Protein AF-A0A356KHE3-F1 (afdb_monomer_lite)

Radius of gyration: 22.72 Å; chains: 1; bounding box: 70×44×58 Å

Foldseek 3Di:
DWKKFKAWQDWQLLFQWKFKFKPPVPLLADAPVRVVPTFADIDGTAPTHRGMDDGDGHPAPEAEVPGDIDMDIDTRNPSVDPQVVQALIKMWMAGPDDPDNQHAYPVRHGDPDDPDDPVVRRGTQIQGAHPFKEFFKFFQPQFTKTKIWASHQAKDQQQQKKKWLLQAPDDDQDWLLADNNAHCFQLQQLIRHANFQPHQDQIGIFGADGRDIAHNLAMEMETQEPVSCCVPCVVSAHVPHQYEYLDDPDDPHHATWGARSDSQRDTDRDHHHPNHGRDPQKTKMWIWGDDQDQPDFGIATRAMAIAGAPPDPCPYFHHDQAQPWGAGNHPDDPPDVPRIDGFWGADHRVRFAYHHAHPFRMKGFRHNSLPPWDQARGRHPNHTHNRRRHSNVGIDTHRDDSHNNGD

Secondary structure (DSSP, 8-state):
-EEEEEEESS-GGG-SEEEEEEESSSSS---HHHHHS-SSPPEES-SSTT-EEEE---S---PPTT---EEEEEEEGGG---GGGGTT-EEEEEEEEE-----B-TTSPBPSS-----TTTSS-EEEE--SS-EEEEEE-SSS-EEEEE--SSS-EE-TTEEEES-B--SSPPPGGG-SS--BGGGGGGTSSS---TT--SS--EEEPPTT-EE-TT-EEEEEEEHHHHHHHTTTSSPTT-EEEEEE-SSS--EEPEEE-S-TTT-EES-PPPTT----TTEEEEEEEE----TT--SPEEEEEEEEE-TT--S-SPPP--TT-EE--SSSS-TT-TT--EE------GGGS--EE--S-SEEEE--TT-TT-B-SSSSBGGG-BGGG--HHHHEEEESS--TT---

Structure (mmCIF, N/CA/C/O backbone):
data_AF-A0A356KHE3-F1
#
_entry.id   AF-A0A356KHE3-F1
#
loop_
_atom_site.group_PDB
_atom_site.id
_atom_site.type_symbol
_atom_site.label_atom_id
_atom_site.label_alt_id
_atom_site.label_comp_id
_atom_site.label_asym_id
_atom_site.label_entity_id
_atom_site.label_seq_id
_atom_site.pdbx_PDB_ins_code
_atom_site.Cartn_x
_atom_site.Cartn_y
_atom_site.Cartn_z
_atom_site.occupancy
_atom_site.B_iso_or_equiv
_atom_site.auth_seq_id
_atom_site.auth_comp_id
_atom_site.auth_asym_id
_atom_site.auth_atom_id
_atom_site.pdbx_PDB_model_num
ATOM 1 N N . SER A 1 1 ? -17.939 1.651 30.348 1.00 74.44 1 SER A N 1
ATOM 2 C CA . SER A 1 1 ? -16.690 2.362 30.008 1.00 74.44 1 SER A CA 1
ATOM 3 C C . SER A 1 1 ? -15.733 1.406 29.325 1.00 74.44 1 SER A C 1
ATOM 5 O O . SER A 1 1 ? -15.812 0.205 29.571 1.00 74.44 1 SER A O 1
ATOM 7 N N . LEU A 1 2 ? -14.831 1.933 28.501 1.00 77.38 2 LEU A N 1
ATOM 8 C CA . LEU A 1 2 ? -13.716 1.189 27.917 1.00 77.38 2 LEU A CA 1
ATOM 9 C C . LEU A 1 2 ? -12.413 1.664 28.560 1.00 77.38 2 LEU A C 1
ATOM 11 O O . LEU A 1 2 ? -12.205 2.867 28.722 1.00 77.38 2 LEU A O 1
ATOM 15 N N . THR A 1 3 ? -11.562 0.725 28.961 1.00 80.19 3 THR A N 1
ATOM 16 C CA . THR A 1 3 ? -10.237 1.019 29.510 1.00 80.19 3 THR A CA 1
ATOM 17 C C . THR A 1 3 ? -9.170 0.596 28.515 1.00 80.19 3 THR A C 1
ATOM 19 O O . THR A 1 3 ? -9.084 -0.575 28.143 1.00 80.19 3 THR A O 1
ATOM 22 N N . PHE A 1 4 ? -8.335 1.554 28.140 1.00 82.88 4 PHE A N 1
ATOM 23 C CA . PHE A 1 4 ? -7.235 1.412 27.204 1.00 82.88 4 PHE A CA 1
ATOM 24 C C . PHE A 1 4 ? -5.913 1.480 27.954 1.00 82.88 4 PHE A C 1
ATOM 26 O O . PHE A 1 4 ? -5.747 2.310 28.848 1.00 82.88 4 PHE A O 1
ATOM 33 N N . THR A 1 5 ? -4.961 0.642 27.574 1.00 83.12 5 THR A N 1
ATOM 34 C CA . THR A 1 5 ? -3.547 0.869 27.883 1.00 83.12 5 THR A CA 1
ATOM 35 C C . THR A 1 5 ? -2.839 1.207 26.591 1.00 83.12 5 THR A C 1
ATOM 37 O O . THR A 1 5 ? -2.989 0.450 25.629 1.00 83.12 5 THR A O 1
ATOM 40 N N . ALA A 1 6 ? -2.079 2.293 26.594 1.00 83.75 6 ALA A N 1
ATOM 41 C CA . ALA A 1 6 ? -1.074 2.523 25.575 1.00 83.75 6 ALA A CA 1
ATOM 42 C C . ALA A 1 6 ? 0.264 1.957 26.053 1.00 83.75 6 ALA A C 1
ATOM 44 O O . ALA A 1 6 ? 0.509 1.879 27.262 1.00 83.75 6 ALA A O 1
ATOM 45 N N . ARG A 1 7 ? 1.073 1.487 25.113 1.00 84.00 7 ARG A N 1
ATOM 46 C CA . ARG A 1 7 ? 2.490 1.193 25.315 1.00 84.00 7 ARG A CA 1
ATOM 47 C C . ARG A 1 7 ? 3.243 1.553 24.054 1.00 84.00 7 ARG A C 1
ATOM 49 O O . ARG A 1 7 ? 2.665 1.476 22.978 1.00 84.00 7 ARG A O 1
ATOM 56 N N . GLY A 1 8 ? 4.546 1.747 24.142 1.00 82.44 8 GLY A N 1
ATOM 57 C CA . GLY A 1 8 ? 5.357 1.835 22.937 1.00 82.44 8 GLY A CA 1
ATOM 58 C C . GLY A 1 8 ? 6.611 2.647 23.147 1.00 82.44 8 GLY A C 1
ATOM 59 O O . GLY A 1 8 ? 7.176 2.684 24.238 1.00 82.44 8 GLY A O 1
ATOM 60 N N . THR A 1 9 ? 7.084 3.250 22.066 1.00 84.50 9 THR A N 1
ATOM 61 C CA . THR A 1 9 ? 8.238 4.155 22.102 1.00 84.50 9 THR A CA 1
ATOM 62 C C . THR A 1 9 ? 7.836 5.622 21.984 1.00 84.50 9 THR A C 1
ATOM 64 O O . THR A 1 9 ? 8.649 6.481 22.322 1.00 84.50 9 THR A O 1
ATOM 67 N N . VAL A 1 10 ? 6.600 5.904 21.559 1.00 83.56 10 VAL A N 1
ATOM 68 C CA . VAL A 1 10 ? 6.009 7.246 21.588 1.00 83.56 10 VAL A CA 1
ATOM 69 C C . VAL A 1 10 ? 5.513 7.566 22.994 1.00 83.56 10 VAL A C 1
ATOM 71 O O . VAL A 1 10 ? 4.804 6.764 23.588 1.00 83.56 10 VAL A O 1
ATOM 74 N N . ASP A 1 11 ? 5.804 8.775 23.482 1.00 86.75 11 ASP A N 1
ATOM 75 C CA . ASP A 1 11 ? 5.154 9.312 24.683 1.00 86.75 11 ASP A CA 1
ATOM 76 C C . ASP A 1 11 ? 3.680 9.611 24.400 1.00 86.75 11 ASP A C 1
ATOM 78 O O . ASP A 1 11 ? 3.356 10.608 23.759 1.00 86.75 11 ASP A O 1
ATOM 82 N N . GLU A 1 12 ? 2.757 8.778 24.879 1.00 87.44 12 GLU A N 1
ATOM 83 C CA . GLU A 1 12 ? 1.342 8.903 24.509 1.00 87.44 12 GLU A CA 1
ATOM 84 C C . GLU A 1 12 ? 0.621 10.072 25.199 1.00 87.44 12 GLU A C 1
ATOM 86 O O . GLU A 1 12 ? -0.549 10.346 24.909 1.00 87.44 12 GLU A O 1
ATOM 91 N N . THR A 1 13 ? 1.315 10.825 26.061 1.00 87.38 13 THR A N 1
ATOM 92 C CA . THR A 1 13 ? 0.811 12.112 26.568 1.00 87.38 13 THR A CA 1
ATOM 93 C C . THR A 1 13 ? 0.735 13.186 25.480 1.00 87.38 13 THR A C 1
ATOM 95 O O . THR A 1 13 ? 0.078 14.209 25.680 1.00 87.38 13 THR A O 1
ATOM 98 N N . ILE A 1 14 ? 1.368 12.962 24.319 1.00 84.44 14 ILE A N 1
ATOM 99 C CA . ILE A 1 14 ? 1.327 13.890 23.180 1.00 84.44 14 ILE A CA 1
ATOM 100 C C . ILE A 1 14 ? -0.010 13.881 22.437 1.00 84.44 14 ILE A C 1
ATOM 102 O O . ILE A 1 14 ? -0.310 14.844 21.727 1.00 84.44 14 ILE A O 1
ATOM 106 N N . PHE A 1 15 ? -0.804 12.812 22.562 1.00 84.56 15 PHE A N 1
ATOM 107 C CA . PHE A 1 15 ? -2.127 12.772 21.950 1.00 84.56 15 PHE A CA 1
ATOM 108 C C . PHE A 1 15 ? -3.008 13.816 22.623 1.00 84.56 15 PHE A C 1
ATOM 110 O O . PHE A 1 15 ? -3.101 13.881 23.847 1.00 84.56 15 PHE A O 1
ATOM 117 N N . SER A 1 16 ? -3.661 14.665 21.838 1.00 84.12 16 SER A N 1
ATOM 118 C CA . SER A 1 16 ? -4.468 15.747 22.408 1.00 84.12 16 SER A CA 1
ATOM 119 C C . SER A 1 16 ? -5.779 15.211 22.989 1.00 84.12 16 SER A C 1
ATOM 121 O O . SER A 1 16 ? -6.320 15.774 23.949 1.00 84.12 16 SER A O 1
ATOM 123 N N . ARG A 1 17 ? -6.280 14.102 22.428 1.00 87.75 17 ARG A N 1
ATOM 124 C CA . ARG A 1 17 ? -7.583 13.524 22.749 1.00 87.75 17 ARG A CA 1
ATOM 125 C C . ARG A 1 17 ? -7.641 12.034 22.432 1.00 87.75 17 ARG A C 1
ATOM 127 O O . ARG A 1 17 ? -7.025 11.579 21.472 1.00 87.75 17 ARG A O 1
ATOM 134 N N . VAL A 1 18 ? -8.459 11.307 23.190 1.00 85.94 18 VAL A N 1
ATOM 135 C CA . VAL A 1 18 ? -8.919 9.959 22.826 1.00 85.94 18 VAL A CA 1
ATOM 136 C C . VAL A 1 18 ? -10.439 9.955 22.764 1.00 85.94 18 VAL A C 1
ATOM 138 O O . VAL A 1 18 ? -11.114 10.442 23.681 1.00 85.94 18 VAL A O 1
ATOM 141 N N . LEU A 1 19 ? -10.970 9.408 21.676 1.00 87.19 19 LEU A N 1
ATOM 142 C CA . LEU A 1 19 ? -12.398 9.224 21.452 1.00 87.19 19 LEU A CA 1
ATOM 143 C C . LEU A 1 19 ? -12.729 7.748 21.318 1.00 87.19 19 LEU A C 1
ATOM 145 O O . LEU A 1 19 ? -11.923 6.956 20.835 1.00 87.19 19 LEU A O 1
ATOM 149 N N . VAL A 1 20 ? -13.956 7.424 21.697 1.00 85.31 20 VAL A N 1
ATOM 150 C CA . VAL A 1 20 ? -14.616 6.196 21.277 1.00 85.31 20 VAL A CA 1
ATOM 151 C C . VAL A 1 20 ? -15.798 6.632 20.434 1.00 85.31 20 VAL A C 1
ATOM 153 O O . VAL A 1 20 ? -16.585 7.447 20.905 1.00 85.31 20 VAL A O 1
ATOM 156 N N . CYS A 1 21 ? -15.909 6.129 19.214 1.00 85.19 21 CYS A N 1
ATOM 157 C CA . CYS A 1 21 ? -17.067 6.360 18.354 1.00 85.19 21 CYS A CA 1
ATOM 158 C C . CYS A 1 21 ? -17.764 5.016 18.149 1.00 85.19 21 CYS A C 1
ATOM 160 O O . CYS A 1 21 ? -17.082 4.004 18.000 1.00 85.19 21 CYS A O 1
ATOM 162 N N . GLN A 1 22 ? -19.092 4.983 18.219 1.00 83.06 22 GLN A N 1
ATOM 163 C CA . GLN A 1 22 ? -19.832 3.806 17.779 1.00 83.06 22 GLN A CA 1
ATOM 164 C C . GLN A 1 22 ? -19.848 3.811 16.251 1.00 83.06 22 GLN A C 1
ATOM 166 O O . GLN A 1 22 ? -20.082 4.863 15.666 1.00 83.06 22 GLN A O 1
ATOM 171 N N . ASP A 1 23 ? -19.606 2.646 15.663 1.00 80.62 23 ASP A N 1
ATOM 172 C CA . ASP A 1 23 ? -19.932 2.374 14.266 1.00 80.62 23 ASP A CA 1
ATOM 173 C C . ASP A 1 23 ? -21.450 2.169 14.196 1.00 80.62 23 ASP A C 1
ATOM 175 O O . ASP A 1 23 ? -21.977 1.128 14.620 1.00 80.62 23 ASP A O 1
ATOM 179 N N . ASP A 1 24 ? -22.180 3.233 13.867 1.00 78.31 24 ASP A N 1
ATOM 180 C CA . ASP A 1 24 ? -23.640 3.245 13.988 1.00 78.31 24 ASP A CA 1
ATOM 181 C C . ASP A 1 24 ? -24.349 2.627 12.776 1.00 78.31 24 ASP A C 1
ATOM 183 O O . ASP A 1 24 ? -25.532 2.267 12.867 1.00 78.31 24 ASP A O 1
ATOM 187 N N . ASN A 1 25 ? -23.612 2.432 11.685 1.00 76.75 25 ASN A N 1
ATOM 188 C CA . ASN A 1 25 ? -24.094 1.891 10.425 1.00 76.75 25 ASN A CA 1
ATOM 189 C C . ASN A 1 25 ? -23.539 0.469 10.124 1.00 76.75 25 ASN A C 1
ATOM 191 O O . ASN A 1 25 ? -24.057 -0.187 9.217 1.00 76.75 25 ASN A O 1
ATOM 195 N N . ASP A 1 26 ? -22.605 -0.030 10.948 1.00 72.56 26 ASP A N 1
ATOM 196 C CA . ASP A 1 26 ? -21.948 -1.348 10.883 1.00 72.56 26 ASP A CA 1
ATOM 197 C C . ASP A 1 26 ? -21.182 -1.574 9.564 1.00 72.56 26 ASP A C 1
ATOM 199 O O . ASP A 1 26 ? -21.099 -2.705 9.073 1.00 72.56 26 ASP A O 1
ATOM 203 N N . ASP A 1 27 ? -20.655 -0.502 8.962 1.00 67.19 27 ASP A N 1
ATOM 204 C CA . ASP A 1 27 ? -19.860 -0.553 7.728 1.00 67.19 27 ASP A CA 1
ATOM 205 C C . ASP A 1 27 ? -18.348 -0.695 7.987 1.00 67.19 27 ASP A C 1
ATOM 207 O O . ASP A 1 27 ? -17.576 -0.971 7.063 1.00 67.19 27 ASP A O 1
ATOM 211 N N . GLY A 1 28 ? -17.922 -0.596 9.250 1.00 70.00 28 GLY A N 1
ATOM 212 C CA . GLY A 1 28 ? -16.530 -0.714 9.654 1.00 70.00 28 GLY A CA 1
ATOM 213 C C . GLY A 1 28 ? -15.672 0.495 9.285 1.00 70.00 28 GLY A C 1
ATOM 214 O O . GLY A 1 28 ? -14.448 0.377 9.365 1.00 70.00 28 GLY A O 1
ATOM 215 N N . ILE A 1 29 ? -16.273 1.629 8.917 1.00 68.50 29 ILE A N 1
ATOM 216 C CA . ILE A 1 29 ? -15.619 2.855 8.461 1.00 68.50 29 ILE A CA 1
ATOM 217 C C . ILE A 1 29 ? -15.869 4.003 9.440 1.00 68.50 29 ILE A C 1
ATOM 219 O O . ILE A 1 29 ? -17.005 4.360 9.703 1.00 68.50 29 ILE A O 1
ATOM 223 N N . LEU A 1 30 ? -14.798 4.675 9.879 1.00 77.31 30 LEU A N 1
ATOM 224 C CA . LEU A 1 30 ? -14.938 5.906 10.657 1.00 77.31 30 LEU A CA 1
ATOM 225 C C . LEU A 1 30 ? -15.354 7.085 9.763 1.00 77.31 30 LEU A C 1
ATOM 227 O O . LEU A 1 30 ? -14.545 7.566 8.962 1.00 77.31 30 LEU A O 1
ATOM 231 N N . ASP A 1 31 ? -16.555 7.625 9.963 1.00 76.69 31 ASP A N 1
ATOM 232 C CA . ASP A 1 31 ? -17.062 8.763 9.191 1.00 76.69 31 ASP A CA 1
ATOM 233 C C . ASP A 1 31 ? -17.216 10.080 9.988 1.00 76.69 31 ASP A C 1
ATOM 235 O O . ASP A 1 31 ? -16.991 10.189 11.200 1.00 76.69 31 ASP A O 1
ATOM 239 N N . ALA A 1 32 ? -17.558 11.161 9.274 1.00 77.69 32 ALA A N 1
ATOM 240 C CA . ALA A 1 32 ? -17.699 12.489 9.871 1.00 77.69 32 ALA A CA 1
ATOM 241 C C . ALA A 1 32 ? -18.879 12.596 10.855 1.00 77.69 32 ALA A C 1
ATOM 243 O O . ALA A 1 32 ? -18.855 13.455 11.741 1.00 77.69 32 ALA A O 1
ATOM 244 N N . SER A 1 33 ? -19.919 11.778 10.683 1.00 79.19 33 SER A N 1
ATOM 245 C CA . SER A 1 33 ? -21.087 11.751 11.560 1.00 79.19 33 SER A CA 1
ATOM 246 C C . SER A 1 33 ? -20.766 11.057 12.885 1.00 79.19 33 SER A C 1
ATOM 248 O O . SER A 1 33 ? -21.085 11.597 13.948 1.00 79.19 33 SER A O 1
ATOM 250 N N . GLU A 1 34 ? -19.998 9.974 12.834 1.00 83.19 34 GLU A N 1
ATOM 251 C CA . GLU A 1 34 ? -19.525 9.232 14.002 1.00 83.19 34 GLU A CA 1
ATOM 252 C C . GLU A 1 34 ? -18.489 10.031 14.799 1.00 83.19 34 GLU A C 1
ATOM 254 O O . GLU A 1 34 ? -18.545 10.108 16.029 1.00 83.19 34 GLU A O 1
ATOM 259 N N . LEU A 1 35 ? -17.571 10.723 14.113 1.00 80.50 35 LEU A N 1
ATOM 260 C CA . LEU A 1 35 ? -16.592 11.600 14.762 1.00 80.50 35 LEU A CA 1
ATOM 261 C C . LEU A 1 35 ? -17.249 12.823 15.430 1.00 80.50 35 LEU A C 1
ATOM 263 O O . LEU A 1 35 ? -16.727 13.359 16.416 1.00 80.50 35 LEU A O 1
ATOM 267 N N . ALA A 1 36 ? -18.385 13.282 14.896 1.00 78.75 36 ALA A N 1
ATOM 268 C CA . ALA A 1 36 ? -19.152 14.392 15.457 1.00 78.75 36 ALA A CA 1
ATOM 269 C C . ALA A 1 36 ? -19.952 13.997 16.710 1.00 78.75 36 ALA A C 1
ATOM 271 O O . ALA A 1 36 ? -20.285 14.878 17.512 1.00 78.75 36 ALA A O 1
ATOM 272 N N . ALA A 1 37 ? -20.230 12.705 16.901 1.00 75.81 37 ALA A N 1
ATOM 273 C CA . ALA A 1 37 ? -21.024 12.171 18.003 1.00 75.81 37 ALA A CA 1
ATOM 274 C C . ALA A 1 37 ? -20.291 11.038 18.752 1.00 75.81 37 ALA A C 1
ATOM 276 O O . ALA A 1 37 ? -20.805 9.924 18.831 1.00 75.81 37 ALA A O 1
ATOM 277 N N . PRO A 1 38 ? -19.110 11.301 19.349 1.00 78.00 38 PRO A N 1
ATOM 278 C CA . PRO A 1 38 ? -18.382 10.268 20.067 1.00 78.00 38 PRO A CA 1
ATOM 279 C C . PRO A 1 38 ? -19.195 9.746 21.258 1.00 78.00 38 PRO A C 1
ATOM 281 O O . PRO A 1 38 ? -19.884 10.494 21.962 1.00 78.00 38 PRO A O 1
ATOM 284 N N . GLU A 1 39 ? -19.045 8.455 21.526 1.00 75.50 39 GLU A N 1
ATOM 285 C CA . GLU A 1 39 ? -19.631 7.768 22.662 1.00 75.50 39 GLU A CA 1
ATOM 286 C C . GLU A 1 39 ? -18.980 8.232 23.967 1.00 75.50 39 GLU A C 1
ATOM 288 O O . GLU A 1 39 ? -17.962 7.715 24.436 1.00 75.50 39 GLU A O 1
ATOM 293 N N . GLY A 1 40 ? -19.620 9.224 24.585 1.00 67.44 40 GLY A N 1
ATOM 294 C CA . GLY A 1 40 ? -19.245 9.765 25.883 1.00 67.44 40 GLY A CA 1
ATOM 295 C C . GLY A 1 40 ? -18.430 11.054 25.822 1.00 67.44 40 GLY A C 1
ATOM 296 O O . GLY A 1 40 ? -18.356 11.755 24.815 1.00 67.44 40 GLY A O 1
ATOM 297 N N . THR A 1 41 ? -17.848 11.423 26.962 1.00 70.38 41 THR A N 1
ATOM 298 C CA . THR A 1 41 ? -17.049 12.648 27.052 1.00 70.38 41 THR A CA 1
ATOM 299 C C . THR A 1 41 ? -15.669 12.380 26.477 1.00 70.38 41 THR A C 1
ATOM 301 O O . THR A 1 41 ? -14.939 11.548 27.023 1.00 70.38 41 THR A O 1
ATOM 304 N N . ALA A 1 42 ? -15.295 13.126 25.435 1.00 71.12 42 ALA A N 1
ATOM 305 C CA . ALA A 1 42 ? -13.938 13.127 24.910 1.00 71.12 42 ALA A CA 1
ATOM 306 C C . ALA A 1 42 ? -12.929 13.286 26.055 1.00 71.12 42 ALA A C 1
ATOM 308 O O . ALA A 1 42 ? -13.017 14.234 26.843 1.00 71.12 42 ALA A O 1
ATOM 309 N N . GLN A 1 43 ? -12.012 12.331 26.177 1.00 81.31 43 GLN A N 1
ATOM 310 C CA . GLN A 1 43 ? -10.995 12.386 27.215 1.00 81.31 43 GLN A CA 1
ATOM 311 C C . GLN A 1 43 ? -9.777 13.149 26.691 1.00 81.31 43 GLN A C 1
ATOM 313 O O . GLN A 1 43 ? -9.487 13.069 25.493 1.00 81.31 43 GLN A O 1
ATOM 318 N N . PRO A 1 44 ? -9.041 13.869 27.558 1.00 80.50 44 PRO A N 1
ATOM 319 C CA . PRO A 1 44 ? -7.685 14.286 27.213 1.00 80.50 44 PRO A CA 1
ATOM 320 C C . PRO A 1 44 ? -6.841 13.059 26.820 1.00 80.50 44 PRO A C 1
ATOM 322 O O . PRO A 1 44 ? -7.245 11.919 27.069 1.00 80.50 44 PRO A O 1
ATOM 325 N N . GLY A 1 45 ? -5.676 13.292 26.213 1.00 82.69 45 GLY A N 1
ATOM 326 C CA . GLY A 1 45 ? -4.688 12.243 25.948 1.00 82.69 45 GLY A CA 1
ATOM 327 C C . GLY A 1 45 ? -4.341 11.377 27.158 1.00 82.69 45 GLY A C 1
ATOM 328 O O . GLY A 1 45 ? -4.795 11.613 28.285 1.00 82.69 45 GLY A O 1
ATOM 329 N N . PHE A 1 46 ? -3.501 10.365 26.939 1.00 87.81 46 PHE A N 1
ATOM 330 C CA . PHE A 1 46 ? -3.086 9.482 28.025 1.00 87.81 46 PHE A CA 1
ATOM 331 C C . PHE A 1 46 ? -2.457 10.297 29.171 1.00 87.81 46 PHE A C 1
ATOM 333 O O . PHE A 1 46 ? -1.686 11.225 28.927 1.00 87.81 46 PHE A O 1
ATOM 340 N N . PRO A 1 47 ? -2.782 9.987 30.441 1.00 88.94 47 PRO A N 1
ATOM 341 C CA . PRO A 1 47 ? -2.326 10.785 31.582 1.00 88.94 47 PRO A CA 1
ATOM 342 C C . PRO A 1 47 ? -0.821 10.639 31.868 1.00 88.94 47 PRO A C 1
ATOM 344 O O . PRO A 1 47 ? -0.263 11.418 32.641 1.00 88.94 47 PRO A O 1
ATOM 347 N N . SER A 1 48 ? -0.180 9.622 31.291 1.00 91.19 48 SER A N 1
ATOM 348 C CA . SER A 1 48 ? 1.253 9.342 31.370 1.00 91.19 48 SER A CA 1
ATOM 349 C C . SER A 1 48 ? 1.677 8.470 30.185 1.00 91.19 48 SER A C 1
ATOM 351 O O . SER A 1 48 ? 0.837 7.740 29.657 1.00 91.19 48 SER A O 1
ATOM 353 N N . ASN A 1 49 ? 2.969 8.479 29.847 1.00 89.31 49 ASN A N 1
ATOM 354 C CA . ASN A 1 49 ? 3.583 7.485 28.961 1.00 89.31 49 ASN A CA 1
ATOM 355 C C . ASN A 1 49 ? 3.359 6.061 29.503 1.00 89.31 49 ASN A C 1
ATOM 357 O O . ASN A 1 49 ? 3.429 5.858 30.723 1.00 89.31 49 ASN A O 1
ATOM 361 N N . ASP A 1 50 ? 3.065 5.107 28.621 1.00 89.12 50 ASP A N 1
ATOM 362 C CA . ASP A 1 50 ? 2.617 3.741 28.933 1.00 89.12 50 ASP A CA 1
ATOM 363 C C . ASP A 1 50 ? 1.392 3.704 29.880 1.00 89.12 50 ASP A C 1
ATOM 365 O O . ASP A 1 50 ? 1.212 2.806 30.717 1.00 89.12 50 ASP A O 1
ATOM 369 N N . GLY A 1 51 ? 0.577 4.760 29.822 1.00 88.56 51 GLY A N 1
ATOM 370 C CA . GLY A 1 51 ? -0.511 5.019 30.750 1.00 88.56 51 GLY A CA 1
ATOM 371 C C . GLY A 1 51 ? -1.770 4.201 30.479 1.00 88.56 51 GLY A C 1
ATOM 372 O O . GLY A 1 51 ? -1.962 3.558 29.448 1.00 88.56 51 GLY A O 1
ATOM 373 N N . THR A 1 52 ? -2.690 4.263 31.440 1.00 89.00 52 THR A N 1
ATOM 374 C CA . THR A 1 52 ? -4.050 3.738 31.287 1.00 89.00 52 THR A CA 1
ATOM 375 C C . THR A 1 52 ? -5.029 4.896 31.179 1.00 89.00 52 THR A C 1
ATOM 377 O O . THR A 1 52 ? -4.993 5.816 31.997 1.00 89.00 52 THR A O 1
ATOM 380 N N . LEU A 1 53 ? -5.942 4.820 30.216 1.00 88.88 53 LEU A N 1
ATOM 381 C CA . LEU A 1 53 ? -7.035 5.766 30.047 1.00 88.88 53 LEU A CA 1
ATOM 382 C C . LEU A 1 53 ? -8.370 5.026 30.114 1.00 88.88 53 LEU A C 1
ATOM 384 O O . LEU A 1 53 ? -8.525 3.961 29.529 1.00 88.88 53 LEU A O 1
ATOM 388 N N . THR A 1 54 ? -9.352 5.578 30.826 1.00 86.75 54 THR A N 1
ATOM 389 C CA . THR A 1 54 ? -10.718 5.038 30.829 1.00 86.75 54 THR A CA 1
ATOM 390 C C . THR A 1 54 ? -11.665 6.049 30.212 1.00 86.75 54 THR A C 1
ATOM 392 O O . THR A 1 54 ? -11.851 7.135 30.756 1.00 86.75 54 THR A O 1
ATOM 395 N N . VAL A 1 55 ? -12.294 5.669 29.104 1.00 83.12 55 VAL A N 1
ATOM 396 C CA . VAL A 1 55 ? -13.340 6.456 28.456 1.00 83.12 55 VAL A CA 1
ATOM 397 C C . VAL A 1 55 ? -14.689 5.963 28.966 1.00 83.12 55 VAL A C 1
ATOM 399 O O . VAL A 1 55 ? -15.066 4.793 28.817 1.00 83.12 55 VAL A O 1
ATOM 402 N N . ALA A 1 56 ? -15.419 6.849 29.636 1.00 79.69 56 ALA A N 1
ATOM 403 C CA . ALA A 1 56 ? -16.801 6.586 29.999 1.00 79.69 56 ALA A CA 1
ATOM 404 C C . ALA A 1 56 ? -17.662 6.711 28.740 1.00 79.69 56 ALA A C 1
ATOM 406 O O . ALA A 1 56 ? -17.792 7.809 28.214 1.00 79.69 56 ALA A O 1
ATOM 407 N N . LEU A 1 57 ? -18.243 5.595 28.289 1.00 74.25 57 LEU A N 1
ATOM 408 C CA . LEU A 1 57 ? -19.273 5.608 27.249 1.00 74.25 57 LEU A CA 1
ATOM 409 C C . LEU A 1 57 ? -20.486 6.397 27.758 1.00 74.25 57 LEU A C 1
ATOM 411 O O . LEU A 1 57 ? -20.729 6.434 28.972 1.00 74.25 57 LEU A O 1
ATOM 415 N N . GLY A 1 58 ? -21.231 7.020 26.846 1.00 68.12 58 GLY A N 1
ATOM 416 C CA . GLY A 1 58 ? -22.454 7.748 27.170 1.00 68.12 58 GLY A CA 1
ATOM 417 C C . GLY A 1 58 ? -23.538 6.861 27.800 1.00 68.12 58 GLY A C 1
ATOM 418 O O . GLY A 1 58 ? -23.348 5.673 28.083 1.00 68.12 58 GLY A O 1
ATOM 419 N N . THR A 1 59 ? -24.715 7.436 28.061 1.00 60.53 59 THR A N 1
ATOM 420 C CA . THR A 1 59 ? -25.848 6.666 28.587 1.00 60.53 59 THR A CA 1
ATOM 421 C C . THR A 1 59 ? -26.407 5.720 27.523 1.00 60.53 59 THR A C 1
ATOM 423 O O . THR A 1 59 ? -27.313 6.094 26.788 1.00 60.53 59 THR A O 1
ATOM 426 N N . GLY A 1 60 ? -25.904 4.481 27.531 1.00 60.62 60 GLY A N 1
ATOM 427 C CA . GLY A 1 60 ? -26.577 3.285 27.025 1.00 60.62 60 GLY A CA 1
ATOM 428 C C . GLY A 1 60 ? -26.343 2.948 25.555 1.00 60.62 60 GLY A C 1
ATOM 429 O O . GLY A 1 60 ? -27.300 2.978 24.787 1.00 60.62 60 GLY A O 1
ATOM 430 N N . VAL A 1 61 ? -25.130 2.515 25.188 1.00 62.81 61 VAL A N 1
ATOM 431 C CA . VAL A 1 61 ? -24.957 1.749 23.941 1.00 62.81 61 VAL A CA 1
ATOM 432 C C . VAL A 1 61 ? -25.816 0.490 24.040 1.00 62.81 61 VAL A C 1
ATOM 434 O O . VAL A 1 61 ? -25.574 -0.376 24.886 1.00 62.81 61 VAL A O 1
ATOM 437 N N . THR A 1 62 ? -26.863 0.434 23.222 1.00 64.50 62 THR A N 1
ATOM 438 C CA . THR A 1 62 ? -27.850 -0.645 23.229 1.00 64.50 62 THR A CA 1
ATOM 439 C C . THR A 1 62 ? -27.558 -1.584 22.076 1.00 64.50 62 THR A C 1
ATOM 441 O O . THR A 1 62 ? -27.722 -1.218 20.918 1.00 64.50 62 THR A O 1
ATOM 444 N N . VAL A 1 63 ? -27.159 -2.811 22.398 1.00 67.00 63 VAL A N 1
ATOM 445 C CA . VAL A 1 63 ? -26.927 -3.860 21.402 1.00 67.00 63 VAL A CA 1
ATOM 446 C C . VAL A 1 63 ? -28.114 -4.808 21.422 1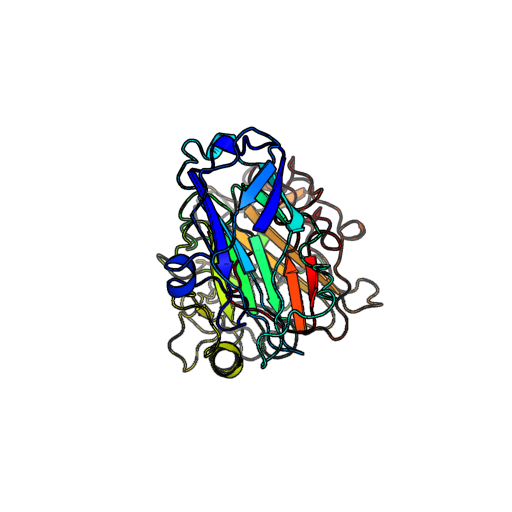.00 67.00 63 VAL A C 1
ATOM 448 O O . VAL A 1 63 ? -28.378 -5.453 22.440 1.00 67.00 63 VAL A O 1
ATOM 451 N N . ALA A 1 64 ? -28.845 -4.881 20.311 1.00 67.38 64 ALA A N 1
ATOM 452 C CA . ALA A 1 64 ? -29.971 -5.794 20.187 1.00 67.38 64 ALA A CA 1
ATOM 453 C C . ALA A 1 64 ? -29.513 -7.260 20.293 1.00 67.38 64 ALA A C 1
ATOM 455 O O . ALA A 1 64 ? -28.395 -7.626 19.928 1.00 67.38 64 ALA A O 1
ATOM 456 N N . ALA A 1 65 ? -30.394 -8.126 20.797 1.00 63.47 65 ALA A N 1
ATOM 457 C CA . ALA A 1 65 ? -30.094 -9.548 20.917 1.00 63.47 65 ALA A CA 1
ATOM 458 C C . ALA A 1 65 ? -29.816 -10.165 19.534 1.00 63.47 65 ALA A C 1
ATOM 460 O O . ALA A 1 65 ? -30.670 -10.116 18.651 1.00 63.47 65 ALA A O 1
ATOM 461 N N . GLY A 1 66 ? -28.641 -10.781 19.379 1.00 63.69 66 GLY A N 1
ATOM 462 C CA . GLY A 1 66 ? -28.196 -11.369 18.111 1.00 63.69 66 GLY A CA 1
ATOM 463 C C . GLY A 1 66 ? -27.521 -10.387 17.148 1.00 63.69 66 GLY A C 1
ATOM 464 O O . GLY A 1 66 ? -27.173 -10.805 16.049 1.00 63.69 66 GLY A O 1
ATOM 465 N N . SER A 1 67 ? -27.319 -9.131 17.552 1.00 66.94 67 SER A N 1
ATOM 466 C CA . SER A 1 67 ? -26.570 -8.122 16.795 1.00 66.94 67 SER A CA 1
ATOM 467 C C . SER A 1 67 ? -25.167 -7.916 17.372 1.00 66.94 67 SER A C 1
ATOM 469 O O . SER A 1 67 ? -24.925 -8.159 18.558 1.00 66.94 67 SER A O 1
ATOM 471 N N . SER A 1 68 ? -24.251 -7.447 16.530 1.00 67.69 68 SER A N 1
ATOM 472 C CA . SER A 1 68 ? -22.970 -6.854 16.918 1.00 67.69 68 SER A CA 1
ATOM 473 C C . SER A 1 68 ? -23.086 -5.329 16.966 1.00 67.69 68 SER A C 1
ATOM 475 O O . SER A 1 68 ? -24.028 -4.748 16.437 1.00 67.69 68 SER A O 1
ATOM 477 N N . THR A 1 69 ? -22.140 -4.686 17.643 1.00 71.38 69 THR A N 1
ATOM 478 C CA . THR A 1 69 ? -21.850 -3.260 17.470 1.00 71.38 69 THR A CA 1
ATOM 479 C C . THR A 1 69 ? -20.338 -3.135 17.408 1.00 71.38 69 THR A C 1
ATOM 481 O O . THR A 1 69 ? -19.641 -3.851 18.142 1.00 71.38 69 THR A O 1
ATOM 484 N N . GLN A 1 70 ? -19.837 -2.272 16.535 1.00 76.12 70 GLN A N 1
ATOM 485 C CA . GLN A 1 70 ? -18.415 -1.980 16.449 1.00 76.12 70 GLN A CA 1
ATOM 486 C C . GLN A 1 70 ? -18.144 -0.610 17.065 1.00 76.12 70 GLN A C 1
ATOM 488 O O . GLN A 1 70 ? -19.036 0.224 17.232 1.00 76.12 70 GLN A O 1
ATOM 493 N N . PHE A 1 71 ? -16.902 -0.414 17.488 1.00 78.31 71 PHE A N 1
ATOM 494 C CA . PHE A 1 71 ? -16.449 0.862 18.011 1.00 78.31 71 PHE A CA 1
ATOM 495 C C . PHE A 1 71 ? -15.103 1.196 17.397 1.00 78.31 71 PHE A C 1
ATOM 497 O O . PHE A 1 71 ? -14.203 0.354 17.388 1.00 78.31 71 PHE A O 1
ATOM 504 N N . PHE A 1 72 ? -14.941 2.452 17.008 1.00 78.44 72 PHE A N 1
ATOM 505 C CA . PHE A 1 72 ? -13.651 3.026 16.670 1.00 78.44 72 PHE A CA 1
ATOM 506 C C . PHE A 1 72 ? -13.001 3.626 17.909 1.00 78.44 72 PHE A C 1
ATOM 508 O O . PHE A 1 72 ? -13.660 4.235 18.759 1.00 78.44 72 PHE A O 1
ATOM 515 N N . VAL A 1 73 ? -11.681 3.486 17.994 1.00 80.38 73 VAL A N 1
ATOM 516 C CA . VAL A 1 73 ? -10.852 4.179 18.980 1.00 80.38 73 VAL A CA 1
ATOM 517 C C . VAL A 1 73 ? -10.017 5.194 18.225 1.00 80.38 73 VAL A C 1
ATOM 519 O O . VAL A 1 73 ? -9.089 4.826 17.515 1.00 80.38 73 VAL A O 1
ATOM 522 N N . VAL A 1 74 ? -10.339 6.475 18.380 1.00 82.00 74 VAL A N 1
ATOM 523 C CA . VAL A 1 74 ? -9.660 7.543 17.638 1.00 82.00 74 VAL A CA 1
ATOM 524 C C . VAL A 1 74 ? -8.650 8.223 18.548 1.00 82.00 74 VAL A C 1
ATOM 526 O O . VAL A 1 74 ? -9.021 8.815 19.569 1.00 82.00 74 VAL A O 1
ATOM 529 N N . LEU A 1 75 ? -7.374 8.157 18.167 1.00 81.88 75 LEU A N 1
ATOM 530 C CA . LEU A 1 75 ? -6.310 8.950 18.775 1.00 81.88 75 LEU A CA 1
ATOM 531 C C . LEU A 1 75 ? -6.116 10.245 17.987 1.00 81.88 75 LEU A C 1
ATOM 533 O O . LEU A 1 75 ? -5.753 10.223 16.814 1.00 81.88 75 LEU A O 1
ATOM 537 N N . ASP A 1 76 ? -6.326 11.386 18.639 1.00 82.19 76 ASP A N 1
ATOM 538 C CA . ASP A 1 76 ? -6.090 12.685 18.016 1.00 82.19 76 ASP A CA 1
ATOM 539 C C . ASP A 1 76 ? -4.595 13.039 18.075 1.00 82.19 76 ASP A C 1
ATOM 541 O O . ASP A 1 76 ? -4.056 13.482 19.097 1.00 82.19 76 ASP A O 1
ATOM 545 N N . GLY A 1 77 ? -3.925 12.817 16.944 1.00 75.12 77 GLY A N 1
ATOM 546 C CA . GLY A 1 77 ? -2.510 13.107 16.736 1.00 75.12 77 GLY A CA 1
ATOM 547 C C . GLY A 1 77 ? -2.179 14.581 16.496 1.00 75.12 77 GLY A C 1
ATOM 548 O O . GLY A 1 77 ? -1.016 14.891 16.270 1.00 75.12 77 GLY A O 1
ATOM 549 N N . THR A 1 78 ? -3.124 15.526 16.553 1.00 75.44 78 THR A N 1
ATOM 550 C CA . THR A 1 78 ? -2.832 16.953 16.278 1.00 75.44 78 THR A CA 1
ATOM 551 C C . THR A 1 78 ? -1.803 17.586 17.226 1.00 75.44 78 THR A C 1
ATOM 553 O O . THR A 1 78 ? -1.199 18.605 16.889 1.00 75.44 78 THR A O 1
ATOM 556 N N . GLY A 1 79 ? -1.566 16.985 18.398 1.00 68.88 79 GLY A N 1
ATOM 557 C CA . GLY A 1 79 ? -0.501 17.374 19.333 1.00 68.88 79 GLY A CA 1
ATOM 558 C C . GLY A 1 79 ? 0.918 16.981 18.889 1.00 68.88 79 GLY A C 1
ATOM 559 O O . GLY A 1 79 ? 1.902 17.462 19.458 1.00 68.88 79 GLY A O 1
ATOM 560 N N . ILE A 1 80 ? 1.046 16.153 17.851 1.00 71.12 80 ILE A N 1
ATOM 561 C CA . ILE A 1 80 ? 2.316 15.703 17.283 1.00 71.12 80 ILE A CA 1
ATOM 562 C C . ILE A 1 80 ? 2.944 16.841 16.467 1.00 71.12 80 ILE A C 1
ATOM 564 O O . ILE A 1 80 ? 2.559 17.119 15.335 1.00 71.12 80 ILE A O 1
ATOM 568 N N . THR A 1 81 ? 3.939 17.516 17.047 1.00 64.81 81 THR A N 1
ATOM 569 C CA . THR A 1 81 ? 4.549 18.724 16.454 1.00 64.81 81 THR A CA 1
ATOM 570 C C . THR A 1 81 ? 5.947 18.508 15.863 1.00 64.81 81 THR A C 1
ATOM 572 O O . THR A 1 81 ? 6.405 19.333 15.073 1.00 64.81 81 THR A O 1
ATOM 575 N N . THR A 1 82 ? 6.631 17.400 16.181 1.00 56.66 82 THR A N 1
ATOM 576 C CA . THR A 1 82 ? 7.961 17.059 15.636 1.00 56.66 82 THR A CA 1
ATOM 577 C C . THR A 1 82 ? 7.970 15.661 15.030 1.00 56.66 82 THR A C 1
ATOM 579 O O . THR A 1 82 ? 8.374 14.683 15.653 1.00 56.66 82 THR A O 1
ATOM 582 N N . THR A 1 83 ? 7.529 15.581 13.785 1.00 58.47 83 THR A N 1
ATOM 583 C CA . THR A 1 83 ? 7.216 14.339 13.073 1.00 58.47 83 THR A CA 1
ATOM 584 C C . THR A 1 83 ? 8.430 13.480 12.731 1.00 58.47 83 THR A C 1
ATOM 586 O O . THR A 1 83 ? 8.380 12.268 12.893 1.00 58.47 83 THR A O 1
ATOM 589 N N . LYS A 1 84 ? 9.565 14.088 12.359 1.00 56.88 84 LYS A N 1
ATOM 590 C CA . LYS A 1 84 ? 10.768 13.317 11.991 1.00 56.88 84 LYS A CA 1
ATOM 591 C C . LYS A 1 84 ? 11.410 12.542 13.142 1.00 56.88 84 LYS A C 1
ATOM 593 O O . LYS A 1 84 ? 12.039 11.525 12.898 1.00 56.88 84 LYS A O 1
ATOM 598 N N . ALA A 1 85 ? 11.293 13.026 14.379 1.00 58.84 85 ALA A N 1
ATOM 599 C CA . ALA A 1 85 ? 11.885 12.351 15.537 1.00 58.84 85 ALA A CA 1
ATOM 600 C C . ALA A 1 85 ? 11.082 11.116 15.977 1.00 58.84 85 ALA A C 1
ATOM 602 O O . ALA A 1 85 ? 11.582 10.332 16.780 1.00 58.84 85 ALA A O 1
ATOM 603 N N . MET A 1 86 ? 9.849 10.976 15.477 1.00 69.31 86 MET A N 1
ATOM 604 C CA . MET A 1 86 ? 8.944 9.891 15.842 1.00 69.31 86 MET A CA 1
ATOM 605 C C . MET A 1 86 ? 8.797 8.822 14.763 1.00 69.31 86 MET A C 1
ATOM 607 O O . MET A 1 86 ? 8.132 7.830 15.019 1.00 69.31 86 MET A O 1
ATOM 611 N N . ILE A 1 87 ? 9.443 8.983 13.604 1.00 69.50 87 ILE A N 1
ATOM 612 C CA . ILE A 1 87 ? 9.554 7.909 12.608 1.00 69.50 87 ILE A CA 1
ATOM 613 C C . ILE A 1 87 ? 10.178 6.672 13.273 1.00 69.50 87 ILE A C 1
ATOM 615 O O . ILE A 1 87 ? 11.143 6.798 14.034 1.00 69.50 87 ILE A O 1
ATOM 619 N N . GLY A 1 88 ? 9.594 5.500 13.022 1.00 68.25 88 GLY A N 1
ATOM 620 C CA . GLY A 1 88 ? 9.980 4.224 13.627 1.00 68.25 88 GLY A CA 1
ATOM 621 C C . GLY A 1 88 ? 9.553 4.072 15.091 1.00 68.25 88 GLY A C 1
ATOM 622 O O . GLY A 1 88 ? 9.869 3.065 15.730 1.00 68.25 88 GLY A O 1
ATOM 623 N N . GLN A 1 89 ? 8.854 5.061 15.662 1.00 76.44 89 GLN A N 1
ATOM 624 C CA . GLN A 1 89 ? 8.235 4.903 16.970 1.00 76.44 89 GLN A CA 1
ATOM 625 C C . GLN A 1 89 ? 6.870 4.219 16.852 1.00 76.44 89 GLN A C 1
ATOM 627 O O . GLN A 1 89 ? 6.175 4.335 15.845 1.00 76.44 89 GLN A O 1
ATOM 632 N N . THR A 1 90 ? 6.488 3.511 17.913 1.00 78.50 90 THR A N 1
ATOM 633 C CA . THR A 1 90 ? 5.271 2.698 17.970 1.00 78.50 90 THR A CA 1
ATOM 634 C C . THR A 1 90 ? 4.343 3.160 19.076 1.00 78.50 90 THR A C 1
ATOM 636 O O . THR A 1 90 ? 4.804 3.610 20.130 1.00 78.50 90 THR A O 1
ATOM 639 N N . VAL A 1 91 ? 3.045 2.976 18.841 1.00 77.69 91 VAL A N 1
ATOM 640 C CA . VAL A 1 91 ? 1.990 3.000 19.855 1.00 77.69 91 VAL A CA 1
ATOM 641 C C . VAL A 1 91 ? 1.162 1.728 19.732 1.00 77.69 91 VAL A C 1
ATOM 643 O O . VAL A 1 91 ? 0.539 1.465 18.709 1.00 77.69 91 VAL A O 1
ATOM 646 N N . ASP A 1 92 ? 1.145 0.953 20.806 1.00 78.00 92 ASP A N 1
ATOM 647 C CA . ASP A 1 92 ? 0.299 -0.209 21.023 1.00 78.00 92 ASP A CA 1
ATOM 648 C C . ASP A 1 92 ? -0.916 0.204 21.843 1.00 78.00 92 ASP A C 1
ATOM 650 O O . ASP A 1 92 ? -0.820 0.382 23.062 1.00 78.00 92 ASP A O 1
ATOM 654 N N . ILE A 1 93 ? -2.083 0.270 21.214 1.00 74.38 93 ILE A N 1
ATOM 655 C CA . ILE A 1 93 ? -3.337 0.460 21.943 1.00 74.38 93 ILE A CA 1
ATOM 656 C C . ILE A 1 93 ? -3.922 -0.910 22.258 1.00 74.38 93 ILE A C 1
ATOM 658 O O . ILE A 1 93 ? -4.074 -1.763 21.383 1.00 74.38 93 ILE A O 1
ATOM 662 N N . ARG A 1 94 ? -4.273 -1.130 23.526 1.00 76.19 94 ARG A N 1
ATOM 663 C CA . ARG A 1 94 ? -4.970 -2.345 23.964 1.00 76.19 94 ARG A CA 1
ATOM 664 C C . ARG A 1 94 ? -6.199 -1.998 24.771 1.00 76.19 94 ARG A C 1
ATOM 666 O O . ARG A 1 94 ? -6.100 -1.281 25.769 1.00 76.19 94 ARG A O 1
ATOM 673 N N . VAL A 1 95 ? -7.333 -2.593 24.421 1.00 73.94 95 VAL A N 1
ATOM 674 C CA . VAL A 1 95 ? -8.508 -2.597 25.295 1.00 73.94 95 VAL A CA 1
ATOM 675 C C . VAL A 1 95 ? -8.297 -3.650 26.376 1.00 73.94 95 VAL A C 1
ATOM 677 O O . VAL A 1 95 ? -8.213 -4.842 26.101 1.00 73.94 95 VAL A O 1
ATOM 680 N N . THR A 1 96 ? -8.179 -3.215 27.627 1.00 68.69 96 THR A N 1
ATOM 681 C CA . THR A 1 96 ? -7.866 -4.097 28.766 1.00 68.69 96 THR A CA 1
ATOM 682 C C . THR A 1 96 ? -9.083 -4.451 29.605 1.00 68.69 96 THR A C 1
ATOM 684 O O . THR A 1 96 ? -9.085 -5.478 30.282 1.00 68.69 96 THR A O 1
ATOM 687 N N . SER A 1 97 ? -10.141 -3.638 29.554 1.00 68.75 97 SER A N 1
ATOM 688 C CA . SER A 1 97 ? -11.444 -4.012 30.100 1.00 68.75 97 SER A CA 1
ATOM 689 C C . SER A 1 97 ? -12.579 -3.205 29.472 1.00 68.75 97 SER A C 1
ATOM 691 O O . SER A 1 97 ? -12.427 -2.018 29.182 1.00 68.75 97 SER A O 1
ATOM 693 N N . ALA A 1 98 ? -13.736 -3.847 29.319 1.00 60.56 98 ALA A N 1
ATOM 694 C CA . ALA A 1 98 ? -15.007 -3.201 29.015 1.00 60.56 98 ALA A CA 1
ATOM 695 C C . ALA A 1 98 ? -15.919 -3.342 30.241 1.00 60.56 98 ALA A C 1
ATOM 697 O O . ALA A 1 98 ? -16.715 -4.276 30.356 1.00 60.56 98 ALA A O 1
ATOM 698 N N . ALA A 1 99 ? -15.757 -2.454 31.222 1.00 52.31 99 ALA A N 1
ATOM 699 C CA . ALA A 1 99 ? -16.614 -2.459 32.400 1.00 52.31 99 ALA A CA 1
ATOM 700 C C . ALA A 1 99 ? -18.003 -1.909 32.019 1.00 52.31 99 ALA A C 1
ATOM 702 O O . ALA A 1 99 ? -18.152 -0.720 31.737 1.00 52.31 99 ALA A O 1
ATOM 703 N N . ALA A 1 100 ? -19.013 -2.785 32.018 1.00 50.66 100 ALA A N 1
ATOM 704 C CA . ALA A 1 100 ? -20.434 -2.476 31.826 1.00 50.66 100 ALA A CA 1
ATOM 705 C C . ALA A 1 100 ? -20.791 -1.764 30.502 1.00 50.66 100 ALA A C 1
ATOM 707 O O . ALA A 1 100 ? -21.285 -0.636 30.516 1.00 50.66 100 ALA A O 1
ATOM 708 N N . ILE A 1 101 ? -20.624 -2.440 29.356 1.00 54.38 101 ILE A N 1
ATOM 709 C CA . ILE A 1 101 ? -21.576 -2.220 28.253 1.00 54.38 101 ILE A CA 1
ATOM 710 C C . ILE A 1 101 ? -22.870 -2.904 28.688 1.00 54.38 101 ILE A C 1
ATOM 712 O O . ILE A 1 101 ? -22.920 -4.128 28.834 1.00 54.38 101 ILE A O 1
ATOM 716 N N . GLY A 1 102 ? -23.890 -2.107 28.993 1.00 52.69 102 GLY A N 1
ATOM 717 C CA . GLY A 1 102 ? -25.213 -2.619 29.310 1.00 52.69 102 GLY A CA 1
ATOM 718 C C . GLY A 1 102 ? -25.858 -3.158 28.044 1.00 52.69 102 GLY A C 1
ATOM 719 O O . GLY A 1 102 ? -26.642 -2.454 27.427 1.00 52.69 102 GLY A O 1
ATOM 720 N N . ALA A 1 103 ? -25.538 -4.393 27.655 1.00 50.16 103 ALA A N 1
ATOM 721 C CA . ALA A 1 103 ? -26.354 -5.094 26.678 1.00 50.16 103 ALA A CA 1
ATOM 722 C C . ALA A 1 103 ? -27.748 -5.241 27.299 1.00 50.16 103 ALA A C 1
ATOM 724 O O . ALA A 1 103 ? -27.901 -5.839 28.366 1.00 50.16 103 ALA A O 1
ATOM 725 N N . VAL A 1 104 ? -28.745 -4.623 26.684 1.00 52.12 104 VAL A N 1
ATOM 726 C CA . VAL A 1 104 ? -30.146 -4.758 27.068 1.00 52.12 104 VAL A CA 1
ATOM 727 C C . VAL A 1 104 ? -30.879 -5.353 25.879 1.00 52.12 104 VAL A C 1
ATOM 729 O O . VAL A 1 104 ? -30.605 -4.998 24.736 1.00 52.12 104 VAL A O 1
ATOM 732 N N . ASP A 1 105 ? -31.771 -6.306 26.124 1.00 54.38 105 ASP A N 1
ATOM 733 C CA . ASP A 1 105 ? -32.599 -6.844 25.048 1.00 54.38 105 ASP A CA 1
ATOM 734 C C . ASP A 1 105 ? -33.630 -5.803 24.563 1.00 54.38 105 ASP A C 1
ATOM 736 O O . ASP A 1 105 ? -33.759 -4.707 25.114 1.00 54.38 105 ASP A O 1
ATOM 740 N N . ALA A 1 106 ? -34.424 -6.156 23.548 1.00 52.28 106 ALA A N 1
ATOM 741 C CA . ALA A 1 106 ? -35.480 -5.288 23.013 1.00 52.28 106 ALA A CA 1
ATOM 742 C C . ALA A 1 106 ? -36.553 -4.875 24.052 1.00 52.28 106 ALA A C 1
ATOM 744 O O . ALA A 1 106 ? -37.376 -4.005 23.773 1.00 52.28 106 ALA A O 1
ATOM 745 N N . SER A 1 107 ? -36.566 -5.489 25.242 1.00 61.06 107 SER A N 1
ATOM 746 C CA . SER A 1 107 ? -37.446 -5.145 26.365 1.00 61.06 107 SER A CA 1
ATOM 747 C C . SER A 1 107 ? -36.774 -4.256 27.420 1.00 61.06 107 SER A C 1
ATOM 749 O O . SER A 1 107 ? -37.367 -3.996 28.468 1.00 61.06 107 SER A O 1
ATOM 751 N N . ASN A 1 108 ? -35.558 -3.772 27.146 1.00 61.03 108 ASN A N 1
ATOM 752 C CA . ASN A 1 108 ? -34.708 -3.034 28.078 1.00 61.03 108 ASN A CA 1
ATOM 753 C C . ASN A 1 108 ? -34.324 -3.857 29.327 1.00 61.03 108 ASN A C 1
ATOM 755 O O . ASN A 1 108 ? -33.985 -3.302 30.376 1.00 61.03 108 ASN A O 1
ATOM 759 N N . SER A 1 109 ? -34.397 -5.188 29.231 1.00 61.72 109 SER A N 1
ATOM 760 C CA . SER A 1 109 ? -33.951 -6.088 30.289 1.00 61.72 109 SER A CA 1
ATOM 761 C C . SER A 1 109 ? -32.453 -6.314 30.139 1.00 61.72 109 SER A C 1
ATOM 763 O O . SER A 1 109 ? -31.972 -6.618 29.049 1.00 61.72 109 SER A O 1
ATOM 765 N N . GLN A 1 110 ? -31.704 -6.158 31.232 1.00 56.72 110 GLN A N 1
ATOM 766 C CA . GLN A 1 110 ? -30.254 -6.355 31.244 1.00 56.72 110 GLN A CA 1
ATOM 767 C C . GLN A 1 110 ? -29.928 -7.783 30.783 1.00 56.72 110 GLN A C 1
ATOM 769 O O . GLN A 1 110 ? -30.340 -8.754 31.422 1.00 56.72 110 GLN A O 1
ATOM 774 N N . ALA A 1 111 ? -29.210 -7.909 29.668 1.00 51.06 111 ALA A N 1
ATOM 775 C CA . ALA A 1 111 ? -28.741 -9.188 29.171 1.00 51.06 111 ALA A CA 1
ATOM 776 C C . ALA A 1 111 ? -27.854 -9.821 30.244 1.00 51.06 111 ALA A C 1
ATOM 778 O O . ALA A 1 111 ? -26.940 -9.195 30.794 1.00 51.06 111 ALA A O 1
ATOM 779 N N . ILE A 1 112 ? -28.161 -11.070 30.574 1.00 49.28 112 ILE A N 1
ATOM 780 C CA . ILE A 1 112 ? -27.430 -11.847 31.564 1.00 49.28 112 ILE A CA 1
ATOM 781 C C . ILE A 1 112 ? -26.085 -12.195 30.925 1.00 49.28 112 ILE A C 1
ATOM 783 O O . ILE A 1 112 ? -25.972 -13.185 30.216 1.00 49.28 112 ILE A O 1
ATOM 787 N N . THR A 1 113 ? -25.101 -11.325 31.162 1.00 46.12 113 THR A N 1
ATOM 788 C CA . THR A 1 113 ? -23.724 -11.402 30.656 1.00 46.12 113 THR A CA 1
ATOM 789 C C . THR A 1 113 ? -23.629 -11.207 29.134 1.00 46.12 113 THR A C 1
ATOM 791 O O . THR A 1 113 ? -24.017 -12.096 28.381 1.00 46.12 113 THR A O 1
ATOM 794 N N . PRO A 1 114 ? -23.060 -10.089 28.640 1.00 47.72 114 PRO A N 1
ATOM 795 C CA . PRO A 1 114 ? -22.615 -10.020 27.254 1.00 47.72 114 PRO A CA 1
ATOM 796 C C . PRO A 1 114 ? -21.637 -11.180 27.010 1.00 47.72 114 PRO A C 1
ATOM 798 O O . PRO A 1 114 ? -20.511 -11.161 27.501 1.00 47.72 114 PRO A O 1
ATOM 801 N N . THR A 1 115 ? -22.055 -12.222 26.291 1.00 42.78 115 THR A N 1
ATOM 802 C CA . THR A 1 115 ? -21.151 -13.251 25.759 1.00 42.78 115 THR A CA 1
ATOM 803 C C . THR A 1 115 ? -20.553 -12.728 24.460 1.00 42.78 115 THR A C 1
ATOM 805 O O . THR A 1 115 ? -20.760 -13.291 23.392 1.00 42.78 115 THR A O 1
ATOM 808 N N . GLY A 1 116 ? -19.888 -11.581 24.551 1.00 39.97 116 GLY A N 1
ATOM 809 C CA . GLY A 1 116 ? -19.110 -10.993 23.475 1.00 39.97 116 GLY A CA 1
ATOM 810 C C . GLY A 1 116 ? -17.650 -11.143 23.845 1.00 39.97 116 GLY A C 1
ATOM 811 O O . GLY A 1 116 ? -17.143 -10.433 24.712 1.00 39.97 116 GLY A O 1
ATOM 812 N N . ASN A 1 117 ? -16.973 -12.093 23.218 1.00 40.56 117 ASN A N 1
ATOM 813 C CA . ASN A 1 117 ? -15.531 -12.014 23.140 1.00 40.56 117 ASN A CA 1
ATOM 814 C C . ASN A 1 117 ? -15.227 -10.803 22.244 1.00 40.56 117 ASN A C 1
ATOM 816 O O . ASN A 1 117 ? -15.486 -10.873 21.049 1.00 40.56 117 ASN A O 1
ATOM 820 N N . PHE A 1 118 ? -14.664 -9.713 22.775 1.00 45.16 118 PHE A N 1
ATOM 821 C CA . PHE A 1 118 ? -13.993 -8.696 21.944 1.00 45.16 118 PHE A CA 1
ATOM 822 C C . PHE A 1 118 ? -12.688 -9.269 21.353 1.00 45.16 118 PHE A C 1
ATOM 824 O O . PHE A 1 118 ? -11.652 -8.612 21.371 1.00 45.16 118 PHE A O 1
ATOM 831 N N . THR A 1 119 ? -12.681 -10.537 20.928 1.00 39.19 119 THR A N 1
ATOM 832 C CA . THR A 1 119 ? -11.473 -11.296 20.568 1.00 39.19 119 THR A CA 1
ATOM 833 C C . THR A 1 119 ? -10.666 -10.636 19.463 1.00 39.19 119 THR A C 1
ATOM 835 O O . THR A 1 119 ? -9.452 -10.802 19.471 1.00 39.19 119 THR A O 1
ATOM 838 N N . ASP A 1 120 ? -11.300 -9.816 18.623 1.00 42.62 120 ASP A N 1
ATOM 839 C CA . ASP A 1 120 ? -10.624 -9.102 17.538 1.00 42.62 120 ASP A CA 1
ATOM 840 C C . ASP A 1 120 ? -10.074 -7.722 17.961 1.00 42.62 120 ASP A C 1
ATOM 842 O O . ASP A 1 120 ? -9.194 -7.193 17.295 1.00 42.62 120 ASP A O 1
ATOM 846 N N . ILE A 1 121 ? -10.506 -7.171 19.108 1.00 43.28 121 ILE A N 1
ATOM 847 C CA . ILE A 1 121 ? -9.980 -5.925 19.721 1.00 43.28 121 ILE A CA 1
ATOM 848 C C . ILE A 1 121 ? -9.046 -6.220 20.919 1.00 43.28 121 ILE A C 1
ATOM 850 O O . ILE A 1 121 ? -8.324 -5.350 21.408 1.00 43.28 121 ILE A O 1
ATOM 854 N N . PHE A 1 122 ? -9.017 -7.460 21.418 1.00 41.91 122 PHE A N 1
ATOM 855 C CA . PHE A 1 122 ? -8.117 -7.865 22.506 1.00 41.91 122 PHE A CA 1
ATOM 856 C C . PHE A 1 122 ? -6.664 -8.110 22.051 1.00 41.91 122 PHE A C 1
ATOM 858 O O . PHE A 1 122 ? -5.802 -8.399 22.888 1.00 41.91 122 PHE A O 1
ATOM 865 N N . GLY A 1 123 ? -6.375 -7.966 20.755 1.00 48.31 123 GLY A N 1
ATOM 866 C CA . GLY A 1 123 ? -5.016 -7.854 20.229 1.00 48.31 123 GLY A CA 1
ATOM 867 C C . GLY A 1 123 ? -4.504 -6.406 20.290 1.00 48.31 123 GLY A C 1
ATOM 868 O O . GLY A 1 123 ? -5.302 -5.476 20.234 1.00 48.31 123 GLY A O 1
ATOM 869 N N . PRO A 1 124 ? -3.189 -6.175 20.443 1.00 53.22 124 PRO A N 1
ATOM 870 C CA . PRO A 1 124 ? -2.634 -4.838 20.262 1.00 53.22 124 PRO A CA 1
ATOM 871 C C . PRO A 1 124 ? -2.864 -4.363 18.824 1.00 53.22 124 PRO A C 1
ATOM 873 O O . PRO A 1 124 ? -2.449 -5.050 17.895 1.00 53.22 124 PRO A O 1
ATOM 876 N N . VAL A 1 125 ? -3.454 -3.178 18.653 1.00 64.62 125 VAL A N 1
ATOM 877 C CA . VAL A 1 125 ? -3.281 -2.420 17.408 1.00 64.62 125 VAL A CA 1
ATOM 878 C C . VAL A 1 125 ? -1.967 -1.674 17.556 1.00 64.62 125 VAL A C 1
ATOM 880 O O . VAL A 1 125 ? -1.851 -0.786 18.406 1.00 64.62 125 VAL A O 1
ATOM 883 N N . ARG A 1 126 ? -0.961 -2.100 16.789 1.00 67.50 126 ARG A N 1
ATOM 884 C CA . ARG A 1 126 ? 0.342 -1.442 16.733 1.00 67.50 126 ARG A CA 1
ATOM 885 C C . ARG A 1 126 ? 0.339 -0.459 15.575 1.00 67.50 126 ARG A C 1
ATOM 887 O O . ARG A 1 126 ? 0.393 -0.865 14.416 1.00 67.50 126 ARG A O 1
ATOM 894 N N . LEU A 1 127 ? 0.297 0.821 15.916 1.00 69.75 127 LEU A N 1
ATOM 895 C CA . LEU A 1 127 ? 0.506 1.912 14.978 1.00 69.75 127 LEU A CA 1
ATOM 896 C C . LEU A 1 127 ? 1.995 2.253 14.980 1.00 69.75 127 LEU A C 1
ATOM 898 O O . LEU A 1 127 ? 2.540 2.643 16.016 1.00 69.75 127 LEU A O 1
ATOM 902 N N . GLY A 1 128 ? 2.651 2.068 13.839 1.00 68.62 128 GLY A N 1
ATOM 903 C CA . GLY A 1 128 ? 3.953 2.667 13.579 1.00 68.62 128 GLY A CA 1
ATOM 904 C C . GLY A 1 128 ? 3.758 4.070 13.013 1.00 68.62 128 GLY A C 1
ATOM 905 O O . GLY A 1 128 ? 2.799 4.330 12.285 1.00 68.62 128 GLY A O 1
ATOM 906 N N . ILE A 1 129 ? 4.640 4.999 13.368 1.00 73.31 129 ILE A N 1
ATOM 907 C CA . ILE A 1 129 ? 4.777 6.253 12.625 1.00 73.31 129 ILE A CA 1
ATOM 908 C C . ILE A 1 129 ? 5.845 6.009 11.567 1.00 73.31 129 ILE A C 1
ATOM 910 O O . ILE A 1 129 ? 7.014 5.830 11.908 1.00 73.31 129 ILE A O 1
ATOM 914 N N . HIS A 1 130 ? 5.448 6.019 10.299 1.00 80.69 130 HIS A N 1
ATOM 915 C CA . HIS A 1 130 ? 6.347 5.728 9.181 1.00 80.69 130 HIS A CA 1
ATOM 916 C C . HIS A 1 130 ? 6.802 7.011 8.499 1.00 80.69 130 HIS A C 1
ATOM 918 O O . HIS A 1 130 ? 6.225 8.095 8.670 1.00 80.69 130 HIS A O 1
ATOM 924 N N . ASP A 1 131 ? 7.854 6.879 7.706 1.00 83.56 131 ASP A N 1
ATOM 925 C CA . ASP A 1 131 ? 8.307 7.896 6.766 1.00 83.56 131 ASP A CA 1
ATOM 926 C C . ASP A 1 131 ? 7.820 7.662 5.331 1.00 83.56 131 ASP A C 1
ATOM 928 O O . ASP A 1 131 ? 8.067 8.506 4.464 1.00 83.56 131 ASP A O 1
ATOM 932 N N . HIS A 1 132 ? 7.070 6.583 5.106 1.00 92.50 132 HIS A N 1
ATOM 933 C CA . HIS A 1 132 ? 6.568 6.170 3.805 1.00 92.50 132 HIS A CA 1
ATOM 934 C C . HIS A 1 132 ? 5.118 5.640 3.867 1.00 92.50 132 HIS A C 1
ATOM 936 O O . HIS A 1 132 ? 4.472 5.655 4.916 1.00 92.50 132 HIS A O 1
ATOM 942 N N . LEU A 1 133 ? 4.561 5.308 2.699 1.00 96.06 133 LEU A N 1
ATOM 943 C CA . LEU A 1 133 ? 3.175 4.853 2.526 1.00 96.06 133 LEU A CA 1
ATOM 944 C C . LEU A 1 133 ? 3.110 3.332 2.590 1.00 96.06 133 LEU A C 1
ATOM 946 O O . LEU A 1 133 ? 4.020 2.696 2.088 1.00 96.06 133 LEU A O 1
ATOM 950 N N . LEU A 1 134 ? 2.003 2.771 3.069 1.00 96.56 134 LEU A N 1
ATOM 951 C CA . LEU A 1 134 ? 1.848 1.322 3.200 1.00 96.56 134 LEU A CA 1
ATOM 952 C C . LEU A 1 134 ? 0.722 0.804 2.310 1.00 96.56 134 LEU A C 1
ATOM 954 O O . LEU A 1 134 ? -0.336 1.418 2.233 1.00 96.56 134 LEU A O 1
ATOM 958 N N . ILE A 1 135 ? 0.903 -0.353 1.693 1.00 97.75 135 ILE A N 1
ATOM 959 C CA . ILE A 1 135 ? -0.170 -1.194 1.173 1.00 97.75 135 ILE A CA 1
ATOM 960 C C . ILE A 1 135 ? -0.943 -1.739 2.379 1.00 97.75 135 ILE A C 1
ATOM 962 O O . ILE A 1 135 ? -0.391 -2.452 3.220 1.00 97.75 135 ILE A O 1
ATOM 966 N N . SER A 1 136 ? -2.221 -1.387 2.489 1.00 96.12 136 SER A N 1
ATOM 967 C CA . SER A 1 136 ? -3.083 -1.795 3.605 1.00 96.12 136 SER A CA 1
ATOM 968 C C . SER A 1 136 ? -3.986 -2.968 3.255 1.00 96.12 136 SER A C 1
ATOM 970 O O . SER A 1 136 ? -4.275 -3.785 4.127 1.00 96.12 136 SER A O 1
ATOM 972 N N . GLU A 1 137 ? -4.391 -3.107 1.995 1.00 96.25 137 GLU A N 1
ATOM 973 C CA . GLU A 1 137 ? -5.253 -4.202 1.563 1.00 96.25 137 GLU A CA 1
ATOM 974 C C . GLU A 1 137 ? -4.996 -4.572 0.097 1.00 96.25 137 GLU A C 1
ATOM 976 O O . GLU A 1 137 ? -4.774 -3.705 -0.748 1.00 96.25 137 GLU A O 1
ATOM 981 N N . VAL A 1 138 ? -5.045 -5.865 -0.226 1.00 96.31 138 VAL A N 1
ATOM 982 C CA . VAL A 1 138 ? -5.077 -6.344 -1.613 1.00 96.31 138 VAL A CA 1
ATOM 983 C C . VAL A 1 138 ? -6.191 -7.368 -1.764 1.00 96.31 138 VAL A C 1
ATOM 985 O O . VAL A 1 138 ? -6.099 -8.481 -1.240 1.00 96.31 138 VAL A O 1
ATOM 988 N N . ALA A 1 139 ? -7.215 -7.015 -2.537 1.00 95.44 139 ALA A N 1
ATOM 989 C CA . ALA A 1 139 ? -8.238 -7.949 -2.977 1.00 95.44 139 ALA A CA 1
ATOM 990 C C . ALA A 1 139 ? -7.828 -8.548 -4.325 1.00 95.44 139 ALA A C 1
ATOM 992 O O . ALA A 1 139 ? -7.852 -7.862 -5.344 1.00 95.44 139 ALA A O 1
ATOM 993 N N . TYR A 1 140 ? -7.454 -9.827 -4.325 1.00 91.75 140 TYR A N 1
ATOM 994 C CA . TYR A 1 140 ? -6.958 -10.565 -5.500 1.00 91.75 140 TYR A CA 1
ATOM 995 C C . TYR A 1 140 ? -7.934 -11.653 -5.976 1.00 91.75 140 TYR A C 1
ATOM 997 O O . TYR A 1 140 ? -7.606 -12.468 -6.833 1.00 91.75 140 TYR A O 1
ATOM 1005 N N . PHE A 1 141 ? -9.133 -11.724 -5.391 1.00 89.19 141 PHE A N 1
ATOM 1006 C CA . PHE A 1 141 ? -10.167 -12.659 -5.821 1.00 89.19 141 PHE A CA 1
ATOM 1007 C C . PHE A 1 141 ? -11.537 -11.982 -5.860 1.00 89.19 141 PHE A C 1
ATOM 1009 O O . PHE A 1 141 ? -11.982 -11.372 -4.886 1.00 89.19 141 PHE A O 1
ATOM 1016 N N . GLY A 1 142 ? -12.247 -12.151 -6.976 1.00 90.69 142 GLY A N 1
ATOM 1017 C CA . GLY A 1 142 ? -13.514 -11.470 -7.227 1.00 90.69 142 GLY A CA 1
ATOM 1018 C C . GLY A 1 142 ? -13.286 -10.101 -7.860 1.00 90.69 142 GLY A C 1
ATOM 1019 O O . GLY A 1 142 ? -12.751 -10.025 -8.960 1.00 90.69 142 GLY A O 1
ATOM 1020 N N . THR A 1 143 ? -13.739 -9.035 -7.199 1.00 93.88 143 THR A N 1
ATOM 1021 C CA . THR A 1 143 ? -13.532 -7.662 -7.672 1.00 93.88 143 THR A CA 1
ATOM 1022 C C . THR A 1 143 ? -12.260 -7.104 -7.054 1.00 93.88 143 THR A C 1
ATOM 1024 O O . THR A 1 143 ? -12.199 -6.882 -5.848 1.00 93.88 143 THR A O 1
ATOM 1027 N N . GLU A 1 144 ? -11.251 -6.901 -7.892 1.00 95.69 144 GLU A N 1
ATOM 1028 C CA . GLU A 1 144 ? -9.879 -6.682 -7.446 1.00 95.69 144 GLU A CA 1
ATOM 1029 C C . GLU A 1 144 ? -9.546 -5.207 -7.213 1.00 95.69 144 GLU A C 1
ATOM 1031 O O . GLU A 1 144 ? -9.942 -4.319 -7.983 1.00 95.69 144 GLU A O 1
ATOM 1036 N N . PHE A 1 145 ? -8.757 -4.955 -6.173 1.00 97.62 145 PHE A N 1
ATOM 1037 C CA . PHE A 1 145 ? -8.201 -3.642 -5.874 1.00 97.62 145 PHE A CA 1
ATOM 1038 C C . PHE A 1 145 ? -6.958 -3.748 -4.990 1.00 97.62 145 PHE A C 1
ATOM 1040 O O . PHE A 1 145 ? -6.704 -4.767 -4.348 1.00 97.62 145 PHE A O 1
ATOM 1047 N N . ILE A 1 146 ? -6.220 -2.644 -4.935 1.00 98.31 146 ILE A N 1
ATOM 1048 C CA . ILE A 1 146 ? -5.109 -2.419 -4.014 1.00 98.31 146 ILE A CA 1
ATOM 1049 C C . ILE A 1 146 ? -5.430 -1.166 -3.206 1.00 98.31 146 ILE A C 1
ATOM 1051 O O . ILE A 1 146 ? -5.782 -0.136 -3.778 1.00 98.31 146 ILE A O 1
ATOM 1055 N N . GLU A 1 147 ? -5.319 -1.238 -1.890 1.00 98.12 147 GLU A N 1
ATOM 1056 C CA . GLU A 1 147 ? -5.493 -0.111 -0.983 1.00 98.12 147 GLU A CA 1
ATOM 1057 C C . GLU A 1 147 ? -4.148 0.331 -0.414 1.00 98.12 147 GLU A C 1
ATOM 1059 O O . GLU A 1 147 ? -3.290 -0.491 -0.082 1.00 98.12 147 GLU A O 1
ATOM 1064 N N . ILE A 1 148 ? -3.966 1.646 -0.322 1.00 98.19 148 ILE A N 1
ATOM 1065 C CA . ILE A 1 148 ? -2.764 2.267 0.226 1.00 98.19 148 ILE A CA 1
ATOM 1066 C C . ILE A 1 148 ? -3.177 3.211 1.348 1.00 98.19 148 ILE A C 1
ATOM 1068 O O . ILE A 1 148 ? -4.060 4.052 1.174 1.00 98.19 148 ILE A O 1
ATOM 1072 N N . PHE A 1 149 ? -2.480 3.110 2.469 1.00 95.62 149 PHE A N 1
ATOM 1073 C CA . PHE A 1 149 ? -2.615 3.927 3.658 1.00 95.62 149 PHE A CA 1
ATOM 1074 C C . PHE A 1 149 ? -1.441 4.901 3.785 1.00 95.62 149 PHE A C 1
ATOM 1076 O O . PHE A 1 149 ? -0.286 4.557 3.525 1.00 95.62 149 PHE A O 1
ATOM 1083 N N . ASN A 1 150 ? -1.725 6.129 4.219 1.00 93.19 150 ASN A N 1
ATOM 1084 C CA . ASN A 1 150 ? -0.704 7.095 4.610 1.00 93.19 150 ASN A CA 1
ATOM 1085 C C . ASN A 1 150 ? -0.546 7.138 6.143 1.00 93.19 150 ASN A C 1
ATOM 1087 O O . ASN A 1 150 ? -1.167 7.986 6.790 1.00 93.19 150 ASN A O 1
ATOM 1091 N N . PRO A 1 151 ? 0.314 6.291 6.741 1.00 87.00 151 PRO A N 1
ATOM 1092 C CA . PRO A 1 151 ? 0.658 6.377 8.165 1.00 87.00 151 PRO A CA 1
ATOM 1093 C C . PRO A 1 151 ? 1.552 7.581 8.491 1.00 87.00 151 PRO A C 1
ATOM 1095 O O . PRO A 1 151 ? 1.831 7.850 9.664 1.00 87.00 151 PRO A O 1
ATOM 1098 N N . THR A 1 152 ? 2.067 8.289 7.480 1.00 84.56 152 THR A N 1
ATOM 1099 C CA . THR A 1 152 ? 2.964 9.413 7.720 1.00 84.56 152 THR A CA 1
ATOM 1100 C C . THR A 1 152 ? 2.176 10.589 8.295 1.00 84.56 152 THR A C 1
ATOM 1102 O O . THR A 1 152 ? 1.001 10.801 7.986 1.00 84.56 152 THR A O 1
ATOM 1105 N N . PRO A 1 153 ? 2.821 11.444 9.096 1.00 73.50 153 PRO A N 1
ATOM 1106 C CA . PRO A 1 153 ? 2.154 12.597 9.682 1.00 73.50 153 PRO A CA 1
ATOM 1107 C C . PRO A 1 153 ? 2.082 13.798 8.721 1.00 73.50 153 PRO A C 1
ATOM 1109 O O . PRO A 1 153 ? 1.793 14.916 9.150 1.00 73.50 153 PRO A O 1
ATOM 1112 N N . LEU A 1 154 ? 2.397 13.607 7.435 1.00 81.56 154 LEU A N 1
ATOM 1113 C CA . LEU A 1 154 ? 2.400 14.655 6.418 1.00 81.56 154 LEU A CA 1
ATOM 1114 C C . LEU A 1 154 ? 1.481 14.293 5.251 1.00 81.56 154 LEU A C 1
ATOM 1116 O O . LEU A 1 154 ? 1.273 13.128 4.926 1.00 81.56 154 LEU A O 1
ATOM 1120 N N . THR A 1 155 ? 0.953 15.319 4.583 1.00 86.38 155 THR A N 1
ATOM 1121 C CA . THR A 1 155 ? 0.352 15.115 3.266 1.00 86.38 155 THR A CA 1
ATOM 1122 C C . THR A 1 155 ? 1.449 14.711 2.284 1.00 86.38 155 THR A C 1
ATOM 1124 O O . THR A 1 155 ? 2.415 15.456 2.098 1.00 86.38 155 THR A O 1
ATOM 1127 N N . VAL A 1 156 ? 1.289 13.560 1.638 1.00 93.38 156 VAL A N 1
ATOM 1128 C CA . VAL A 1 156 ? 2.239 13.021 0.663 1.00 93.38 156 VAL A CA 1
ATOM 1129 C C . VAL A 1 156 ? 1.741 13.326 -0.742 1.00 93.38 156 VAL A C 1
ATOM 1131 O O . VAL A 1 156 ? 0.605 13.018 -1.093 1.00 93.38 156 VAL A O 1
ATOM 1134 N N . ALA A 1 157 ? 2.587 13.939 -1.570 1.00 96.38 157 ALA A N 1
ATOM 1135 C CA . ALA A 1 157 ? 2.319 14.057 -2.998 1.00 96.38 157 ALA A CA 1
ATOM 1136 C C . ALA A 1 157 ? 2.668 12.735 -3.682 1.00 96.38 157 ALA A C 1
ATOM 1138 O O . ALA A 1 157 ? 3.840 12.380 -3.796 1.00 96.38 157 ALA A O 1
ATOM 1139 N N . ILE A 1 158 ? 1.652 12.016 -4.154 1.00 97.25 158 ILE A N 1
ATOM 1140 C CA . ILE A 1 158 ? 1.828 10.653 -4.663 1.00 97.25 158 ILE A CA 1
ATOM 1141 C C . ILE A 1 158 ? 2.057 10.590 -6.171 1.00 97.25 158 ILE A C 1
ATOM 1143 O O . ILE A 1 158 ? 2.263 9.526 -6.733 1.00 97.25 158 ILE A O 1
ATOM 1147 N N . ASN A 1 159 ? 2.114 11.731 -6.860 1.00 95.69 159 ASN A N 1
ATOM 1148 C CA . ASN A 1 159 ? 2.264 11.787 -8.315 1.00 95.69 159 ASN A CA 1
ATOM 1149 C C . ASN A 1 159 ? 3.591 11.220 -8.855 1.00 95.69 159 ASN A C 1
ATOM 1151 O O . ASN A 1 159 ? 3.780 11.241 -10.067 1.00 95.69 159 ASN A O 1
ATOM 1155 N N . ALA A 1 160 ? 4.546 10.823 -8.015 1.00 95.12 160 ALA A N 1
ATOM 1156 C CA . ALA A 1 160 ? 5.799 10.151 -8.388 1.00 95.12 160 ALA A CA 1
ATOM 1157 C C . ALA A 1 160 ? 5.911 8.735 -7.791 1.00 95.12 160 ALA A C 1
ATOM 1159 O O . ALA A 1 160 ? 6.966 8.113 -7.866 1.00 95.12 160 ALA A O 1
ATOM 1160 N N . TYR A 1 161 ? 4.813 8.238 -7.223 1.00 98.00 161 TYR A N 1
ATOM 1161 C CA . TYR A 1 161 ? 4.669 6.858 -6.799 1.00 98.00 161 TYR A CA 1
ATOM 1162 C C . TYR A 1 161 ? 4.097 6.037 -7.952 1.00 98.00 161 TYR A C 1
ATOM 1164 O O . TYR A 1 161 ? 3.319 6.525 -8.788 1.00 98.00 161 TYR A O 1
ATOM 1172 N N . HIS A 1 162 ? 4.523 4.788 -7.988 1.00 97.88 162 HIS A N 1
ATOM 1173 C CA . HIS A 1 162 ? 4.227 3.803 -9.003 1.00 97.88 162 HIS A CA 1
ATOM 1174 C C . HIS A 1 162 ? 3.741 2.519 -8.342 1.00 97.88 162 HIS A C 1
ATOM 1176 O O . HIS A 1 162 ? 4.143 2.204 -7.226 1.00 97.88 162 HIS A O 1
ATOM 1182 N N . LEU A 1 163 ? 2.883 1.793 -9.051 1.00 97.94 163 LEU A N 1
ATOM 1183 C CA . LEU A 1 163 ? 2.309 0.532 -8.600 1.00 97.94 163 LEU A CA 1
ATOM 1184 C C . LEU A 1 163 ? 2.454 -0.503 -9.710 1.00 97.94 163 LEU A C 1
ATOM 1186 O O . LEU A 1 163 ? 2.262 -0.180 -10.887 1.00 97.94 163 LEU A O 1
ATOM 1190 N N . THR A 1 164 ? 2.807 -1.725 -9.341 1.00 96.12 164 THR A N 1
ATOM 1191 C CA . THR A 1 164 ? 3.073 -2.806 -10.291 1.00 96.12 164 THR A CA 1
ATOM 1192 C C . THR A 1 164 ? 2.914 -4.159 -9.611 1.00 96.12 164 THR A C 1
ATOM 1194 O O . THR A 1 164 ? 3.255 -4.303 -8.440 1.00 96.12 164 THR A O 1
ATOM 1197 N N . ASP A 1 165 ? 2.469 -5.152 -10.364 1.00 92.69 165 ASP A N 1
ATOM 1198 C CA . ASP A 1 165 ? 2.595 -6.584 -10.047 1.00 92.69 165 ASP A CA 1
ATOM 1199 C C . ASP A 1 165 ? 3.696 -7.262 -10.896 1.00 92.69 165 ASP A C 1
ATOM 1201 O O . ASP A 1 165 ? 4.192 -8.345 -10.589 1.00 92.69 165 ASP A O 1
ATOM 1205 N N . SER A 1 166 ? 4.160 -6.571 -11.944 1.00 86.94 166 SER A N 1
ATOM 1206 C CA . SER A 1 166 ? 5.233 -7.025 -12.828 1.00 86.94 166 SER A CA 1
ATOM 1207 C C . SER A 1 166 ? 6.625 -7.002 -12.168 1.00 86.94 166 SER A C 1
ATOM 1209 O O . SER A 1 166 ? 7.450 -6.106 -12.388 1.00 86.94 166 SER A O 1
ATOM 1211 N N . ALA A 1 167 ? 6.914 -8.038 -11.384 1.00 75.81 167 ALA A N 1
ATOM 1212 C CA . ALA A 1 167 ? 8.100 -8.144 -10.533 1.00 75.81 167 ALA A CA 1
ATOM 1213 C C . ALA A 1 167 ? 9.068 -9.277 -10.930 1.00 75.81 167 ALA A C 1
ATOM 1215 O O . ALA A 1 167 ? 9.763 -9.858 -10.092 1.00 75.81 167 ALA A O 1
ATOM 1216 N N . PHE A 1 168 ? 9.110 -9.644 -12.211 1.00 75.31 168 PHE A N 1
ATOM 1217 C CA . PHE A 1 168 ? 9.808 -10.849 -12.654 1.00 75.31 168 PHE A CA 1
ATOM 1218 C C . PHE A 1 168 ? 11.326 -10.769 -12.415 1.00 75.31 168 PHE A C 1
ATOM 1220 O O . PHE A 1 168 ? 12.010 -9.891 -12.938 1.00 75.31 168 PHE A O 1
ATOM 1227 N N . THR A 1 169 ? 11.907 -11.723 -11.681 1.00 61.59 169 THR A N 1
ATOM 1228 C CA . THR A 1 169 ? 13.359 -11.730 -11.399 1.00 61.59 169 THR A CA 1
ATOM 1229 C C . THR A 1 169 ? 14.154 -12.732 -12.226 1.00 61.59 169 THR A C 1
ATOM 1231 O O . THR A 1 169 ? 15.379 -12.625 -12.315 1.00 61.59 169 THR A O 1
ATOM 1234 N N . GLY A 1 170 ? 13.485 -13.673 -12.897 1.00 63.09 170 GLY A N 1
ATOM 1235 C CA . GLY A 1 170 ? 14.119 -14.648 -13.786 1.00 63.09 170 GLY A CA 1
ATOM 1236 C C . GLY A 1 170 ? 14.347 -14.142 -15.217 1.00 63.09 170 GLY A C 1
ATOM 1237 O O . GLY A 1 170 ? 13.901 -13.070 -15.606 1.00 63.09 170 GLY A O 1
ATOM 1238 N N . GLY A 1 171 ? 15.008 -14.962 -16.041 1.00 65.00 171 GLY A N 1
ATOM 1239 C CA . GLY A 1 171 ? 15.013 -14.829 -17.506 1.00 65.00 171 GLY A CA 1
ATOM 1240 C C . GLY A 1 171 ? 15.698 -13.585 -18.097 1.00 65.00 171 GLY A C 1
ATOM 1241 O O . GLY A 1 171 ? 16.176 -12.692 -17.401 1.00 65.00 171 GLY A O 1
ATOM 1242 N N . ALA A 1 172 ? 15.776 -13.552 -19.431 1.00 64.56 172 ALA A N 1
ATOM 1243 C CA . ALA A 1 172 ? 16.206 -12.359 -20.154 1.00 64.56 172 ALA A CA 1
ATOM 1244 C C . ALA A 1 172 ? 15.086 -11.308 -20.120 1.00 64.56 172 ALA A C 1
ATOM 1246 O O . ALA A 1 172 ? 13.921 -11.645 -20.363 1.00 64.56 172 ALA A O 1
ATOM 1247 N N . VAL A 1 173 ? 15.462 -10.059 -19.834 1.00 65.38 173 VAL A N 1
ATOM 1248 C CA . VAL A 1 173 ? 14.590 -8.883 -19.949 1.00 65.38 173 VAL A CA 1
ATOM 1249 C C . VAL A 1 173 ? 14.123 -8.767 -21.398 1.00 65.38 173 VAL A C 1
ATOM 1251 O O . VAL A 1 173 ? 14.919 -8.944 -22.325 1.00 65.38 173 VAL A O 1
ATOM 1254 N N . GLN A 1 174 ? 12.833 -8.507 -21.597 1.00 63.41 174 GLN A N 1
ATOM 1255 C CA . GLN A 1 174 ? 12.287 -8.232 -22.925 1.00 63.41 174 GLN A CA 1
ATOM 1256 C C . GLN A 1 174 ? 12.194 -6.719 -23.132 1.00 63.41 174 GLN A C 1
ATOM 1258 O O . GLN A 1 174 ? 11.557 -6.016 -22.349 1.00 63.41 174 GLN A O 1
ATOM 1263 N N . ASN A 1 175 ? 12.854 -6.226 -24.181 1.00 63.91 175 ASN A N 1
ATOM 1264 C CA . ASN A 1 175 ? 12.917 -4.797 -24.479 1.00 63.91 175 ASN A CA 1
ATOM 1265 C C . ASN A 1 175 ? 11.599 -4.288 -25.086 1.00 63.91 175 ASN A C 1
ATOM 1267 O O . ASN A 1 175 ? 10.903 -5.016 -25.797 1.00 63.91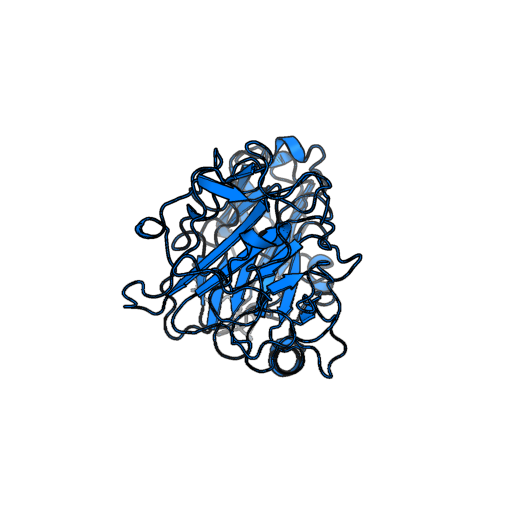 175 ASN A O 1
ATOM 1271 N N . GLY A 1 176 ? 11.301 -3.008 -24.868 1.00 61.06 176 GLY A N 1
ATOM 1272 C CA . GLY A 1 176 ? 10.199 -2.287 -25.507 1.00 61.06 176 GLY A CA 1
ATOM 1273 C C . GLY A 1 176 ? 8.826 -2.480 -24.862 1.00 61.06 176 GLY A C 1
ATOM 1274 O O . GLY A 1 176 ? 7.818 -2.207 -25.507 1.00 61.06 176 GLY A O 1
ATOM 1275 N N . GLY A 1 177 ? 8.758 -2.979 -23.623 1.00 60.47 177 GLY A N 1
ATOM 1276 C CA . GLY A 1 177 ? 7.493 -3.162 -22.891 1.00 60.47 177 GLY A CA 1
ATOM 1277 C C . GLY A 1 177 ? 6.549 -4.216 -23.478 1.00 60.47 177 GLY A C 1
ATOM 1278 O O . GLY A 1 177 ? 5.407 -4.340 -23.027 1.00 60.47 177 GLY A O 1
ATOM 1279 N N . THR A 1 178 ? 7.003 -4.948 -24.499 1.00 60.16 178 THR A N 1
ATOM 1280 C CA . THR A 1 178 ? 6.300 -6.060 -25.135 1.00 60.16 178 THR A CA 1
ATOM 1281 C C . THR A 1 178 ? 6.898 -7.363 -24.615 1.00 60.16 178 THR A C 1
ATOM 1283 O O . THR A 1 178 ? 8.027 -7.696 -24.968 1.00 60.16 178 THR A O 1
ATOM 1286 N N . GLY A 1 179 ? 6.170 -8.089 -23.767 1.00 66.69 179 GLY A N 1
ATOM 1287 C CA . GLY A 1 179 ? 6.676 -9.308 -23.137 1.00 66.69 179 GLY A CA 1
ATOM 1288 C C . GLY A 1 179 ? 6.004 -9.624 -21.806 1.00 66.69 179 GLY A C 1
ATOM 1289 O O . GLY A 1 179 ? 5.003 -9.006 -21.461 1.00 66.69 179 GLY A O 1
ATOM 1290 N N . THR A 1 180 ? 6.567 -10.589 -21.077 1.00 68.12 180 THR A N 1
ATOM 1291 C CA . THR A 1 180 ? 6.102 -11.029 -19.741 1.00 68.12 180 THR A CA 1
ATOM 1292 C C . THR A 1 180 ? 7.199 -10.964 -18.673 1.00 68.12 180 THR A C 1
ATOM 1294 O O . THR A 1 180 ? 6.961 -11.282 -17.520 1.00 68.12 180 THR A O 1
ATOM 1297 N N . ASN A 1 181 ? 8.432 -10.606 -19.051 1.00 78.50 181 ASN A N 1
ATOM 1298 C CA . ASN A 1 181 ? 9.587 -10.610 -18.148 1.00 78.50 181 ASN A CA 1
ATOM 1299 C C . ASN A 1 181 ? 10.046 -9.175 -17.892 1.00 78.50 181 ASN A C 1
ATOM 1301 O O . ASN A 1 181 ? 11.152 -8.802 -18.301 1.00 78.50 181 ASN A O 1
ATOM 1305 N N . HIS A 1 182 ? 9.179 -8.361 -17.293 1.00 85.31 182 HIS A N 1
ATOM 1306 C CA . HIS A 1 182 ? 9.544 -6.999 -16.928 1.00 85.31 182 HIS A CA 1
ATOM 1307 C C . HIS A 1 182 ? 9.939 -6.901 -15.463 1.00 85.31 182 HIS A C 1
ATOM 1309 O O . HIS A 1 182 ? 9.484 -7.678 -14.621 1.00 85.31 182 HIS A O 1
ATOM 1315 N N . LYS A 1 183 ? 10.813 -5.938 -15.186 1.00 89.75 183 LYS A N 1
ATOM 1316 C CA . LYS A 1 183 ? 11.393 -5.729 -13.866 1.00 89.75 183 LYS A CA 1
ATOM 1317 C C . LYS A 1 183 ? 11.209 -4.271 -13.496 1.00 89.75 183 LYS A C 1
ATOM 1319 O O . LYS A 1 183 ? 11.920 -3.427 -14.029 1.00 89.75 183 LYS A O 1
ATOM 1324 N N . TYR A 1 184 ? 10.259 -3.964 -12.619 1.00 92.88 184 TYR A N 1
ATOM 1325 C CA . TYR A 1 184 ? 9.875 -2.578 -12.316 1.00 92.88 184 TYR A CA 1
ATOM 1326 C C . TYR A 1 184 ? 11.058 -1.654 -11.981 1.00 92.88 184 TYR A C 1
ATOM 1328 O O . TYR A 1 184 ? 11.067 -0.484 -12.361 1.00 92.88 184 TYR A O 1
ATOM 1336 N N . TRP A 1 185 ? 12.094 -2.189 -11.328 1.00 92.50 185 TRP A N 1
ATOM 1337 C CA . TRP A 1 185 ? 13.291 -1.443 -10.952 1.00 92.50 185 TRP A CA 1
ATOM 1338 C C . TRP A 1 185 ? 14.130 -0.970 -12.150 1.00 92.50 185 TRP A C 1
ATOM 1340 O O . TRP A 1 185 ? 15.017 -0.140 -11.968 1.00 92.50 185 TRP A O 1
ATOM 1350 N N . LEU A 1 186 ? 13.848 -1.446 -13.373 1.00 91.25 186 LEU A N 1
ATOM 1351 C CA . LEU A 1 186 ? 14.429 -0.941 -14.623 1.00 91.25 186 LEU A CA 1
ATOM 1352 C C . LEU A 1 186 ? 13.795 0.364 -15.094 1.00 91.25 186 LEU A C 1
ATOM 1354 O O . LEU A 1 186 ? 14.267 0.916 -16.087 1.00 91.25 186 LEU A O 1
ATOM 1358 N N . LEU A 1 187 ? 12.744 0.863 -14.430 1.00 91.81 187 LEU A N 1
ATOM 1359 C CA . LEU A 1 187 ? 12.044 2.084 -14.834 1.00 91.81 187 LEU A CA 1
ATOM 1360 C C . LEU A 1 187 ? 12.998 3.233 -15.210 1.00 91.81 187 LEU A C 1
ATOM 1362 O O . LEU A 1 187 ? 12.770 3.839 -16.259 1.00 91.81 187 LEU A O 1
ATOM 1366 N N . PRO A 1 188 ? 14.080 3.505 -14.453 1.00 89.75 188 PRO A N 1
ATOM 1367 C CA . PRO A 1 188 ? 14.998 4.596 -14.769 1.00 89.75 188 PRO A CA 1
ATOM 1368 C C . PRO A 1 188 ? 15.680 4.454 -16.138 1.00 89.75 188 PRO A C 1
ATOM 1370 O O . PRO A 1 188 ? 15.950 5.458 -16.788 1.00 89.75 188 PRO A O 1
ATOM 1373 N N . THR A 1 189 ? 15.870 3.229 -16.636 1.00 85.75 189 THR A N 1
ATOM 1374 C CA . THR A 1 189 ? 16.500 2.981 -17.947 1.00 85.75 189 THR A CA 1
ATOM 1375 C C . THR A 1 189 ? 15.610 3.352 -19.136 1.00 85.75 189 THR A C 1
ATOM 1377 O O . THR A 1 189 ? 16.089 3.457 -20.265 1.00 85.75 189 THR A O 1
ATOM 1380 N N . GLY A 1 190 ? 14.297 3.498 -18.924 1.00 85.19 190 GLY A N 1
ATOM 1381 C CA . GLY A 1 190 ? 13.336 3.659 -20.016 1.00 85.19 190 GLY A CA 1
ATOM 1382 C C . GLY A 1 190 ? 13.033 2.381 -20.807 1.00 85.19 190 GLY A C 1
ATOM 1383 O O . GLY A 1 190 ? 12.277 2.449 -21.778 1.00 85.19 190 GLY A O 1
ATOM 1384 N N . ASP A 1 191 ? 13.587 1.231 -20.411 1.00 83.81 191 ASP A N 1
ATOM 1385 C CA . ASP A 1 191 ? 13.412 -0.059 -21.082 1.00 83.81 191 ASP A CA 1
ATOM 1386 C C . ASP A 1 191 ? 13.206 -1.200 -20.066 1.00 83.81 191 ASP A C 1
ATOM 1388 O O . ASP A 1 191 ? 13.533 -1.079 -18.893 1.00 83.81 191 ASP A O 1
ATOM 1392 N N . GLY A 1 192 ? 12.606 -2.316 -20.485 1.00 83.81 192 GLY A N 1
ATOM 1393 C CA . GLY A 1 192 ? 12.521 -3.549 -19.686 1.00 83.81 192 GLY A CA 1
ATOM 1394 C C . GLY A 1 192 ? 11.689 -3.527 -18.389 1.00 83.81 192 GLY A C 1
ATOM 1395 O O . GLY A 1 192 ? 11.567 -4.572 -17.750 1.00 83.81 192 GLY A O 1
ATOM 1396 N N . PHE A 1 193 ? 11.095 -2.394 -17.995 1.00 86.75 193 PHE A N 1
ATOM 1397 C CA . PHE A 1 193 ? 10.403 -2.251 -16.704 1.00 86.75 193 PHE A CA 1
ATOM 1398 C C . PHE A 1 193 ? 8.900 -2.515 -16.694 1.00 86.75 193 PHE A C 1
ATOM 1400 O O . PHE A 1 193 ? 8.386 -2.667 -15.598 1.00 86.75 193 PHE A O 1
ATOM 1407 N N . GLY A 1 194 ? 8.250 -2.509 -17.873 1.00 84.75 194 GLY A N 1
ATOM 1408 C CA . GLY A 1 194 ? 6.798 -2.409 -18.108 1.00 84.75 194 GLY A CA 1
ATOM 1409 C C . GLY A 1 194 ? 5.868 -3.390 -17.362 1.00 84.75 194 GLY A C 1
ATOM 1410 O O . GLY A 1 194 ? 6.140 -3.784 -16.240 1.00 84.75 194 GLY A O 1
ATOM 1411 N N . PRO A 1 195 ? 4.723 -3.788 -17.936 1.00 90.44 195 PRO A N 1
ATOM 1412 C CA . PRO A 1 195 ? 4.302 -3.655 -19.331 1.00 90.44 195 PRO A CA 1
ATOM 1413 C C . PRO A 1 195 ? 3.855 -2.245 -19.738 1.00 90.44 195 PRO A C 1
ATOM 1415 O O . PRO A 1 195 ? 3.478 -1.416 -18.915 1.00 90.44 195 PRO A O 1
ATOM 1418 N N . ALA A 1 196 ? 3.884 -1.976 -21.046 1.00 89.19 196 ALA A N 1
ATOM 1419 C CA . ALA A 1 196 ? 3.280 -0.778 -21.631 1.00 89.19 196 ALA A CA 1
ATOM 1420 C C . ALA A 1 196 ? 1.748 -0.908 -21.743 1.00 89.19 196 ALA A C 1
ATOM 1422 O O . ALA A 1 196 ? 1.215 -2.011 -21.840 1.00 89.19 196 ALA A O 1
ATOM 1423 N N . ALA A 1 197 ? 1.036 0.221 -21.824 1.00 86.31 197 ALA A N 1
ATOM 1424 C CA . ALA A 1 197 ? -0.433 0.292 -21.843 1.00 86.31 197 ALA A CA 1
ATOM 1425 C C . ALA A 1 197 ? -1.102 -0.607 -22.900 1.00 86.31 197 ALA A C 1
ATOM 1427 O O . ALA A 1 197 ? -2.153 -1.193 -22.663 1.00 86.31 197 ALA A O 1
ATOM 1428 N N . ALA A 1 198 ? -0.494 -0.702 -24.086 1.00 81.31 198 ALA A N 1
ATOM 1429 C CA . ALA A 1 198 ? -1.029 -1.463 -25.214 1.00 81.31 198 ALA A CA 1
ATOM 1430 C C . ALA A 1 198 ? -0.666 -2.960 -25.176 1.00 81.31 198 ALA A C 1
ATOM 1432 O O . ALA A 1 198 ? -1.072 -3.712 -26.067 1.00 81.31 198 ALA A O 1
ATOM 1433 N N . THR A 1 199 ? 0.119 -3.399 -24.191 1.00 86.31 199 THR A N 1
ATOM 1434 C CA . THR A 1 199 ? 0.565 -4.786 -24.081 1.00 86.31 199 THR A CA 1
ATOM 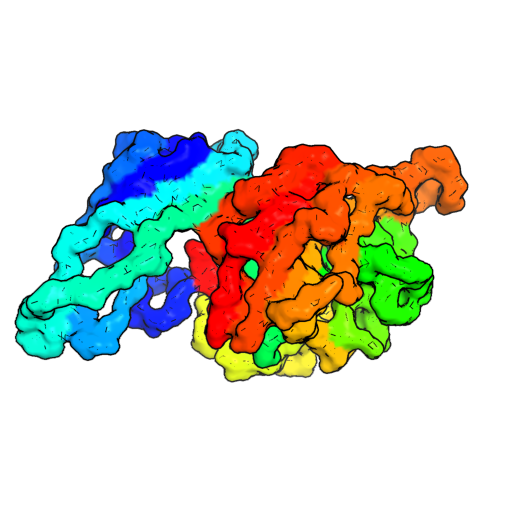1435 C C . THR A 1 199 ? -0.557 -5.645 -23.510 1.00 86.31 199 THR A C 1
ATOM 1437 O O . THR A 1 199 ? -1.059 -5.403 -22.418 1.00 86.31 199 THR A O 1
ATOM 1440 N N . ASN A 1 200 ? -0.951 -6.673 -24.262 1.00 88.50 200 ASN A N 1
ATOM 1441 C CA . ASN A 1 200 ? -1.962 -7.640 -23.846 1.00 88.50 200 ASN A CA 1
ATOM 1442 C C . ASN A 1 200 ? -1.359 -8.658 -22.862 1.00 88.50 200 ASN A C 1
ATOM 1444 O O . ASN A 1 200 ? -0.884 -9.715 -23.281 1.00 88.50 200 ASN A O 1
ATOM 1448 N N . THR A 1 201 ? -1.340 -8.305 -21.579 1.00 88.56 201 THR A N 1
ATOM 1449 C CA . THR A 1 201 ? -0.829 -9.123 -20.470 1.00 88.56 201 THR A CA 1
ATOM 1450 C C . THR A 1 201 ? -1.735 -8.994 -19.238 1.00 88.56 201 THR A C 1
ATOM 1452 O O . THR A 1 201 ? -2.602 -8.113 -19.210 1.00 88.56 201 THR A O 1
ATOM 1455 N N . SER A 1 202 ? -1.559 -9.911 -18.282 1.00 90.50 202 SER A N 1
ATOM 1456 C CA . SER A 1 202 ? -2.169 -9.879 -16.947 1.00 90.50 202 SER A CA 1
ATOM 1457 C C . SER A 1 202 ? -1.495 -8.886 -16.009 1.00 90.50 202 SER A C 1
ATOM 1459 O O . SER A 1 202 ? -2.158 -8.358 -15.130 1.00 90.50 202 SER A O 1
ATOM 1461 N N . ASP A 1 203 ? -0.218 -8.598 -16.239 1.00 91.00 203 ASP A N 1
ATOM 1462 C CA . ASP A 1 203 ? 0.548 -7.717 -15.362 1.00 91.00 203 ASP A CA 1
ATOM 1463 C C . ASP A 1 203 ? 0.297 -6.235 -15.709 1.00 91.00 203 ASP A C 1
ATOM 1465 O O . ASP A 1 203 ? -0.127 -5.881 -16.817 1.00 91.00 203 ASP A O 1
ATOM 1469 N N . PHE A 1 204 ? 0.636 -5.327 -14.803 1.00 94.31 204 PHE A N 1
ATOM 1470 C CA . PHE A 1 204 ? 0.555 -3.887 -14.994 1.00 94.31 204 PHE A CA 1
ATOM 1471 C C . PHE A 1 204 ? 1.754 -3.148 -14.398 1.00 94.31 204 PHE A C 1
ATOM 1473 O O . PHE A 1 204 ? 2.415 -3.603 -13.473 1.00 94.31 204 PHE A O 1
ATOM 1480 N N . SER A 1 205 ? 2.000 -1.948 -14.928 1.00 94.88 205 SER A N 1
ATOM 1481 C CA . SER A 1 205 ? 2.903 -0.958 -14.345 1.00 94.88 205 SER A CA 1
ATOM 1482 C C . SER A 1 205 ? 2.306 0.431 -14.550 1.00 94.88 205 SER A C 1
ATOM 1484 O O . SER A 1 205 ? 2.090 0.881 -15.683 1.00 94.88 205 SER A O 1
ATOM 1486 N N . VAL A 1 206 ? 1.979 1.107 -13.450 1.00 96.75 206 VAL A N 1
ATOM 1487 C CA . VAL A 1 206 ? 1.267 2.387 -13.469 1.00 96.75 206 VAL A CA 1
ATOM 1488 C C . VAL A 1 206 ? 1.893 3.418 -12.540 1.00 96.75 206 VAL A C 1
ATOM 1490 O O . VAL A 1 206 ? 2.717 3.113 -11.686 1.00 96.75 206 VAL A O 1
ATOM 1493 N N . ARG A 1 207 ? 1.475 4.669 -12.717 1.00 96.69 207 ARG A N 1
ATOM 1494 C CA . ARG A 1 207 ? 1.858 5.833 -11.921 1.00 96.69 207 ARG A CA 1
ATOM 1495 C C . ARG A 1 207 ? 0.616 6.612 -11.516 1.00 96.69 207 ARG A C 1
ATOM 1497 O O . ARG A 1 207 ? -0.319 6.746 -12.312 1.00 96.69 207 ARG A O 1
ATOM 1504 N N . PHE A 1 208 ? 0.622 7.203 -10.327 1.00 97.81 208 PHE A N 1
ATOM 1505 C CA . PHE A 1 208 ? -0.491 8.054 -9.912 1.00 97.81 208 PHE A CA 1
ATOM 1506 C C . PHE A 1 208 ? -0.659 9.307 -10.800 1.00 97.81 208 PHE A C 1
ATOM 1508 O O . PHE A 1 208 ? 0.311 9.829 -11.377 1.00 97.81 208 PHE A O 1
ATOM 1515 N N . PRO A 1 209 ? -1.894 9.831 -10.920 1.00 95.56 209 PRO A N 1
ATOM 1516 C CA . PRO A 1 209 ? -2.184 11.073 -11.631 1.00 95.56 209 PRO A CA 1
ATOM 1517 C C . PRO A 1 209 ? -1.429 12.292 -11.079 1.00 95.56 209 PRO A C 1
ATOM 1519 O O . PRO A 1 209 ? -0.891 12.297 -9.974 1.00 95.56 209 PRO A O 1
ATOM 1522 N N . ALA A 1 210 ? -1.380 13.375 -11.860 1.00 92.62 210 ALA A N 1
ATOM 1523 C CA . ALA A 1 210 ? -0.712 14.598 -11.419 1.00 92.62 210 ALA A CA 1
ATOM 1524 C C . ALA A 1 210 ? -1.525 15.229 -10.304 1.00 92.62 210 ALA A C 1
ATOM 1526 O O . ALA A 1 210 ? -2.751 15.241 -10.363 1.00 92.62 210 ALA A O 1
ATOM 1527 N N . ASN A 1 211 ? -0.810 15.820 -9.350 1.00 91.62 211 ASN A N 1
ATOM 1528 C CA . ASN A 1 211 ? -1.385 16.486 -8.187 1.00 91.62 211 ASN A CA 1
ATOM 1529 C C . ASN A 1 211 ? -2.166 15.549 -7.253 1.00 91.62 211 ASN A C 1
ATOM 1531 O O . ASN A 1 211 ? -2.802 16.049 -6.332 1.00 91.62 211 ASN A O 1
ATOM 1535 N N . ALA A 1 212 ? -2.115 14.228 -7.465 1.00 95.94 212 ALA A N 1
ATOM 1536 C CA . ALA A 1 212 ? -2.640 13.270 -6.506 1.00 95.94 212 ALA A CA 1
ATOM 1537 C C . ALA A 1 212 ? -1.870 13.408 -5.185 1.00 95.94 212 ALA A C 1
ATOM 1539 O O . ALA A 1 212 ? -0.638 13.542 -5.178 1.00 95.94 212 ALA A O 1
ATOM 1540 N N . GLN A 1 213 ? -2.612 13.421 -4.083 1.00 96.31 213 GLN A N 1
ATOM 1541 C CA . GLN A 1 213 ? -2.096 13.599 -2.733 1.00 96.31 213 GLN A CA 1
ATOM 1542 C C . GLN A 1 213 ? -2.847 12.683 -1.773 1.00 96.31 213 GLN A C 1
ATOM 1544 O O . GLN A 1 213 ? -4.015 12.381 -2.009 1.00 96.31 213 GLN A O 1
ATOM 1549 N N . MET A 1 214 ? -2.173 12.304 -0.692 1.00 94.50 214 MET A N 1
ATOM 1550 C CA . MET A 1 214 ? -2.770 11.610 0.444 1.00 94.50 214 MET A CA 1
ATOM 1551 C C . MET A 1 214 ? -2.530 12.419 1.708 1.00 94.50 214 MET A C 1
ATOM 1553 O O . MET A 1 214 ? -1.385 12.747 2.020 1.00 94.50 214 MET A O 1
ATOM 1557 N N . ALA A 1 215 ? -3.582 12.766 2.436 1.00 88.69 215 ALA A N 1
ATOM 1558 C CA . ALA A 1 215 ? -3.492 13.359 3.762 1.00 88.69 215 ALA A CA 1
ATOM 1559 C C . ALA A 1 215 ? -3.001 12.326 4.799 1.00 88.69 215 ALA A C 1
ATOM 1561 O O . ALA A 1 215 ? -3.076 11.124 4.546 1.00 88.69 215 ALA A O 1
ATOM 1562 N N . PRO A 1 216 ? -2.472 12.762 5.958 1.00 82.56 216 PRO A N 1
ATOM 1563 C CA . PRO A 1 216 ? -2.163 11.855 7.064 1.00 82.56 216 PRO A CA 1
ATOM 1564 C C . PRO A 1 216 ? -3.387 11.031 7.468 1.00 82.56 216 PRO A C 1
ATOM 1566 O O . PRO A 1 216 ? -4.467 11.596 7.643 1.00 82.56 216 PRO A O 1
ATOM 1569 N N . GLY A 1 217 ? -3.212 9.722 7.636 1.00 82.06 217 GLY A N 1
ATOM 1570 C CA . GLY A 1 217 ? -4.282 8.795 8.006 1.00 82.06 217 GLY A CA 1
ATOM 1571 C C . GLY A 1 217 ? -5.267 8.467 6.878 1.00 82.06 217 GLY A C 1
ATOM 1572 O O . GLY A 1 217 ? -6.230 7.744 7.113 1.00 82.06 217 GLY A O 1
ATOM 1573 N N . GLU A 1 218 ? -5.063 8.998 5.671 1.00 89.44 218 GLU A N 1
ATOM 1574 C CA . GLU A 1 218 ? -5.935 8.719 4.533 1.00 89.44 218 GLU A CA 1
ATOM 1575 C C . GLU A 1 218 ? -5.647 7.340 3.934 1.00 89.44 218 GLU A C 1
ATOM 1577 O O . GLU A 1 218 ? -4.488 6.934 3.807 1.00 89.44 218 GLU A O 1
ATOM 1582 N N . VAL A 1 219 ? -6.717 6.668 3.509 1.00 93.88 219 VAL A N 1
ATOM 1583 C CA . VAL A 1 219 ? -6.672 5.496 2.634 1.00 93.88 219 VAL A CA 1
ATOM 1584 C C . VAL A 1 219 ? -7.139 5.877 1.233 1.00 93.88 219 VAL A C 1
ATOM 1586 O O . VAL A 1 219 ? -8.101 6.633 1.062 1.00 93.88 219 VAL A O 1
ATOM 1589 N N . ILE A 1 220 ? -6.463 5.349 0.218 1.00 96.62 220 ILE A N 1
ATOM 1590 C CA . ILE A 1 220 ? -6.904 5.429 -1.175 1.00 96.62 220 ILE A CA 1
ATOM 1591 C C . ILE A 1 220 ? -7.050 4.029 -1.741 1.00 96.62 220 ILE A C 1
ATOM 1593 O O . ILE A 1 220 ? -6.282 3.132 -1.401 1.00 96.62 220 ILE A O 1
ATOM 1597 N N . VAL A 1 221 ? -7.989 3.870 -2.668 1.00 97.62 221 VAL A N 1
ATOM 1598 C CA . VAL A 1 221 ? -8.206 2.599 -3.358 1.00 97.62 221 VAL A CA 1
ATOM 1599 C C . VAL A 1 221 ? -7.796 2.726 -4.820 1.00 97.62 221 VAL A C 1
ATOM 1601 O O . VAL A 1 221 ? -8.143 3.690 -5.502 1.00 97.62 221 VAL A O 1
ATOM 1604 N N . VAL A 1 222 ? -7.064 1.735 -5.313 1.00 98.31 222 VAL A N 1
ATOM 1605 C CA . VAL A 1 222 ? -6.700 1.555 -6.717 1.00 98.31 222 VAL A CA 1
ATOM 1606 C C . VAL A 1 222 ? -7.427 0.317 -7.234 1.00 98.31 222 VAL A C 1
ATOM 1608 O O . VAL A 1 222 ? -6.976 -0.811 -7.059 1.00 98.31 222 VAL A O 1
ATOM 1611 N N . ALA A 1 223 ? -8.578 0.529 -7.865 1.00 97.69 223 ALA A N 1
ATOM 1612 C CA . ALA A 1 223 ? -9.359 -0.526 -8.495 1.00 97.69 223 ALA A CA 1
ATOM 1613 C C . ALA A 1 223 ? -8.661 -1.045 -9.761 1.00 97.69 223 ALA A C 1
ATOM 1615 O O . ALA A 1 223 ? -8.170 -0.253 -10.573 1.00 97.69 223 ALA A O 1
ATOM 1616 N N . ILE A 1 224 ? -8.670 -2.360 -9.990 1.00 96.31 224 ILE A N 1
ATOM 1617 C CA . ILE A 1 224 ? -8.205 -2.911 -11.273 1.00 96.31 224 ILE A CA 1
ATOM 1618 C C . ILE A 1 224 ? -9.176 -2.500 -12.393 1.00 96.31 224 ILE A C 1
ATOM 1620 O O . ILE A 1 224 ? -8.762 -1.931 -13.408 1.00 96.31 224 ILE A O 1
ATOM 1624 N N . ASP A 1 225 ? -10.479 -2.686 -12.164 1.00 95.75 225 ASP A N 1
ATOM 1625 C CA . ASP A 1 225 ? -11.566 -2.190 -13.013 1.00 95.75 225 ASP A CA 1
ATOM 1626 C C . ASP A 1 225 ? -12.500 -1.276 -12.217 1.00 95.75 225 ASP A C 1
ATOM 1628 O O . ASP A 1 225 ? -13.164 -1.709 -11.273 1.00 95.75 225 ASP A O 1
ATOM 1632 N N . GLY A 1 226 ? -12.587 -0.006 -12.613 1.00 95.25 226 GLY A N 1
ATOM 1633 C CA . GLY A 1 226 ? -13.412 0.969 -11.900 1.00 95.25 226 GLY A CA 1
ATOM 1634 C C . GLY A 1 226 ? -14.919 0.708 -12.001 1.00 95.25 226 GLY A C 1
ATOM 1635 O O . GLY A 1 226 ? -15.680 1.090 -11.109 1.00 95.25 226 GLY A O 1
ATOM 1636 N N . THR A 1 227 ? -15.367 0.028 -13.062 1.00 93.94 227 THR A N 1
ATOM 1637 C CA . THR A 1 227 ? -16.781 -0.325 -13.263 1.00 93.94 227 THR A CA 1
ATOM 1638 C C . THR A 1 227 ? -17.201 -1.435 -12.327 1.00 93.94 227 THR A C 1
ATOM 1640 O O . THR A 1 227 ? -18.182 -1.274 -11.597 1.00 93.94 227 THR A O 1
ATOM 1643 N N . ASP A 1 228 ? -16.437 -2.522 -12.309 1.00 94.12 228 ASP A N 1
ATOM 1644 C CA . ASP A 1 228 ? -16.732 -3.661 -11.445 1.00 94.12 228 ASP A CA 1
ATOM 1645 C C . ASP A 1 228 ? -16.583 -3.271 -9.971 1.00 94.12 228 ASP A C 1
ATOM 1647 O O . ASP A 1 228 ? -17.455 -3.580 -9.157 1.00 94.12 228 ASP A O 1
ATOM 1651 N N . PHE A 1 229 ? -15.549 -2.493 -9.640 1.00 95.62 229 PHE A N 1
ATOM 1652 C CA . PHE A 1 229 ? -15.344 -1.979 -8.290 1.00 95.62 229 PHE A CA 1
ATOM 1653 C C . PHE A 1 229 ? -16.521 -1.137 -7.795 1.00 95.62 229 PHE A C 1
ATOM 1655 O O . PHE A 1 229 ? -17.065 -1.404 -6.725 1.00 95.62 229 PHE A O 1
ATOM 1662 N N . ASN A 1 230 ? -16.977 -0.155 -8.577 1.00 93.88 230 ASN A N 1
ATOM 1663 C CA . ASN A 1 230 ? -18.115 0.672 -8.172 1.00 93.88 230 ASN A CA 1
ATOM 1664 C C . ASN A 1 230 ? -19.416 -0.127 -8.045 1.00 93.88 230 ASN A C 1
ATOM 1666 O O . ASN A 1 230 ? -20.243 0.199 -7.195 1.00 93.88 230 ASN A O 1
ATOM 1670 N N . ALA A 1 231 ? -19.608 -1.156 -8.874 1.00 93.81 231 ALA A N 1
ATOM 1671 C CA . ALA A 1 231 ? -20.790 -2.006 -8.804 1.00 93.81 231 ALA A CA 1
ATOM 1672 C C . ALA A 1 231 ? -20.847 -2.834 -7.509 1.00 93.81 231 ALA A C 1
ATOM 1674 O O . ALA A 1 231 ? -21.945 -3.104 -7.020 1.00 93.81 231 ALA A O 1
ATOM 1675 N N . VAL A 1 232 ? -19.690 -3.225 -6.965 1.00 94.25 232 VAL A N 1
ATOM 1676 C CA . VAL A 1 232 ? -19.597 -4.065 -5.761 1.00 94.25 232 VAL A CA 1
ATOM 1677 C C . VAL A 1 232 ? -19.433 -3.238 -4.488 1.00 94.25 232 VAL A C 1
ATOM 1679 O O . VAL A 1 232 ? -20.169 -3.457 -3.529 1.00 94.25 232 VAL A O 1
ATOM 1682 N N . TYR A 1 233 ? -18.512 -2.275 -4.481 1.00 93.38 233 TYR A N 1
ATOM 1683 C CA . TYR A 1 233 ? -18.100 -1.555 -3.272 1.00 93.38 233 TYR A CA 1
ATOM 1684 C C . TYR A 1 233 ? -18.553 -0.097 -3.239 1.00 93.38 233 TYR A C 1
ATOM 1686 O O . TYR A 1 233 ? -18.683 0.473 -2.162 1.00 93.38 233 TYR A O 1
ATOM 1694 N N . GLY A 1 234 ? -18.856 0.514 -4.390 1.00 91.38 234 GLY A N 1
ATOM 1695 C CA . GLY A 1 234 ? -19.047 1.966 -4.497 1.00 91.38 234 GLY A CA 1
ATOM 1696 C C . GLY A 1 234 ? -20.132 2.559 -3.587 1.00 91.38 234 GLY A C 1
ATOM 1697 O O . GLY A 1 234 ? -20.021 3.711 -3.183 1.00 91.38 234 GLY A O 1
ATOM 1698 N N . ALA A 1 235 ? -21.168 1.787 -3.244 1.00 87.75 235 ALA A N 1
ATOM 1699 C CA . ALA A 1 235 ? -22.236 2.234 -2.346 1.00 87.75 235 ALA A CA 1
ATOM 1700 C C . ALA A 1 235 ? -21.871 2.174 -0.851 1.00 87.75 235 ALA A C 1
ATOM 1702 O O . ALA A 1 235 ? -22.546 2.826 -0.059 1.00 87.75 235 ALA A O 1
ATOM 1703 N N . GLY A 1 236 ? -20.860 1.386 -0.481 1.00 85.44 236 GLY A N 1
ATOM 1704 C CA . GLY A 1 236 ? -20.406 1.191 0.899 1.00 85.44 236 GLY A CA 1
ATOM 1705 C C . GLY A 1 236 ? -19.063 1.852 1.201 1.00 85.44 236 GLY A C 1
ATOM 1706 O O . GLY A 1 236 ? -18.484 1.570 2.237 1.00 85.44 236 GLY A O 1
ATOM 1707 N N . LEU A 1 237 ? -18.540 2.686 0.295 1.00 87.94 237 LEU A N 1
ATOM 1708 C CA . LEU A 1 237 ? -17.293 3.401 0.549 1.00 87.94 237 LEU A CA 1
ATOM 1709 C C . LEU A 1 237 ? -17.505 4.577 1.507 1.00 87.94 237 LEU A C 1
ATOM 1711 O O . LEU A 1 237 ? -18.524 5.273 1.393 1.00 87.94 237 LEU A O 1
ATOM 1715 N N . PRO A 1 238 ? -16.498 4.887 2.342 1.00 83.62 238 PRO A N 1
ATOM 1716 C CA . PRO A 1 238 ? -16.488 6.107 3.129 1.00 83.62 238 PRO A CA 1
ATOM 1717 C C . PRO A 1 238 ? -16.698 7.334 2.247 1.00 83.62 238 PRO A C 1
ATOM 1719 O O . PRO A 1 238 ? -16.159 7.461 1.138 1.00 83.62 238 PRO A O 1
ATOM 1722 N N . ALA A 1 239 ? -17.447 8.302 2.767 1.00 82.75 239 ALA A N 1
ATOM 1723 C CA . ALA A 1 239 ? -17.611 9.573 2.087 1.00 82.75 239 ALA A CA 1
ATOM 1724 C C . ALA A 1 239 ? -16.249 10.267 1.919 1.00 82.75 239 ALA A C 1
ATOM 1726 O O . ALA A 1 239 ? -15.602 10.653 2.889 1.00 82.75 239 ALA A O 1
ATOM 1727 N N . GLY A 1 240 ? -15.848 10.484 0.666 1.00 84.12 240 GLY A N 1
ATOM 1728 C CA . GLY A 1 240 ? -14.595 11.162 0.335 1.00 84.12 240 GLY A CA 1
ATOM 1729 C C . GLY A 1 240 ? -13.408 10.237 0.075 1.00 84.12 240 GLY A C 1
ATOM 1730 O O . GLY A 1 240 ? -12.354 10.762 -0.279 1.00 84.12 240 GLY A O 1
ATOM 1731 N N . THR A 1 241 ? -13.565 8.909 0.161 1.00 89.69 241 THR A N 1
ATOM 1732 C CA . THR A 1 241 ? -12.517 7.969 -0.265 1.00 89.69 241 THR A CA 1
ATOM 1733 C C . THR A 1 241 ? -12.123 8.232 -1.710 1.00 89.69 241 THR A C 1
ATOM 1735 O O . THR A 1 241 ? -12.958 8.218 -2.621 1.00 89.69 241 THR A O 1
ATOM 1738 N N . GLN A 1 242 ? -10.832 8.472 -1.930 1.00 94.12 242 GLN A N 1
ATOM 1739 C CA . GLN A 1 242 ? -10.300 8.613 -3.275 1.00 94.12 242 GLN A CA 1
ATOM 1740 C C . GLN A 1 242 ? -10.185 7.234 -3.924 1.00 94.12 242 GLN A C 1
ATOM 1742 O O . GLN A 1 242 ? -9.547 6.331 -3.381 1.00 94.12 242 GLN A O 1
ATOM 1747 N N . VAL A 1 243 ? -10.774 7.098 -5.114 1.00 95.62 243 VAL A N 1
ATOM 1748 C CA . VAL A 1 243 ? -10.662 5.886 -5.926 1.00 95.62 243 VAL A CA 1
ATOM 1749 C C . VAL A 1 243 ? -10.010 6.210 -7.263 1.00 95.62 243 VAL A C 1
ATOM 1751 O O . VAL A 1 243 ? -10.503 7.029 -8.052 1.00 95.62 243 VAL A O 1
ATOM 1754 N N . PHE A 1 244 ? -8.892 5.541 -7.512 1.00 97.38 244 PHE A N 1
ATOM 1755 C CA . PHE A 1 244 ? -8.235 5.475 -8.805 1.00 97.38 244 PHE A CA 1
ATOM 1756 C C . PHE A 1 244 ? -8.558 4.142 -9.472 1.00 97.38 244 PHE A C 1
ATOM 1758 O O . PHE A 1 244 ? -8.840 3.161 -8.793 1.00 97.38 244 PHE A O 1
ATOM 1765 N N . ALA A 1 245 ? -8.472 4.089 -10.798 1.00 97.00 245 ALA A N 1
ATOM 1766 C CA . ALA A 1 245 ? -8.628 2.839 -11.532 1.00 97.00 245 ALA A CA 1
ATOM 1767 C C . ALA A 1 245 ? -7.456 2.604 -12.477 1.00 97.00 245 ALA A C 1
ATOM 1769 O O . ALA A 1 245 ? -7.017 3.534 -13.162 1.00 97.00 245 ALA A O 1
ATOM 1770 N N . LEU A 1 246 ? -6.995 1.358 -12.585 1.00 96.56 246 LEU A N 1
ATOM 1771 C CA . LEU A 1 246 ? -6.104 0.954 -13.674 1.00 96.56 246 LEU A CA 1
ATOM 1772 C C . LEU A 1 246 ? -6.841 0.989 -15.014 1.00 96.56 246 LEU A C 1
ATOM 1774 O O . LEU A 1 246 ? -6.248 1.314 -16.046 1.00 96.56 246 LEU A O 1
ATOM 1778 N N . ARG A 1 247 ? -8.144 0.707 -14.990 1.00 93.81 247 ARG A N 1
ATOM 1779 C CA . ARG A 1 247 ? -9.051 0.793 -16.130 1.00 93.81 247 ARG A CA 1
ATOM 1780 C C . ARG A 1 247 ? -10.363 1.445 -15.698 1.00 93.81 247 ARG A C 1
ATOM 1782 O O . ARG A 1 247 ? -11.220 0.796 -15.106 1.00 93.81 247 ARG A O 1
ATOM 1789 N N . ASP A 1 248 ? -10.539 2.723 -16.028 1.00 85.06 248 ASP A N 1
ATOM 1790 C CA . ASP A 1 248 ? -11.833 3.407 -15.941 1.00 85.06 248 ASP A CA 1
ATOM 1791 C C . ASP A 1 248 ? -12.378 3.690 -17.342 1.00 85.06 248 ASP A C 1
ATOM 1793 O O . ASP A 1 248 ? -12.017 4.666 -18.000 1.00 85.06 248 ASP A O 1
ATOM 1797 N N . VAL A 1 249 ? -13.256 2.810 -17.818 1.00 68.44 249 VAL A N 1
ATOM 1798 C CA . VAL A 1 249 ? -13.881 2.948 -19.141 1.00 68.44 249 VAL A CA 1
ATOM 1799 C C . VAL A 1 249 ? -15.230 3.672 -19.102 1.00 68.44 249 VAL A C 1
ATOM 1801 O O . VAL A 1 249 ? -15.728 4.045 -20.166 1.00 68.44 249 VAL A O 1
ATOM 1804 N N . ALA A 1 250 ? -15.841 3.879 -17.925 1.00 69.38 250 ALA A N 1
ATOM 1805 C CA . ALA A 1 250 ? -17.225 4.366 -17.858 1.00 69.38 250 ALA A CA 1
ATOM 1806 C C . ALA A 1 250 ? -17.680 5.031 -16.545 1.00 69.38 250 ALA A C 1
ATOM 1808 O O . ALA A 1 250 ? -18.786 5.575 -16.521 1.00 69.38 250 ALA A O 1
ATOM 1809 N N . THR A 1 251 ? -16.904 4.986 -15.460 1.00 70.31 251 THR A N 1
ATOM 1810 C CA . THR A 1 251 ? -17.412 5.356 -14.126 1.00 70.31 251 THR A CA 1
ATOM 1811 C C . THR A 1 251 ? -17.048 6.748 -13.645 1.00 70.31 251 THR A C 1
ATOM 1813 O O . THR A 1 251 ? -17.668 7.239 -12.703 1.00 70.31 251 THR A O 1
ATOM 1816 N N . GLY A 1 252 ? -16.099 7.415 -14.303 1.00 75.75 252 GLY A N 1
ATOM 1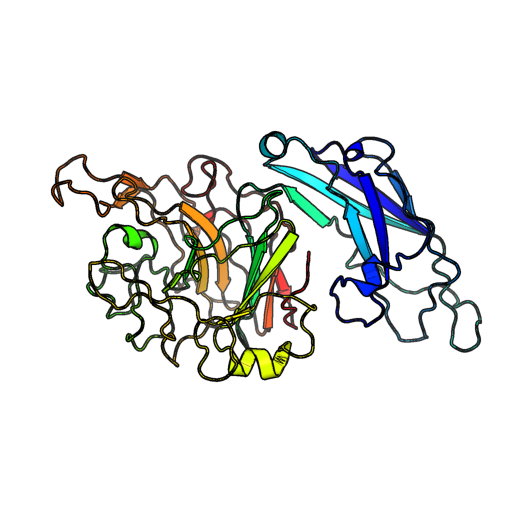817 C CA . GLY A 1 252 ? -15.641 8.740 -13.890 1.00 75.75 252 GLY A CA 1
ATOM 1818 C C . GLY A 1 252 ? -14.727 8.702 -12.664 1.00 75.75 252 GLY A C 1
ATOM 1819 O O . GLY A 1 252 ? -14.519 9.743 -12.039 1.00 75.75 252 GLY A O 1
ATOM 1820 N N . GLN A 1 253 ? -14.190 7.525 -12.326 1.00 87.06 253 GLN A N 1
ATOM 1821 C CA . GLN A 1 253 ? -13.065 7.402 -11.407 1.00 87.06 253 GLN A CA 1
ATOM 1822 C C . GLN A 1 253 ? -11.805 8.001 -12.041 1.00 87.06 253 GLN A C 1
ATOM 1824 O O . GLN A 1 253 ? -11.711 8.226 -13.250 1.00 87.06 253 GLN A O 1
ATOM 1829 N N . THR A 1 254 ? -10.793 8.290 -11.226 1.00 93.94 254 THR A N 1
ATOM 1830 C CA . THR A 1 254 ? -9.574 8.876 -11.786 1.00 93.94 254 THR A CA 1
ATOM 1831 C C . THR A 1 254 ? -8.680 7.779 -12.364 1.00 93.94 254 THR A C 1
ATOM 1833 O O . THR A 1 254 ? -8.094 6.983 -11.638 1.00 93.94 254 THR A O 1
ATOM 1836 N N . GLN A 1 255 ? -8.526 7.769 -13.687 1.00 95.81 255 GLN A N 1
ATOM 1837 C CA . GLN A 1 255 ? -7.641 6.846 -14.400 1.00 95.81 255 GLN A CA 1
ATOM 1838 C C . GLN A 1 255 ? -6.170 7.021 -13.969 1.00 95.81 255 GLN A C 1
ATOM 1840 O O . GLN A 1 255 ? -5.611 8.125 -14.072 1.00 95.81 255 GLN A O 1
ATOM 1845 N N . MET A 1 256 ? -5.540 5.923 -13.536 1.00 97.38 256 MET A N 1
ATOM 1846 C CA . MET A 1 256 ? -4.095 5.808 -13.312 1.00 97.38 256 MET A CA 1
ATOM 1847 C C . MET A 1 256 ? -3.332 6.020 -14.618 1.00 97.38 256 MET A C 1
ATOM 1849 O O . MET A 1 256 ? -3.869 5.847 -15.714 1.00 97.38 256 MET A O 1
ATOM 1853 N N . ARG A 1 257 ? -2.061 6.410 -14.525 1.00 95.94 257 ARG A N 1
ATOM 1854 C CA . ARG A 1 257 ? -1.238 6.653 -15.708 1.00 95.94 257 ARG A CA 1
ATOM 1855 C C . ARG A 1 257 ? -0.421 5.434 -16.072 1.00 95.94 257 ARG A C 1
ATOM 1857 O O . ARG A 1 257 ? 0.305 4.906 -15.242 1.00 95.94 257 ARG A O 1
ATOM 1864 N N . THR A 1 258 ? -0.452 5.072 -17.338 1.00 94.44 258 THR A N 1
ATOM 1865 C CA . THR A 1 258 ? 0.325 3.975 -17.915 1.00 94.44 258 THR A CA 1
ATOM 1866 C C . THR A 1 258 ? 1.423 4.523 -18.811 1.00 94.44 258 THR A C 1
ATOM 1868 O O . THR A 1 258 ? 1.231 5.554 -19.467 1.00 94.44 258 THR A O 1
ATOM 1871 N N . TRP A 1 259 ? 2.532 3.801 -18.901 1.00 92.31 259 TRP A N 1
ATOM 1872 C CA . TRP A 1 259 ? 3.569 4.068 -19.889 1.00 92.31 259 TRP A CA 1
ATOM 1873 C C . TRP A 1 259 ? 3.108 3.679 -21.301 1.00 92.31 259 TRP A C 1
ATOM 1875 O O . TRP A 1 259 ? 2.517 2.620 -21.500 1.00 92.31 259 TRP A O 1
ATOM 1885 N N . ASP A 1 260 ? 3.377 4.520 -22.296 1.00 87.56 260 ASP A N 1
ATOM 1886 C CA . ASP A 1 260 ? 2.986 4.284 -23.694 1.00 87.56 260 ASP A CA 1
ATOM 1887 C C . ASP A 1 260 ? 3.908 3.323 -24.472 1.00 87.56 260 ASP A C 1
ATOM 1889 O O . ASP A 1 260 ? 3.646 3.037 -25.640 1.00 87.56 260 ASP A O 1
ATOM 1893 N N . GLY A 1 261 ? 4.968 2.809 -23.840 1.00 83.50 261 GLY A N 1
ATOM 1894 C CA . GLY A 1 261 ? 5.958 1.938 -24.481 1.00 83.50 261 GLY A CA 1
ATOM 1895 C C . GLY A 1 261 ? 7.093 2.691 -25.185 1.00 83.50 261 GLY A C 1
ATOM 1896 O O . GLY A 1 261 ? 7.949 2.063 -25.807 1.00 83.50 261 GLY A O 1
ATOM 1897 N N . ALA A 1 262 ? 7.125 4.027 -25.119 1.00 78.88 262 ALA A N 1
ATOM 1898 C CA . ALA A 1 262 ? 8.179 4.832 -25.729 1.00 78.88 262 ALA A CA 1
ATOM 1899 C C . ALA A 1 262 ? 9.344 5.110 -24.763 1.00 78.88 262 ALA A C 1
ATOM 1901 O O . ALA A 1 262 ? 9.143 5.394 -23.587 1.00 78.88 262 ALA A O 1
ATOM 1902 N N . ALA A 1 263 ? 10.574 5.168 -25.281 1.00 68.19 263 ALA A N 1
ATOM 1903 C CA . ALA A 1 263 ? 11.789 5.389 -24.481 1.00 68.19 263 ALA A CA 1
ATOM 1904 C C . ALA A 1 263 ? 11.799 6.684 -23.632 1.00 68.19 263 ALA A C 1
ATOM 1906 O O . ALA A 1 263 ? 12.582 6.802 -22.700 1.00 68.19 263 ALA A O 1
ATOM 1907 N N . LEU A 1 264 ? 10.934 7.665 -23.922 1.00 71.94 264 LEU A N 1
ATOM 1908 C CA . LEU A 1 264 ? 10.844 8.930 -23.176 1.00 71.94 264 LEU A CA 1
ATOM 1909 C C . LEU A 1 264 ? 10.005 8.846 -21.884 1.00 71.94 264 LEU A C 1
ATOM 1911 O O . LEU A 1 264 ? 9.621 9.890 -21.360 1.00 71.94 264 LEU A O 1
ATOM 1915 N N . LEU A 1 265 ? 9.701 7.639 -21.384 1.00 84.56 265 LEU A N 1
ATOM 1916 C CA . LEU A 1 265 ? 8.956 7.407 -20.133 1.00 84.56 265 LEU A CA 1
ATOM 1917 C C . LEU A 1 265 ? 7.695 8.276 -20.015 1.00 84.56 265 LEU A C 1
ATOM 1919 O O . LEU A 1 265 ? 7.436 8.938 -19.007 1.00 84.56 265 LEU A O 1
ATOM 1923 N N . ASN A 1 266 ? 6.904 8.297 -21.084 1.00 87.62 266 ASN A N 1
ATOM 1924 C CA . ASN A 1 266 ? 5.689 9.088 -21.136 1.00 87.62 266 ASN A CA 1
ATOM 1925 C C . ASN A 1 266 ? 4.537 8.341 -20.448 1.00 87.62 266 ASN A C 1
ATOM 1927 O O . ASN A 1 266 ? 4.050 7.326 -20.947 1.00 87.62 266 ASN A O 1
ATOM 1931 N N . PHE A 1 267 ? 4.104 8.865 -19.300 1.00 92.06 267 PHE A N 1
ATOM 1932 C CA . PHE A 1 267 ? 2.972 8.349 -18.533 1.00 92.06 267 PHE A CA 1
ATOM 1933 C C . PHE A 1 267 ? 1.721 9.185 -18.803 1.00 92.06 267 PHE A C 1
ATOM 1935 O O . PHE A 1 267 ? 1.634 10.349 -18.401 1.00 92.06 267 PHE A O 1
ATOM 1942 N N . ALA A 1 268 ? 0.726 8.572 -19.437 1.00 92.75 268 ALA A N 1
ATOM 1943 C CA . ALA A 1 268 ? -0.546 9.201 -19.777 1.00 92.75 268 ALA A CA 1
ATOM 1944 C C . ALA A 1 268 ? -1.718 8.435 -19.157 1.00 92.75 268 ALA A C 1
ATOM 1946 O O . ALA A 1 268 ? -1.591 7.259 -18.829 1.00 92.75 268 ALA A O 1
ATOM 1947 N N . GLN A 1 269 ? -2.863 9.102 -18.991 1.00 92.88 269 GLN A N 1
ATOM 1948 C CA . GLN A 1 269 ? -4.097 8.477 -18.501 1.00 92.88 269 GLN A CA 1
ATOM 1949 C C . GLN A 1 269 ? -4.732 7.626 -19.604 1.00 92.88 269 GLN A C 1
ATOM 1951 O O . GLN A 1 269 ? -5.731 8.015 -20.203 1.00 92.88 269 GLN A O 1
ATOM 1956 N N . ASN A 1 270 ? -4.116 6.484 -19.888 1.00 91.75 270 ASN A N 1
ATOM 1957 C CA . ASN A 1 270 ? -4.692 5.443 -20.719 1.00 91.75 270 ASN A CA 1
ATOM 1958 C C . ASN A 1 270 ? -5.046 4.256 -19.816 1.00 91.75 270 ASN A C 1
ATOM 1960 O O . ASN A 1 270 ? -4.313 3.994 -18.861 1.00 91.75 270 ASN A O 1
ATOM 1964 N N . PRO A 1 271 ? -6.149 3.551 -20.094 1.00 92.69 271 PRO A N 1
ATOM 1965 C CA . PRO A 1 271 ? -6.466 2.330 -19.375 1.00 92.69 271 PRO A CA 1
ATOM 1966 C C . PRO A 1 271 ? -5.412 1.258 -19.656 1.00 92.69 271 PRO A C 1
ATOM 1968 O O . PRO A 1 271 ? -4.884 1.169 -20.769 1.00 92.69 271 PRO A O 1
ATOM 1971 N N . VAL A 1 272 ? -5.147 0.420 -18.656 1.00 92.88 272 VAL A N 1
ATOM 1972 C CA . VAL A 1 272 ? -4.414 -0.832 -18.865 1.00 92.88 272 VAL A CA 1
ATOM 1973 C C . VAL A 1 272 ? -5.229 -1.808 -19.723 1.00 92.88 272 VAL A C 1
ATOM 1975 O O . VAL A 1 272 ? -6.429 -1.632 -19.962 1.00 92.88 272 VAL A O 1
ATOM 1978 N N . SER A 1 273 ? -4.559 -2.868 -20.168 1.00 90.81 273 SER A N 1
ATOM 1979 C CA . SER A 1 273 ? -5.155 -4.025 -20.833 1.00 90.81 273 SER A CA 1
ATOM 1980 C C . SER A 1 273 ? -6.376 -4.579 -20.073 1.00 90.81 273 SER A C 1
ATOM 1982 O O . SER A 1 273 ? -6.430 -4.576 -18.844 1.00 90.81 273 SER A O 1
ATOM 1984 N N . ALA A 1 274 ? -7.377 -5.082 -20.804 1.00 91.19 274 ALA A N 1
ATOM 1985 C CA . ALA A 1 274 ? -8.562 -5.715 -20.206 1.00 91.19 274 ALA A CA 1
ATOM 1986 C C . ALA A 1 274 ? -8.238 -7.062 -19.532 1.00 91.19 274 ALA A C 1
ATOM 1988 O O . ALA A 1 274 ? -9.077 -7.629 -18.843 1.00 91.19 274 ALA A O 1
ATOM 1989 N N . GLN A 1 275 ? -7.037 -7.579 -19.781 1.00 91.81 275 GLN A N 1
ATOM 1990 C CA . GLN A 1 275 ? -6.519 -8.830 -19.254 1.00 91.81 275 GLN A CA 1
ATOM 1991 C C . GLN A 1 275 ? -5.812 -8.649 -17.913 1.00 91.81 275 GLN A C 1
ATOM 1993 O O . GLN A 1 275 ? -5.517 -9.662 -17.288 1.00 91.81 275 GLN A O 1
ATOM 1998 N N . VAL A 1 276 ? -5.566 -7.401 -17.486 1.00 93.12 276 VAL A N 1
ATOM 1999 C CA . VAL A 1 276 ? -4.979 -7.123 -16.174 1.00 93.12 276 VAL A CA 1
ATOM 2000 C C . VAL A 1 276 ? -5.890 -7.644 -15.075 1.00 93.12 276 VAL A C 1
ATOM 2002 O O . VAL A 1 276 ? -7.083 -7.324 -15.076 1.00 93.12 276 VAL A O 1
ATOM 2005 N N . THR A 1 277 ? -5.304 -8.444 -14.191 1.00 93.00 277 THR A N 1
ATOM 2006 C CA . THR A 1 277 ? -5.939 -9.143 -13.071 1.00 93.00 277 THR A CA 1
ATOM 2007 C C . THR A 1 277 ? -4.850 -9.511 -12.079 1.00 93.00 277 THR A C 1
ATOM 2009 O O . THR A 1 277 ? -3.704 -9.706 -12.482 1.00 93.00 277 THR A O 1
ATOM 2012 N N . LEU A 1 278 ? -5.225 -9.651 -10.817 1.00 92.12 278 LEU A N 1
ATOM 2013 C CA . LEU A 1 278 ? -4.376 -10.224 -9.798 1.00 92.12 278 LEU A CA 1
ATOM 2014 C C . LEU A 1 278 ? -4.569 -11.755 -9.755 1.00 92.12 278 LEU A C 1
ATOM 2016 O O . LEU A 1 278 ? -5.682 -12.277 -9.784 1.00 92.12 278 LEU A O 1
ATOM 2020 N N . THR A 1 279 ? -3.488 -12.527 -9.722 1.00 87.12 279 THR A N 1
ATOM 2021 C CA . THR A 1 279 ? -3.543 -13.989 -9.735 1.00 87.12 279 THR A CA 1
ATOM 2022 C C . THR A 1 279 ? -3.838 -14.588 -8.358 1.00 87.12 279 THR A C 1
ATOM 2024 O O . THR A 1 279 ? -3.133 -14.398 -7.361 1.00 87.12 279 THR A O 1
ATOM 2027 N N . ASP A 1 280 ? -4.849 -15.454 -8.329 1.00 81.88 280 ASP A N 1
ATOM 2028 C CA . ASP A 1 280 ? -5.219 -16.265 -7.167 1.00 81.88 280 ASP A CA 1
ATOM 2029 C C . ASP A 1 280 ? -4.173 -17.341 -6.820 1.00 81.88 280 ASP A C 1
ATOM 2031 O O . ASP A 1 280 ? -4.173 -17.895 -5.717 1.00 81.88 280 ASP A O 1
ATOM 2035 N N . THR A 1 281 ? -3.253 -17.632 -7.745 1.00 78.69 281 THR A N 1
ATOM 2036 C CA . THR A 1 281 ? -2.174 -18.610 -7.540 1.00 78.69 281 THR A CA 1
ATOM 2037 C C . THR A 1 281 ? -0.938 -18.028 -6.858 1.00 78.69 281 THR A C 1
ATOM 2039 O O . THR A 1 281 ? -0.106 -18.797 -6.369 1.00 78.69 281 THR A O 1
ATOM 2042 N N . GLY A 1 282 ? -0.858 -16.702 -6.739 1.00 81.25 282 GLY A N 1
ATOM 2043 C CA . GLY A 1 282 ? 0.205 -15.995 -6.033 1.00 81.25 282 GLY A CA 1
ATOM 2044 C C . GLY A 1 282 ? 0.962 -15.011 -6.901 1.00 81.25 282 GLY A C 1
ATOM 2045 O O . GLY A 1 282 ? 1.349 -15.336 -8.013 1.00 81.25 282 GLY A O 1
ATOM 2046 N N . GLU A 1 283 ? 1.249 -13.842 -6.370 1.00 88.06 283 GLU A N 1
ATOM 2047 C CA . GLU A 1 283 ? 2.111 -12.819 -6.959 1.00 88.06 283 GLU A CA 1
ATOM 2048 C C . GLU A 1 283 ? 2.441 -11.806 -5.861 1.00 88.06 283 GLU A C 1
ATOM 2050 O O . GLU A 1 283 ? 2.196 -12.062 -4.677 1.00 88.06 283 GLU A O 1
ATOM 2055 N N . GLY A 1 284 ? 3.009 -10.665 -6.234 1.00 90.50 284 GLY A N 1
ATOM 2056 C CA . GLY A 1 284 ? 3.122 -9.554 -5.311 1.00 90.50 284 GLY A CA 1
ATOM 2057 C C . GLY A 1 284 ? 2.777 -8.234 -5.957 1.00 90.50 284 GLY A C 1
ATOM 2058 O O . GLY A 1 284 ? 2.826 -8.094 -7.172 1.00 90.50 284 GLY A O 1
ATOM 2059 N N . VAL A 1 285 ? 2.471 -7.266 -5.106 1.00 95.31 285 VAL A N 1
ATOM 2060 C CA . VAL A 1 285 ? 2.240 -5.876 -5.482 1.00 95.31 285 VAL A CA 1
ATOM 2061 C C . VAL A 1 285 ? 3.347 -5.042 -4.864 1.00 95.31 285 VAL A C 1
ATOM 2063 O O . VAL A 1 285 ? 3.648 -5.183 -3.680 1.00 95.31 285 VAL A O 1
ATOM 2066 N N . ILE A 1 286 ? 3.955 -4.186 -5.679 1.00 96.88 286 ILE A N 1
ATOM 2067 C CA . ILE A 1 286 ? 5.051 -3.311 -5.285 1.00 96.88 286 ILE A CA 1
ATOM 2068 C C . ILE A 1 286 ? 4.590 -1.870 -5.450 1.00 96.88 286 ILE A C 1
ATOM 2070 O O . ILE A 1 286 ? 4.252 -1.433 -6.557 1.00 96.88 286 ILE A O 1
ATOM 2074 N N . LEU A 1 287 ? 4.628 -1.128 -4.349 1.00 98.38 287 LEU A N 1
ATOM 2075 C CA . LEU A 1 287 ? 4.573 0.323 -4.334 1.00 98.38 287 LEU A CA 1
ATOM 2076 C C . LEU A 1 287 ? 6.015 0.833 -4.339 1.00 98.38 287 LEU A C 1
ATOM 2078 O O . LEU A 1 287 ? 6.837 0.432 -3.520 1.00 98.38 287 LEU A O 1
ATOM 2082 N N . PHE A 1 288 ? 6.348 1.713 -5.276 1.00 97.94 288 PHE A N 1
ATOM 2083 C CA . PHE A 1 288 ? 7.701 2.257 -5.375 1.00 97.94 288 PHE A CA 1
ATOM 2084 C C . PHE A 1 288 ? 7.689 3.714 -5.823 1.00 97.94 288 PHE A C 1
ATOM 2086 O O . PHE A 1 288 ? 6.720 4.208 -6.401 1.00 97.94 288 PHE A O 1
ATOM 2093 N N . PHE A 1 289 ? 8.777 4.425 -5.557 1.00 96.75 289 PHE A N 1
ATOM 2094 C CA . PHE A 1 289 ? 8.931 5.834 -5.877 1.00 96.75 289 PHE A CA 1
ATOM 2095 C C . PHE A 1 289 ? 10.008 6.046 -6.936 1.00 96.75 289 PHE A C 1
ATOM 2097 O O . PHE A 1 289 ? 11.135 5.558 -6.821 1.00 96.75 289 PHE A O 1
ATOM 2104 N N . TRP A 1 290 ? 9.677 6.853 -7.946 1.00 94.19 290 TRP A N 1
ATOM 2105 C CA . TRP A 1 290 ? 10.662 7.402 -8.868 1.00 94.19 290 TRP A CA 1
ATOM 2106 C C . TRP A 1 290 ? 10.172 8.710 -9.496 1.00 94.19 290 TRP A C 1
ATOM 2108 O O . TRP A 1 290 ? 9.123 8.797 -10.134 1.00 94.19 290 TRP A O 1
ATOM 2118 N N . GLN A 1 291 ? 10.959 9.771 -9.335 1.00 87.31 291 GLN A N 1
ATOM 2119 C CA . GLN A 1 291 ? 10.549 11.127 -9.716 1.00 87.31 291 GLN A CA 1
ATOM 2120 C C . GLN A 1 291 ? 10.958 11.558 -11.129 1.00 87.31 291 GLN A C 1
ATOM 2122 O O . GLN A 1 291 ? 10.702 12.702 -11.508 1.00 87.31 291 GLN A O 1
ATOM 2127 N N . GLY A 1 292 ? 11.562 10.676 -11.927 1.00 78.31 292 GLY A N 1
ATOM 2128 C CA . GLY A 1 292 ? 11.914 10.997 -13.312 1.00 78.31 292 GLY A CA 1
ATOM 2129 C C . GLY A 1 292 ? 13.027 12.022 -13.476 1.00 78.31 292 GLY A C 1
ATOM 2130 O O . GLY A 1 292 ? 13.061 12.736 -14.475 1.00 78.31 292 GLY A O 1
ATOM 2131 N N . GLN A 1 293 ? 13.902 12.148 -12.480 1.00 68.44 293 GLN A N 1
ATOM 2132 C CA . GLN A 1 293 ? 15.035 13.062 -12.543 1.00 68.44 293 GLN A CA 1
ATOM 2133 C C . GLN A 1 293 ? 16.256 12.339 -13.089 1.00 68.44 293 GLN A C 1
ATOM 2135 O O . GLN A 1 293 ? 16.551 11.236 -12.649 1.00 68.44 293 GLN A O 1
ATOM 2140 N N . ALA A 1 294 ? 16.984 13.016 -13.979 1.00 63.31 294 ALA A N 1
ATOM 2141 C CA . ALA A 1 294 ? 18.233 12.523 -14.545 1.00 63.31 294 ALA A CA 1
ATOM 2142 C C . ALA A 1 294 ? 19.180 11.978 -13.464 1.00 63.31 294 ALA A C 1
ATOM 2144 O O . ALA A 1 294 ? 19.640 10.862 -13.567 1.00 63.31 294 ALA A O 1
ATOM 2145 N N . ALA A 1 295 ? 19.365 12.691 -12.353 1.00 62.28 295 ALA A N 1
ATOM 2146 C CA . ALA A 1 295 ? 20.316 12.302 -11.308 1.00 62.28 295 ALA A CA 1
ATOM 2147 C C . ALA A 1 295 ? 19.907 11.095 -10.424 1.00 62.28 295 ALA A C 1
ATOM 2149 O O . ALA A 1 295 ? 20.504 10.922 -9.362 1.00 62.28 295 ALA A O 1
ATOM 2150 N N . LEU A 1 296 ? 18.867 10.326 -10.776 1.00 77.62 296 LEU A N 1
ATOM 2151 C CA . LEU A 1 296 ? 18.406 9.167 -10.004 1.00 77.62 296 LEU A CA 1
ATOM 2152 C C . LEU A 1 296 ? 18.301 7.909 -10.872 1.00 77.62 296 LEU A C 1
ATOM 2154 O O . LEU A 1 296 ? 17.277 7.665 -11.518 1.00 77.62 296 LEU A O 1
ATOM 2158 N N . ASP A 1 297 ? 19.334 7.078 -10.783 1.00 85.69 297 ASP A N 1
ATOM 2159 C CA . ASP A 1 297 ? 19.417 5.785 -11.470 1.00 85.69 297 ASP A CA 1
ATOM 2160 C C . ASP A 1 297 ? 18.556 4.696 -10.839 1.00 85.69 297 ASP A C 1
ATOM 2162 O O . ASP A 1 297 ? 18.221 3.719 -11.498 1.00 85.69 297 ASP A O 1
ATOM 2166 N N . LEU A 1 298 ? 18.235 4.819 -9.549 1.00 91.31 298 LEU A N 1
ATOM 2167 C CA . LEU A 1 298 ? 17.542 3.783 -8.790 1.00 91.31 298 LEU A CA 1
ATOM 2168 C C . LEU A 1 298 ? 16.126 4.223 -8.431 1.00 91.31 298 LEU A C 1
ATOM 2170 O O . LEU A 1 298 ? 15.867 5.391 -8.127 1.00 91.31 298 LEU A O 1
ATOM 2174 N N . VAL A 1 299 ? 15.216 3.253 -8.430 1.00 94.50 299 VAL A N 1
ATOM 2175 C CA . VAL A 1 299 ? 13.921 3.380 -7.759 1.00 94.50 299 VAL A CA 1
ATOM 2176 C C . VAL A 1 299 ? 14.099 3.177 -6.254 1.00 94.50 299 VAL A C 1
ATOM 2178 O O . VAL A 1 299 ? 14.985 2.430 -5.833 1.00 94.50 299 VAL A O 1
ATOM 2181 N N . THR A 1 300 ? 13.237 3.806 -5.462 1.00 96.00 300 THR A N 1
ATOM 2182 C CA . THR A 1 300 ? 13.114 3.540 -4.023 1.00 96.00 300 THR A CA 1
ATOM 2183 C C . THR A 1 300 ? 11.908 2.642 -3.811 1.00 96.00 300 THR A C 1
ATOM 2185 O O . THR A 1 300 ? 10.823 2.984 -4.287 1.00 96.00 300 THR A O 1
ATOM 2188 N N . ASP A 1 301 ? 12.087 1.504 -3.149 1.00 96.69 301 ASP A N 1
ATOM 2189 C CA . ASP A 1 301 ? 10.940 0.679 -2.758 1.00 96.69 301 ASP A CA 1
ATOM 2190 C C . ASP A 1 301 ? 10.189 1.387 -1.623 1.00 96.69 301 ASP A C 1
ATOM 2192 O O . ASP A 1 301 ? 10.789 2.138 -0.856 1.00 96.69 301 ASP A O 1
ATOM 2196 N N . ILE A 1 302 ? 8.865 1.276 -1.608 1.00 97.81 302 ILE A N 1
ATOM 2197 C CA . ILE A 1 302 ? 8.025 1.986 -0.637 1.00 97.81 302 ILE A CA 1
ATOM 2198 C C . ILE A 1 302 ? 7.244 1.003 0.214 1.00 97.81 302 ILE A C 1
ATOM 2200 O O . ILE A 1 302 ? 7.111 1.252 1.393 1.00 97.81 302 ILE A O 1
ATOM 2204 N N . ASP A 1 303 ? 6.672 -0.028 -0.402 1.00 97.19 303 ASP A N 1
ATOM 2205 C CA . ASP A 1 303 ? 6.094 -1.174 0.297 1.00 97.19 303 ASP A CA 1
ATOM 2206 C C . ASP A 1 303 ? 5.971 -2.319 -0.721 1.00 97.19 303 ASP A C 1
ATOM 2208 O O . ASP A 1 303 ? 5.891 -2.105 -1.943 1.00 97.19 303 ASP A O 1
ATOM 2212 N N . TYR A 1 304 ? 5.950 -3.545 -0.231 1.00 94.00 304 TYR A N 1
ATOM 2213 C CA . TYR A 1 304 ? 5.863 -4.758 -1.014 1.00 94.00 304 TYR A CA 1
ATOM 2214 C C . TYR A 1 304 ? 5.090 -5.817 -0.242 1.00 94.00 304 TYR A C 1
ATOM 2216 O O . TYR A 1 304 ? 5.436 -6.159 0.879 1.00 94.00 304 TYR A O 1
ATOM 2224 N N . VAL A 1 305 ? 4.091 -6.420 -0.884 1.00 93.94 305 VAL A N 1
ATOM 2225 C CA . VAL A 1 305 ? 3.397 -7.592 -0.345 1.00 93.94 305 VAL A CA 1
ATOM 2226 C C . VAL A 1 305 ? 3.415 -8.727 -1.355 1.00 93.94 305 VAL A C 1
ATOM 2228 O O . VAL A 1 305 ? 3.221 -8.507 -2.550 1.00 93.94 305 VAL A O 1
ATOM 2231 N N . PHE A 1 306 ? 3.630 -9.955 -0.879 1.00 92.19 306 PHE A N 1
ATOM 2232 C CA . PHE A 1 306 ? 3.634 -11.155 -1.713 1.00 92.19 306 PHE A CA 1
ATOM 2233 C C . PHE A 1 306 ? 2.804 -12.283 -1.098 1.00 92.19 306 PHE A C 1
ATOM 2235 O O . PHE A 1 306 ? 3.003 -12.690 0.056 1.00 92.19 306 PHE A O 1
ATOM 2242 N N . TRP A 1 307 ? 1.913 -12.855 -1.903 1.00 90.56 307 TRP A N 1
ATOM 2243 C CA . TRP A 1 307 ? 1.078 -13.989 -1.523 1.00 90.56 307 TRP A CA 1
ATOM 2244 C C . TRP A 1 307 ? 1.266 -15.170 -2.463 1.00 90.56 307 TRP A C 1
ATOM 2246 O O . TRP A 1 307 ? 1.773 -15.066 -3.576 1.00 90.56 307 TRP A O 1
ATOM 2256 N N . VAL A 1 308 ? 0.848 -16.335 -1.983 1.00 87.44 308 VAL A N 1
ATOM 2257 C CA . VAL A 1 308 ? 0.804 -17.572 -2.756 1.00 87.44 308 VAL A CA 1
ATOM 2258 C C . VAL A 1 308 ? -0.453 -18.359 -2.436 1.00 87.44 308 VAL A C 1
ATOM 2260 O O . VAL A 1 308 ? -0.937 -18.340 -1.300 1.00 87.44 308 VAL A O 1
ATOM 2263 N N . ALA A 1 309 ? -0.937 -19.144 -3.397 1.00 81.81 309 ALA A N 1
ATOM 2264 C CA . ALA A 1 309 ? -1.889 -20.202 -3.081 1.00 81.81 309 ALA A CA 1
ATOM 2265 C C . ALA A 1 309 ? -1.262 -21.214 -2.098 1.00 81.81 309 ALA A C 1
ATOM 2267 O O . ALA A 1 309 ? -0.052 -21.475 -2.127 1.00 81.81 309 ALA A O 1
ATOM 2268 N N . ALA A 1 310 ? -2.064 -21.839 -1.223 1.00 68.50 310 ALA A N 1
ATOM 2269 C CA . ALA A 1 310 ? -1.498 -22.868 -0.346 1.00 68.50 310 ALA A CA 1
ATOM 2270 C C . ALA A 1 310 ? -0.976 -24.045 -1.163 1.00 68.50 310 ALA A C 1
ATOM 2272 O O . ALA A 1 310 ? -1.657 -24.596 -2.027 1.00 68.50 310 ALA A O 1
ATOM 2273 N N . GLY A 1 311 ? 0.230 -24.475 -0.804 1.00 61.81 311 GLY A N 1
ATOM 2274 C CA . GLY A 1 311 ? 0.906 -25.566 -1.488 1.00 61.81 311 GLY A CA 1
ATOM 2275 C C . GLY A 1 311 ? 1.606 -25.150 -2.779 1.00 61.81 311 GLY A C 1
ATOM 2276 O O . GLY A 1 311 ? 2.160 -26.033 -3.434 1.00 61.81 311 GLY A O 1
ATOM 2277 N N . ASP A 1 312 ? 1.638 -23.856 -3.128 1.00 68.19 312 ASP A N 1
ATOM 2278 C CA . ASP A 1 312 ? 2.577 -23.381 -4.141 1.00 68.19 312 ASP A CA 1
ATOM 2279 C C . ASP A 1 312 ? 4.019 -23.671 -3.686 1.00 68.19 312 ASP A C 1
ATOM 2281 O O . ASP A 1 312 ? 4.419 -23.431 -2.539 1.00 68.19 312 ASP A O 1
ATOM 2285 N N . ASN A 1 313 ? 4.789 -24.232 -4.615 1.00 58.09 313 ASN A N 1
ATOM 2286 C CA . ASN A 1 313 ? 6.175 -24.640 -4.430 1.00 58.09 313 ASN A CA 1
ATOM 2287 C C . ASN A 1 313 ? 7.168 -23.544 -4.855 1.00 58.09 313 ASN A C 1
ATOM 2289 O O . ASN A 1 313 ? 8.364 -23.821 -4.947 1.00 58.09 313 ASN A O 1
ATOM 2293 N N . GLY A 1 314 ? 6.697 -22.315 -5.096 1.00 59.88 314 GLY A N 1
ATOM 2294 C CA . GLY A 1 314 ? 7.542 -21.155 -5.365 1.00 59.88 314 GLY A CA 1
ATOM 2295 C C . GLY A 1 314 ? 7.905 -21.003 -6.837 1.00 59.88 314 GLY A C 1
ATOM 2296 O O . GLY A 1 314 ? 9.061 -20.720 -7.153 1.00 59.88 314 GLY A O 1
ATOM 2297 N N . THR A 1 315 ? 6.947 -21.222 -7.744 1.00 62.16 315 THR A N 1
ATOM 2298 C CA . THR A 1 315 ? 7.169 -20.929 -9.170 1.00 62.16 315 THR A CA 1
ATOM 2299 C C . THR A 1 315 ? 7.143 -19.435 -9.467 1.00 62.16 315 THR A C 1
ATOM 2301 O O . THR A 1 315 ? 7.826 -19.007 -10.396 1.00 62.16 315 THR A O 1
ATOM 2304 N N . ASN A 1 316 ? 6.418 -18.647 -8.666 1.00 71.56 316 ASN A N 1
ATOM 2305 C CA . ASN A 1 316 ? 6.395 -17.197 -8.812 1.00 71.56 316 ASN A CA 1
ATOM 2306 C C . ASN A 1 316 ? 7.594 -16.580 -8.101 1.00 71.56 316 ASN A C 1
ATOM 2308 O O . ASN A 1 316 ? 7.875 -16.825 -6.923 1.00 71.56 316 ASN A O 1
ATOM 2312 N N . THR A 1 317 ? 8.377 -15.847 -8.885 1.00 74.19 317 THR A N 1
ATOM 2313 C CA . THR A 1 317 ? 9.657 -15.327 -8.441 1.00 74.19 317 THR A CA 1
ATOM 2314 C C . THR A 1 317 ? 9.444 -14.019 -7.709 1.00 74.19 317 THR A C 1
ATOM 2316 O O . THR A 1 317 ? 8.927 -13.067 -8.283 1.00 74.19 317 THR A O 1
ATOM 2319 N N . ARG A 1 318 ? 9.890 -13.971 -6.460 1.00 86.38 318 ARG A N 1
ATOM 2320 C CA . ARG A 1 318 ? 9.900 -12.751 -5.662 1.00 86.38 318 ARG A CA 1
ATOM 2321 C C . ARG A 1 318 ? 11.032 -11.820 -6.089 1.00 86.38 318 ARG A C 1
ATOM 2323 O O . ARG A 1 318 ? 12.070 -12.299 -6.568 1.00 86.38 318 ARG A O 1
ATOM 2330 N N . THR A 1 319 ? 10.827 -10.521 -5.898 1.00 88.25 319 THR A N 1
ATOM 2331 C CA . THR A 1 319 ? 11.802 -9.477 -6.234 1.00 88.25 319 THR A CA 1
ATOM 2332 C C . THR A 1 319 ? 13.099 -9.657 -5.459 1.00 88.25 319 THR A C 1
ATOM 2334 O O . THR A 1 319 ? 13.076 -9.805 -4.247 1.00 88.25 319 THR A O 1
ATOM 2337 N N . VAL A 1 320 ? 14.227 -9.628 -6.165 1.00 89.50 320 VAL A N 1
ATOM 2338 C CA . VAL A 1 320 ? 15.579 -9.489 -5.630 1.00 89.50 320 VAL A CA 1
ATOM 2339 C C . VAL A 1 320 ? 16.372 -8.725 -6.677 1.00 89.50 320 VAL A C 1
ATOM 2341 O O . VAL A 1 320 ? 16.464 -9.167 -7.826 1.00 89.50 320 VAL A O 1
ATOM 2344 N N . LYS A 1 321 ? 16.950 -7.599 -6.281 1.00 91.69 321 LYS A N 1
ATOM 2345 C CA . LYS A 1 321 ? 17.809 -6.742 -7.110 1.00 91.69 321 LYS A CA 1
ATOM 2346 C C . LYS A 1 321 ? 19.192 -6.534 -6.497 1.00 91.69 321 LYS A C 1
ATOM 2348 O O . LYS A 1 321 ? 19.957 -5.702 -6.963 1.00 91.69 321 LYS A O 1
ATOM 2353 N N . THR A 1 322 ? 19.553 -7.319 -5.483 1.00 92.69 322 THR A N 1
ATOM 2354 C CA . THR A 1 322 ? 20.867 -7.263 -4.828 1.00 92.69 322 THR A CA 1
ATOM 2355 C C . THR A 1 322 ? 22.030 -7.259 -5.821 1.00 92.69 322 THR A C 1
ATOM 2357 O O . THR A 1 322 ? 22.264 -8.245 -6.520 1.00 92.69 322 THR A O 1
ATOM 2360 N N . GLY A 1 323 ? 22.805 -6.172 -5.823 1.00 91.00 323 GLY A N 1
ATOM 2361 C CA . GLY A 1 323 ? 23.991 -6.036 -6.668 1.00 91.00 323 GLY A CA 1
ATOM 2362 C C . GLY A 1 323 ? 23.699 -5.787 -8.149 1.00 91.00 323 GLY A C 1
ATOM 2363 O O . GLY A 1 323 ? 24.649 -5.653 -8.923 1.00 91.00 323 GLY A O 1
ATOM 2364 N N . GLU A 1 324 ? 22.427 -5.704 -8.546 1.00 90.75 324 GLU A N 1
ATOM 2365 C CA . GLU A 1 324 ? 22.047 -5.258 -9.882 1.00 90.75 324 GLU A CA 1
ATOM 2366 C C . GLU A 1 324 ? 22.427 -3.784 -10.051 1.00 90.75 324 GLU A C 1
ATOM 2368 O O . GLU A 1 324 ? 22.358 -2.982 -9.113 1.00 90.75 324 GLU A O 1
ATOM 2373 N N . MET A 1 325 ? 22.861 -3.441 -11.261 1.00 90.56 325 MET A N 1
ATOM 2374 C CA . MET A 1 325 ? 23.319 -2.103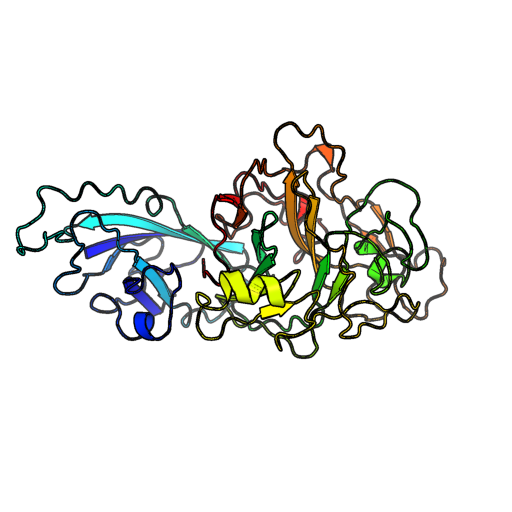 -11.614 1.00 90.56 325 MET A CA 1
ATOM 2375 C C . MET A 1 325 ? 22.370 -1.490 -12.633 1.00 90.56 325 MET A C 1
ATOM 2377 O O . MET A 1 325 ? 22.018 -2.140 -13.619 1.00 90.56 325 MET A O 1
ATOM 2381 N N . VAL A 1 326 ? 21.983 -0.239 -12.405 1.00 87.81 326 VAL A N 1
ATOM 2382 C CA . VAL A 1 326 ? 21.103 0.521 -13.294 1.00 87.81 326 VAL A CA 1
ATOM 2383 C C . VAL A 1 326 ? 21.767 1.848 -13.640 1.00 87.81 326 VAL A C 1
ATOM 2385 O O . VAL A 1 326 ? 22.441 2.449 -12.806 1.00 87.81 326 VAL A O 1
ATOM 2388 N N . ASP A 1 327 ? 21.594 2.251 -14.894 1.00 83.56 327 ASP A N 1
ATOM 2389 C CA . ASP A 1 327 ? 21.995 3.539 -15.457 1.00 83.56 327 ASP A CA 1
ATOM 2390 C C . ASP A 1 327 ? 20.705 4.315 -15.755 1.00 83.56 327 ASP A C 1
ATOM 2392 O O . ASP A 1 327 ? 19.833 3.813 -16.480 1.00 83.56 327 ASP A O 1
ATOM 2396 N N . GLY A 1 328 ? 20.520 5.458 -15.098 1.00 76.38 328 GLY A N 1
ATOM 2397 C CA . GLY A 1 328 ? 19.318 6.270 -15.203 1.00 76.38 328 GLY A CA 1
ATOM 2398 C C . GLY A 1 328 ? 19.249 7.082 -16.498 1.00 76.38 328 GLY A C 1
ATOM 2399 O O . GLY A 1 328 ? 20.113 7.008 -17.369 1.00 76.38 328 GLY A O 1
ATOM 2400 N N . PRO A 1 329 ? 18.210 7.914 -16.659 1.00 72.81 329 PRO A N 1
ATOM 2401 C CA . PRO A 1 329 ? 18.060 8.774 -17.817 1.00 72.81 329 PRO A CA 1
ATOM 2402 C C . PRO A 1 329 ? 18.822 10.080 -17.578 1.00 72.81 329 PRO A C 1
ATOM 2404 O O . PRO A 1 329 ? 18.221 11.160 -17.543 1.00 72.81 329 PRO A O 1
ATOM 2407 N N . ASP A 1 330 ? 20.132 10.004 -17.364 1.00 69.75 330 ASP A N 1
ATOM 2408 C CA . ASP A 1 330 ? 20.981 11.186 -17.320 1.00 69.75 330 ASP A CA 1
ATOM 2409 C C . ASP A 1 330 ? 21.700 11.457 -18.646 1.00 69.75 330 ASP A C 1
ATOM 2411 O O . ASP A 1 330 ? 21.578 10.740 -19.638 1.00 69.75 330 ASP A O 1
ATOM 2415 N N . GLY A 1 331 ? 22.339 12.627 -18.721 1.00 58.19 331 GLY A N 1
ATOM 2416 C CA . GLY A 1 331 ? 23.093 13.043 -19.905 1.00 58.19 331 GLY A CA 1
ATOM 2417 C C . GLY A 1 331 ? 24.465 12.372 -20.015 1.00 58.19 331 GLY A C 1
ATOM 2418 O O . GLY A 1 331 ? 25.250 12.777 -20.881 1.00 58.19 331 GLY A O 1
ATOM 2419 N N . GLY A 1 332 ? 24.767 11.433 -19.115 1.00 63.97 332 GLY A N 1
ATOM 2420 C CA . GLY A 1 332 ? 25.916 10.554 -19.155 1.00 63.97 332 GLY A CA 1
ATOM 2421 C C . GLY A 1 332 ? 25.912 9.694 -20.412 1.00 63.97 332 GLY A C 1
ATOM 2422 O O . GLY A 1 332 ? 24.957 9.639 -21.194 1.00 63.97 332 GLY A O 1
ATOM 2423 N N . ALA A 1 333 ? 27.059 9.090 -20.694 1.00 56.19 333 ALA A N 1
ATOM 2424 C CA . ALA A 1 333 ? 27.149 8.206 -21.842 1.00 56.19 333 ALA A CA 1
ATOM 2425 C C . ALA A 1 333 ? 26.766 6.804 -21.378 1.00 56.19 333 ALA A C 1
ATOM 2427 O O . ALA A 1 333 ? 27.515 6.184 -20.632 1.00 56.19 333 ALA A O 1
ATOM 2428 N N . VAL A 1 334 ? 25.646 6.297 -21.900 1.00 56.34 334 VAL A N 1
ATOM 2429 C CA . VAL A 1 334 ? 25.168 4.928 -21.663 1.00 56.34 334 VAL A CA 1
ATOM 2430 C C . VAL A 1 334 ? 26.335 3.935 -21.763 1.00 56.34 334 VAL A C 1
ATOM 2432 O O . VAL A 1 334 ? 26.996 3.854 -22.807 1.00 56.34 334 VAL A O 1
ATOM 2435 N N . ASN A 1 335 ? 26.561 3.145 -20.711 1.00 52.56 335 ASN A N 1
ATOM 2436 C CA . ASN A 1 335 ? 27.676 2.189 -20.562 1.00 52.56 335 ASN A CA 1
ATOM 2437 C C . ASN A 1 335 ? 29.070 2.788 -20.275 1.00 52.56 335 ASN A C 1
ATOM 2439 O O . ASN A 1 335 ? 30.089 2.144 -20.569 1.00 52.56 335 ASN A O 1
ATOM 2443 N N . VAL A 1 336 ? 29.175 3.986 -19.698 1.00 59.12 336 VAL A N 1
ATOM 2444 C CA . VAL A 1 336 ? 30.440 4.423 -19.095 1.00 59.12 336 VAL A CA 1
ATOM 2445 C C . VAL A 1 336 ? 30.639 3.706 -17.761 1.00 59.12 336 VAL A C 1
ATOM 2447 O O . VAL A 1 336 ? 29.786 3.700 -16.881 1.00 59.12 336 VAL A O 1
ATOM 2450 N N . ALA A 1 337 ? 31.802 3.073 -17.598 1.00 54.47 337 ALA A N 1
ATOM 2451 C CA . ALA A 1 337 ? 32.166 2.444 -16.335 1.00 54.47 337 ALA A CA 1
ATOM 2452 C C . ALA A 1 337 ? 32.181 3.492 -15.207 1.00 54.47 337 ALA A C 1
ATOM 2454 O O . ALA A 1 337 ? 33.000 4.412 -15.236 1.00 54.47 337 ALA A O 1
ATOM 2455 N N . GLY A 1 338 ? 31.303 3.313 -14.217 1.00 62.94 338 GLY A N 1
ATOM 2456 C CA . GLY A 1 338 ? 31.134 4.231 -13.086 1.00 62.94 338 GLY A CA 1
ATOM 2457 C C . GLY A 1 338 ? 29.929 5.172 -13.182 1.00 62.94 338 GLY A C 1
ATOM 2458 O O . GLY A 1 338 ? 29.766 5.966 -12.264 1.00 62.94 338 GLY A O 1
ATOM 2459 N N . ASP A 1 339 ? 29.117 5.065 -14.239 1.00 75.44 339 ASP A N 1
ATOM 2460 C CA . ASP A 1 339 ? 27.869 5.831 -14.438 1.00 75.44 339 ASP A CA 1
ATOM 2461 C C . ASP A 1 339 ? 26.616 5.063 -13.973 1.00 75.44 339 ASP A C 1
ATOM 2463 O O . ASP A 1 339 ? 25.498 5.504 -14.162 1.00 75.44 339 ASP A O 1
ATOM 2467 N N . THR A 1 340 ? 26.788 3.877 -13.382 1.00 83.19 340 THR A N 1
ATOM 2468 C CA . THR A 1 340 ? 25.683 3.060 -12.862 1.00 83.19 340 THR A CA 1
ATOM 2469 C C . THR A 1 340 ? 25.623 3.126 -11.346 1.00 83.19 340 THR A C 1
ATOM 2471 O O . THR A 1 340 ? 26.648 2.937 -10.676 1.00 83.19 340 THR A O 1
ATOM 2474 N N . SER A 1 341 ? 24.420 3.213 -10.796 1.00 88.94 341 SER A N 1
ATOM 2475 C CA . SER A 1 341 ? 24.174 2.957 -9.381 1.00 88.94 341 SER A CA 1
ATOM 2476 C C . SER A 1 341 ? 23.882 1.476 -9.134 1.00 88.94 341 SER A C 1
ATOM 2478 O O . SER A 1 341 ? 23.358 0.774 -9.995 1.00 88.94 341 SER A O 1
ATOM 2480 N N . THR A 1 342 ? 24.254 0.975 -7.955 1.00 92.38 342 THR A N 1
ATOM 2481 C CA . THR A 1 342 ? 24.059 -0.431 -7.564 1.00 92.38 342 THR A CA 1
ATOM 2482 C C . THR A 1 342 ? 23.005 -0.521 -6.472 1.00 92.38 342 THR A C 1
ATOM 2484 O O . THR A 1 342 ? 23.097 0.209 -5.485 1.00 92.38 342 THR A O 1
ATOM 2487 N N . PHE A 1 343 ? 22.043 -1.427 -6.623 1.00 94.62 343 PHE A N 1
ATOM 2488 C CA . PHE A 1 343 ? 21.088 -1.730 -5.561 1.00 94.62 343 PHE A CA 1
ATOM 2489 C C . PHE A 1 343 ? 21.776 -2.419 -4.380 1.00 94.62 343 PHE A C 1
ATOM 2491 O O . PHE A 1 343 ? 22.650 -3.281 -4.538 1.00 94.62 343 PHE A O 1
ATOM 2498 N N . ASN A 1 344 ? 21.347 -2.042 -3.182 1.00 95.88 344 ASN A N 1
ATOM 2499 C CA . ASN A 1 344 ? 21.804 -2.609 -1.929 1.00 95.88 344 ASN A CA 1
ATOM 2500 C C . ASN A 1 344 ? 21.325 -4.058 -1.746 1.00 95.88 344 ASN A C 1
ATOM 2502 O O . ASN A 1 344 ? 20.591 -4.619 -2.565 1.00 95.88 344 ASN A O 1
ATOM 2506 N N . MET A 1 345 ? 21.796 -4.675 -0.662 1.00 93.50 345 MET A N 1
ATOM 2507 C CA . MET A 1 345 ? 21.440 -6.041 -0.295 1.00 93.50 345 MET A CA 1
ATOM 2508 C C . MET A 1 345 ? 19.966 -6.129 0.095 1.00 93.50 345 MET A C 1
ATOM 2510 O O . MET A 1 345 ? 19.460 -5.281 0.815 1.00 93.50 345 MET A O 1
ATOM 2514 N N . GLU A 1 346 ? 19.326 -7.209 -0.329 1.00 94.12 346 GLU A N 1
ATOM 2515 C CA . GLU A 1 346 ? 17.943 -7.542 -0.006 1.00 94.12 346 GLU A CA 1
ATOM 2516 C C . GLU A 1 346 ? 17.866 -8.962 0.529 1.00 94.12 346 GLU A C 1
ATOM 2518 O O . GLU A 1 346 ? 18.771 -9.793 0.341 1.00 94.12 346 GLU A O 1
ATOM 2523 N N . THR A 1 347 ? 16.741 -9.271 1.152 1.00 93.62 347 THR A N 1
ATOM 2524 C CA . THR A 1 347 ? 16.421 -10.629 1.549 1.00 93.62 347 THR A CA 1
ATOM 2525 C C . THR A 1 347 ? 16.297 -11.511 0.311 1.00 93.62 347 THR A C 1
ATOM 2527 O O . THR A 1 347 ? 15.464 -11.316 -0.572 1.00 93.62 347 THR A O 1
ATOM 2530 N N . ALA A 1 348 ? 17.157 -12.530 0.234 1.00 91.25 348 ALA A N 1
ATOM 2531 C CA . ALA A 1 348 ? 17.173 -13.463 -0.887 1.00 91.25 348 ALA A CA 1
ATOM 2532 C C . ALA A 1 348 ? 15.790 -14.100 -1.093 1.00 91.25 348 ALA A C 1
ATOM 2534 O O . ALA A 1 348 ? 15.150 -14.495 -0.120 1.00 91.25 348 ALA A O 1
ATOM 2535 N N . SER A 1 349 ? 15.370 -14.291 -2.349 1.00 87.56 349 SER A N 1
ATOM 2536 C CA . SER A 1 349 ? 13.991 -14.682 -2.685 1.00 87.56 349 SER A CA 1
ATOM 2537 C C . SER A 1 349 ? 13.511 -15.909 -1.912 1.00 87.56 349 SER A C 1
ATOM 2539 O O . SER A 1 349 ? 12.396 -15.918 -1.414 1.00 87.56 349 SER A O 1
ATOM 2541 N N . GLY A 1 350 ? 14.353 -16.934 -1.743 1.00 85.81 350 GLY A N 1
ATOM 2542 C CA . GLY A 1 350 ? 14.020 -18.152 -0.995 1.00 85.81 350 GLY A CA 1
ATOM 2543 C C . GLY A 1 350 ? 13.790 -17.952 0.510 1.00 85.81 350 GLY A C 1
ATOM 2544 O O . GLY A 1 350 ? 13.144 -18.799 1.126 1.00 85.81 350 GLY A O 1
ATOM 2545 N N . SER A 1 351 ? 14.291 -16.855 1.075 1.00 90.44 351 SER A N 1
ATOM 2546 C CA . SER A 1 351 ? 14.207 -16.496 2.496 1.00 90.44 351 SER A CA 1
ATOM 2547 C C . SER A 1 351 ? 13.126 -15.465 2.805 1.00 90.44 351 SER A C 1
ATOM 2549 O O . SER A 1 351 ? 12.801 -15.296 3.975 1.00 90.44 351 SER A O 1
ATOM 2551 N N . GLN A 1 352 ? 12.573 -14.795 1.793 1.00 91.56 352 GLN A N 1
ATOM 2552 C CA . GLN A 1 352 ? 11.467 -13.858 1.991 1.00 91.56 352 GLN A CA 1
ATOM 2553 C C . GLN A 1 352 ? 10.248 -14.595 2.554 1.00 91.56 352 GLN A C 1
ATOM 2555 O O . GLN A 1 352 ? 10.044 -15.791 2.274 1.00 91.56 352 GLN A O 1
ATOM 2560 N N . ALA A 1 353 ? 9.418 -13.888 3.318 1.00 90.56 353 ALA A N 1
ATOM 2561 C CA . ALA A 1 353 ? 8.136 -14.416 3.757 1.00 90.56 353 ALA A CA 1
ATOM 2562 C C . ALA A 1 353 ? 7.190 -14.631 2.558 1.00 90.56 353 ALA A C 1
ATOM 2564 O O . ALA A 1 353 ? 7.536 -14.412 1.394 1.00 90.56 353 ALA A O 1
ATOM 2565 N N . ARG A 1 354 ? 6.005 -15.177 2.825 1.00 87.44 354 ARG A N 1
ATOM 2566 C CA . ARG A 1 354 ? 4.889 -15.242 1.870 1.00 87.44 354 ARG A CA 1
ATOM 2567 C C . ARG A 1 354 ? 3.602 -15.490 2.629 1.00 87.44 354 ARG A C 1
ATOM 2569 O O . ARG A 1 354 ? 3.612 -16.325 3.536 1.00 87.44 354 ARG A O 1
ATOM 2576 N N . ILE A 1 355 ? 2.525 -14.832 2.222 1.00 88.50 355 ILE A N 1
ATOM 2577 C CA . ILE A 1 355 ? 1.194 -15.066 2.783 1.00 88.50 355 ILE A CA 1
ATOM 2578 C C . ILE A 1 355 ? 0.564 -16.271 2.079 1.00 88.50 355 ILE A C 1
ATOM 2580 O O . ILE A 1 355 ? 0.497 -16.314 0.853 1.00 88.50 355 ILE A O 1
ATOM 2584 N N . GLY A 1 356 ? 0.103 -17.265 2.839 1.00 85.44 356 GLY A N 1
ATOM 2585 C CA . GLY A 1 356 ? -0.661 -18.390 2.291 1.00 85.44 356 GLY A CA 1
ATOM 2586 C C . GLY A 1 356 ? -2.141 -18.037 2.140 1.00 85.44 356 GLY A C 1
ATOM 2587 O O . GLY A 1 356 ? -2.884 -18.132 3.113 1.00 85.44 356 GLY A O 1
ATOM 2588 N N . ALA A 1 357 ? -2.574 -17.665 0.937 1.00 75.88 357 ALA A N 1
ATOM 2589 C CA . ALA A 1 357 ? -3.851 -16.995 0.698 1.00 75.88 357 ALA A CA 1
ATOM 2590 C C . ALA A 1 357 ? -4.839 -17.886 -0.096 1.00 75.88 357 ALA A C 1
ATOM 2592 O O . ALA A 1 357 ? -5.072 -17.710 -1.287 1.00 75.88 357 ALA A O 1
ATOM 2593 N N . THR A 1 358 ? -5.384 -18.931 0.544 1.00 68.94 358 THR A N 1
ATOM 2594 C CA . THR A 1 358 ? -6.301 -19.886 -0.119 1.00 68.94 358 THR A CA 1
ATOM 2595 C C . THR A 1 358 ? -7.761 -19.480 -0.091 1.00 68.94 358 THR A C 1
ATOM 2597 O O . THR A 1 358 ? -8.341 -19.424 0.994 1.00 68.94 358 THR A O 1
ATOM 2600 N N . ASN A 1 359 ? -8.399 -19.428 -1.268 1.00 64.81 359 ASN A N 1
ATOM 2601 C CA . ASN A 1 359 ? -9.857 -19.266 -1.419 1.00 64.81 359 ASN A CA 1
ATOM 2602 C C . ASN A 1 359 ? -10.423 -18.084 -0.612 1.00 64.81 359 ASN A C 1
ATOM 2604 O O . ASN A 1 359 ? -11.550 -18.126 -0.117 1.00 64.81 359 ASN A O 1
ATOM 2608 N N . SER A 1 360 ? -9.594 -17.071 -0.432 1.00 69.88 360 SER A N 1
ATOM 2609 C CA . SER A 1 360 ? -9.851 -15.852 0.312 1.00 69.88 360 SER A CA 1
ATOM 2610 C C . SER A 1 360 ? -10.018 -14.706 -0.666 1.00 69.88 360 SER A C 1
ATOM 2612 O O . SER A 1 360 ? -9.547 -14.782 -1.797 1.00 69.88 360 SER A O 1
ATOM 2614 N N . THR A 1 361 ? -10.725 -13.666 -0.243 1.00 81.75 361 THR A N 1
ATOM 2615 C CA . THR A 1 361 ? -11.027 -12.519 -1.105 1.00 81.75 361 THR A CA 1
ATOM 2616 C C . THR A 1 361 ? -9.945 -11.457 -1.036 1.00 81.75 361 THR A C 1
ATOM 2618 O O . THR A 1 361 ? -9.741 -10.747 -2.014 1.00 81.75 361 THR A O 1
ATOM 2621 N N . SER A 1 362 ? -9.279 -11.339 0.118 1.00 92.25 362 SER A N 1
ATOM 2622 C CA . SER A 1 362 ? -8.369 -10.236 0.398 1.00 92.25 362 SER A CA 1
ATOM 2623 C C . SER A 1 362 ? -7.263 -10.613 1.391 1.00 92.25 362 SER A C 1
ATOM 2625 O O . SER A 1 362 ? -7.356 -11.613 2.117 1.00 92.25 362 SER A O 1
ATOM 2627 N N . ILE A 1 363 ? -6.187 -9.831 1.377 1.00 93.00 363 ILE A N 1
ATOM 2628 C CA . ILE A 1 363 ? -5.142 -9.781 2.401 1.00 93.00 363 ILE A CA 1
ATOM 2629 C C . ILE A 1 363 ? -5.087 -8.366 2.977 1.00 93.00 363 ILE A C 1
ATOM 2631 O O . ILE A 1 363 ? -4.957 -7.402 2.235 1.00 93.00 363 ILE A O 1
ATOM 2635 N N . GLU A 1 364 ? -5.163 -8.252 4.299 1.00 93.06 364 GLU A N 1
ATOM 2636 C CA . GLU A 1 364 ? -5.257 -6.980 5.024 1.00 93.06 364 GLU A CA 1
ATOM 2637 C C . GLU A 1 364 ? -4.087 -6.824 5.993 1.00 93.06 364 GLU A C 1
ATOM 2639 O O . GLU A 1 364 ? -3.765 -7.754 6.742 1.00 93.06 364 GLU A O 1
ATOM 2644 N N . ARG A 1 365 ? -3.480 -5.639 6.030 1.00 92.12 365 ARG A N 1
ATOM 2645 C CA . ARG A 1 365 ? -2.428 -5.288 6.982 1.00 92.12 365 ARG A CA 1
ATOM 2646 C C . ARG A 1 365 ? -3.026 -5.209 8.392 1.00 92.12 365 ARG A C 1
ATOM 2648 O O . ARG A 1 365 ? -4.054 -4.587 8.647 1.00 92.12 365 ARG A O 1
ATOM 2655 N N . THR A 1 366 ? -2.371 -5.874 9.334 1.00 86.81 366 THR A N 1
ATOM 2656 C CA . THR A 1 366 ? -2.751 -5.953 10.758 1.00 86.81 366 THR A CA 1
ATOM 2657 C C . THR A 1 366 ? -1.699 -5.368 11.685 1.00 86.81 366 THR A C 1
ATOM 2659 O O . THR A 1 366 ? -2.011 -4.980 12.810 1.00 86.81 366 THR A O 1
ATOM 2662 N N . ASN A 1 367 ? -0.454 -5.294 11.221 1.00 86.25 367 ASN A N 1
ATOM 2663 C CA . ASN A 1 367 ? 0.629 -4.622 11.912 1.00 86.25 367 ASN A CA 1
ATOM 2664 C C . ASN A 1 367 ? 1.169 -3.538 10.992 1.00 86.25 367 ASN A C 1
ATOM 2666 O O . ASN A 1 367 ? 1.773 -3.837 9.963 1.00 86.25 367 ASN A O 1
ATOM 2670 N N . TYR A 1 368 ? 0.947 -2.288 11.381 1.00 86.56 368 TYR A N 1
ATOM 2671 C CA . TYR A 1 368 ? 1.352 -1.166 10.555 1.00 86.56 368 TYR A CA 1
ATOM 2672 C C . TYR A 1 368 ? 2.836 -0.876 10.688 1.00 86.56 368 TYR A C 1
ATOM 2674 O O . TYR A 1 368 ? 3.377 -0.348 9.749 1.00 86.56 368 TYR A O 1
ATOM 2682 N N . ASN A 1 369 ? 3.518 -1.339 11.742 1.00 83.12 369 ASN A N 1
ATOM 2683 C CA . ASN A 1 369 ? 4.956 -1.135 11.952 1.00 83.12 369 ASN A CA 1
ATOM 2684 C C . ASN A 1 369 ? 5.864 -2.131 11.195 1.00 83.12 369 ASN A C 1
ATOM 2686 O O . ASN A 1 369 ? 6.968 -2.399 11.660 1.00 83.12 369 ASN A O 1
ATOM 2690 N N . GLU A 1 370 ? 5.367 -2.789 10.144 1.00 87.75 370 GLU A N 1
ATOM 2691 C CA . GLU A 1 370 ? 6.154 -3.696 9.268 1.00 87.75 370 GLU A CA 1
ATOM 2692 C C . GLU A 1 370 ? 6.876 -4.846 10.007 1.00 87.75 370 GLU A C 1
ATOM 2694 O O . GLU A 1 370 ? 7.776 -5.531 9.522 1.00 87.75 370 GLU A O 1
ATOM 2699 N N . GLY A 1 371 ? 6.429 -5.132 11.234 1.00 87.50 371 GLY A N 1
ATOM 2700 C CA . GLY A 1 371 ? 6.909 -6.246 12.040 1.00 87.50 371 GLY A CA 1
ATOM 2701 C C . GLY A 1 371 ? 8.399 -6.168 12.373 1.00 87.50 371 GLY A C 1
ATOM 2702 O O . GLY A 1 371 ? 8.815 -5.347 13.189 1.00 87.50 371 GLY A O 1
ATOM 2703 N N . ASN A 1 372 ? 9.155 -7.127 11.835 1.00 88.06 372 ASN A N 1
ATOM 2704 C CA . ASN A 1 372 ? 10.594 -7.296 12.053 1.00 88.06 372 ASN A CA 1
ATOM 2705 C C . ASN A 1 372 ? 11.382 -7.088 10.752 1.00 88.06 372 ASN A C 1
ATOM 2707 O O . ASN A 1 372 ? 12.439 -7.701 10.580 1.00 88.06 372 ASN A O 1
ATOM 2711 N N . GLU A 1 373 ? 10.841 -6.289 9.835 1.00 93.12 373 GLU A N 1
ATOM 2712 C CA . GLU A 1 373 ? 11.562 -5.846 8.652 1.00 93.12 373 GLU A CA 1
ATOM 2713 C C . GLU A 1 373 ? 12.933 -5.249 9.040 1.00 93.12 373 GLU A C 1
ATOM 2715 O O . GLU A 1 373 ? 13.121 -4.627 10.094 1.00 93.12 373 GLU A O 1
ATOM 2720 N N . ASN A 1 374 ? 13.938 -5.508 8.212 1.00 93.69 374 ASN A N 1
ATOM 2721 C CA . ASN A 1 374 ? 15.275 -4.974 8.364 1.00 93.69 374 ASN A CA 1
ATOM 2722 C C . ASN A 1 374 ? 15.335 -3.518 7.883 1.00 93.69 374 ASN A C 1
ATOM 2724 O O . ASN A 1 374 ? 15.484 -3.249 6.698 1.00 93.69 374 ASN A O 1
ATOM 2728 N N . GLN A 1 375 ? 15.363 -2.597 8.839 1.00 90.12 375 GLN A N 1
ATOM 2729 C CA . GLN A 1 375 ? 15.352 -1.147 8.608 1.00 90.12 375 GLN A CA 1
ATOM 2730 C C . GLN A 1 375 ? 16.722 -0.545 8.225 1.00 90.12 375 GLN A C 1
ATOM 2732 O O . GLN A 1 375 ? 17.092 0.557 8.646 1.00 90.12 375 GLN A O 1
ATOM 2737 N N . ALA A 1 376 ? 17.595 -1.326 7.580 1.00 90.44 376 ALA A N 1
ATOM 2738 C CA . ALA A 1 376 ? 18.942 -0.870 7.246 1.00 90.44 376 ALA A CA 1
ATOM 2739 C C . ALA A 1 376 ? 19.588 -1.630 6.083 1.00 90.44 376 ALA A C 1
ATOM 2741 O O . ALA A 1 376 ? 19.606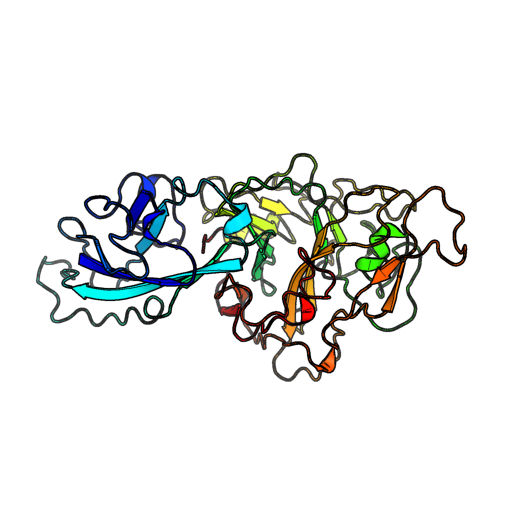 -2.862 6.030 1.00 90.44 376 ALA A O 1
ATOM 2742 N N . ASN A 1 377 ? 20.325 -0.874 5.263 1.00 90.94 377 ASN A N 1
ATOM 2743 C CA . ASN A 1 377 ? 21.103 -1.356 4.117 1.00 90.94 377 ASN A CA 1
ATOM 2744 C C . ASN A 1 377 ? 20.275 -2.021 3.002 1.00 90.94 377 ASN A C 1
ATOM 2746 O O . ASN A 1 377 ? 20.854 -2.783 2.229 1.00 90.94 377 ASN A O 1
ATOM 2750 N N . GLY A 1 378 ? 18.976 -1.742 2.917 1.00 94.56 378 GLY A N 1
ATOM 2751 C CA . GLY A 1 378 ? 18.095 -2.108 1.813 1.00 94.56 378 GLY A CA 1
ATOM 2752 C C . GLY A 1 378 ? 17.894 -0.972 0.803 1.00 94.56 378 GLY A C 1
ATOM 2753 O O . GLY A 1 378 ? 18.691 -0.027 0.728 1.00 94.56 378 GLY A O 1
ATOM 2754 N N . ASN A 1 379 ? 16.865 -1.110 -0.033 1.00 95.00 379 ASN A N 1
ATOM 2755 C CA . ASN A 1 379 ? 16.550 -0.211 -1.153 1.00 95.00 379 ASN A CA 1
ATOM 2756 C C . ASN A 1 379 ? 15.273 0.625 -0.935 1.00 95.00 379 ASN A C 1
ATOM 2758 O O . ASN A 1 379 ? 14.872 1.369 -1.839 1.00 95.00 379 ASN A O 1
ATOM 2762 N N . GLY A 1 380 ? 14.663 0.501 0.242 1.00 95.00 380 GLY A N 1
ATOM 2763 C CA . GLY A 1 380 ? 13.503 1.253 0.690 1.00 95.00 380 GLY A CA 1
ATOM 2764 C C . GLY A 1 380 ? 13.847 2.630 1.255 1.00 95.00 380 GLY A C 1
ATOM 2765 O O . GLY A 1 380 ? 14.997 3.101 1.208 1.00 95.00 380 GLY A O 1
ATOM 2766 N N . VAL A 1 381 ? 12.835 3.312 1.785 1.00 92.06 381 VAL A N 1
ATOM 2767 C CA . VAL A 1 381 ? 13.012 4.608 2.460 1.00 92.06 381 VAL A CA 1
ATOM 2768 C C . VAL A 1 381 ? 13.894 4.413 3.696 1.00 92.06 381 VAL A C 1
ATOM 2770 O O . VAL A 1 381 ? 13.930 3.348 4.281 1.00 92.06 381 VAL A O 1
ATOM 2773 N N . GLY A 1 382 ? 14.757 5.380 4.025 1.00 88.06 382 GLY A N 1
ATOM 2774 C CA . GLY A 1 382 ? 15.647 5.253 5.194 1.00 88.06 382 GLY A CA 1
ATOM 2775 C C . GLY A 1 382 ? 16.738 4.168 5.102 1.00 88.06 382 GLY A C 1
ATOM 2776 O O . GLY A 1 382 ? 17.648 4.163 5.934 1.00 88.06 382 GLY A O 1
ATOM 2777 N N . GLY A 1 383 ? 16.731 3.339 4.052 1.00 92.38 383 GLY A N 1
ATOM 2778 C CA . GLY A 1 383 ? 17.548 2.135 3.937 1.00 92.38 383 GLY A CA 1
ATOM 2779 C C . GLY A 1 383 ? 16.815 0.857 4.346 1.00 92.38 383 GLY A C 1
ATOM 2780 O O . GLY A 1 383 ? 17.503 -0.127 4.612 1.00 92.38 383 GLY A O 1
ATOM 2781 N N . ASP A 1 384 ? 15.487 0.867 4.397 1.00 93.50 384 ASP A N 1
ATOM 2782 C CA . ASP A 1 384 ? 14.646 -0.290 4.706 1.00 93.50 384 ASP A CA 1
ATOM 2783 C C . ASP A 1 384 ? 14.749 -1.376 3.611 1.00 93.50 384 ASP A C 1
ATOM 2785 O O . ASP A 1 384 ? 15.143 -1.111 2.467 1.00 93.50 384 ASP A O 1
ATOM 2789 N N . ASP A 1 385 ? 14.510 -2.635 3.979 1.00 95.94 385 ASP A N 1
ATOM 2790 C CA . ASP A 1 385 ? 14.529 -3.804 3.093 1.00 95.94 385 ASP A CA 1
ATOM 2791 C C . ASP A 1 385 ? 13.133 -4.423 3.067 1.00 95.94 385 ASP A C 1
ATOM 2793 O O . ASP A 1 385 ? 12.888 -5.429 3.738 1.00 95.94 385 ASP A O 1
ATOM 2797 N N . GLU A 1 386 ? 12.264 -3.860 2.226 1.00 95.00 386 GLU A N 1
ATOM 2798 C CA . GLU A 1 386 ? 10.852 -4.253 2.071 1.00 95.00 386 GLU A CA 1
ATOM 2799 C C . GLU A 1 386 ? 10.682 -5.761 1.828 1.00 95.00 386 GLU A C 1
ATOM 2801 O O . GLU A 1 386 ? 9.684 -6.393 2.166 1.00 95.00 386 GLU A O 1
ATOM 2806 N N . THR A 1 387 ? 11.698 -6.399 1.238 1.00 94.62 387 THR A N 1
ATOM 2807 C CA . THR A 1 387 ? 11.682 -7.838 0.952 1.00 94.62 387 THR A CA 1
ATOM 2808 C C . THR A 1 387 ? 11.868 -8.718 2.195 1.00 94.62 387 THR A C 1
ATOM 2810 O O . THR A 1 387 ? 11.698 -9.940 2.127 1.00 94.62 387 THR A O 1
ATOM 2813 N N . SER A 1 388 ? 12.244 -8.119 3.324 1.00 95.69 388 SER A N 1
ATOM 2814 C CA . SER A 1 388 ? 12.491 -8.784 4.603 1.00 95.69 388 SER A CA 1
ATOM 2815 C C . SER A 1 388 ? 11.287 -8.787 5.545 1.00 95.69 388 SER A C 1
ATOM 2817 O O . SER A 1 388 ? 11.349 -9.443 6.591 1.00 95.69 388 SER A O 1
ATOM 2819 N N . GLU A 1 389 ? 10.202 -8.092 5.191 1.00 94.69 389 GLU A N 1
ATOM 2820 C CA . GLU A 1 389 ? 8.989 -8.053 5.999 1.00 94.69 389 GLU A CA 1
ATOM 2821 C C . GLU A 1 389 ? 8.415 -9.470 6.206 1.00 94.69 389 GLU A C 1
ATOM 2823 O O . GLU A 1 389 ? 8.343 -10.309 5.300 1.00 94.69 389 GLU A O 1
ATOM 2828 N N . ASP A 1 390 ? 7.983 -9.760 7.437 1.00 92.88 390 ASP A N 1
ATOM 2829 C CA . ASP A 1 390 ? 7.304 -11.013 7.760 1.00 92.88 390 ASP A CA 1
ATOM 2830 C C . ASP A 1 390 ? 5.795 -10.887 7.541 1.00 92.88 390 ASP A C 1
ATOM 2832 O O . ASP A 1 390 ? 5.014 -10.761 8.490 1.00 92.88 390 ASP A O 1
ATOM 2836 N N . TRP A 1 391 ? 5.381 -10.969 6.276 1.00 90.88 391 TRP A N 1
ATOM 2837 C CA . TRP A 1 391 ? 3.981 -10.793 5.884 1.00 90.88 391 TRP A CA 1
ATOM 2838 C C . TRP A 1 391 ? 2.993 -11.743 6.568 1.00 90.88 391 TRP A C 1
ATOM 2840 O O . TRP A 1 391 ? 1.822 -11.408 6.699 1.00 90.88 391 TRP A O 1
ATOM 2850 N N . ASN A 1 392 ? 3.431 -12.908 7.065 1.00 88.56 392 ASN A N 1
ATOM 2851 C CA . ASN A 1 392 ? 2.543 -13.801 7.828 1.00 88.56 392 ASN A CA 1
ATOM 2852 C C . ASN A 1 392 ? 2.147 -13.234 9.197 1.00 88.56 392 ASN A C 1
ATOM 2854 O O . ASN A 1 392 ? 1.200 -13.724 9.810 1.00 88.56 392 ASN A O 1
ATOM 2858 N N . ASN A 1 393 ? 2.905 -12.258 9.693 1.00 89.31 393 ASN A N 1
ATOM 2859 C CA . ASN A 1 393 ? 2.683 -11.592 10.969 1.00 89.31 393 ASN A CA 1
ATOM 2860 C C . ASN A 1 393 ? 2.266 -10.127 10.810 1.00 89.31 393 ASN A C 1
ATOM 2862 O O . ASN A 1 393 ? 1.827 -9.526 11.792 1.00 89.31 393 ASN A O 1
ATOM 2866 N N . THR A 1 394 ? 2.413 -9.547 9.617 1.00 91.50 394 THR A N 1
ATOM 2867 C CA . THR A 1 394 ? 1.994 -8.169 9.346 1.00 91.50 394 THR A CA 1
ATOM 2868 C C . THR A 1 394 ? 0.717 -8.075 8.534 1.00 91.50 394 THR A C 1
ATOM 2870 O O . THR A 1 394 ? -0.005 -7.094 8.692 1.00 91.50 394 THR A O 1
ATOM 2873 N N . PHE A 1 395 ? 0.342 -9.129 7.810 1.00 92.56 395 PHE A N 1
ATOM 2874 C CA . PHE A 1 395 ? -0.936 -9.254 7.119 1.00 92.56 395 PHE A CA 1
ATOM 2875 C C . PHE A 1 395 ? -1.747 -10.441 7.639 1.00 92.56 395 PHE A C 1
ATOM 2877 O O . PHE A 1 395 ? -1.219 -11.427 8.155 1.00 92.56 395 PHE A O 1
ATOM 2884 N N . ARG A 1 396 ? -3.063 -10.363 7.455 1.00 90.00 396 ARG A N 1
ATOM 2885 C CA . ARG A 1 396 ? -3.992 -11.481 7.619 1.00 90.00 396 ARG A CA 1
ATOM 2886 C C . ARG A 1 396 ? -4.744 -11.723 6.324 1.00 90.00 396 ARG A C 1
ATOM 2888 O O . ARG A 1 396 ? -4.981 -10.812 5.544 1.00 90.00 396 ARG A O 1
ATOM 2895 N N . VAL A 1 397 ? -5.181 -12.957 6.145 1.00 89.62 397 VAL A N 1
ATOM 2896 C CA . VAL A 1 397 ? -6.064 -13.348 5.049 1.00 89.62 397 VAL A CA 1
ATOM 2897 C C . VAL A 1 397 ? -7.517 -13.195 5.496 1.00 89.62 397 VAL A C 1
ATOM 2899 O O . VAL A 1 397 ? -7.876 -13.692 6.568 1.00 89.62 397 VAL A O 1
ATOM 2902 N N . THR A 1 398 ? -8.359 -12.563 4.678 1.00 87.94 398 THR A N 1
ATOM 2903 C CA . THR A 1 398 ? -9.782 -12.343 4.979 1.00 87.94 398 THR A CA 1
ATOM 2904 C C . THR A 1 398 ? -10.709 -12.895 3.893 1.00 87.94 398 THR A C 1
ATOM 2906 O O . THR A 1 398 ? -10.311 -13.231 2.774 1.00 87.94 398 THR A O 1
ATOM 2909 N N . THR A 1 399 ? -11.972 -13.102 4.276 1.00 87.38 399 THR A N 1
ATOM 2910 C CA . THR A 1 399 ? -13.017 -13.700 3.415 1.00 87.38 399 THR A CA 1
ATOM 2911 C C . THR A 1 399 ? -13.996 -12.675 2.848 1.00 87.38 399 THR A C 1
ATOM 2913 O O . THR A 1 399 ? -14.871 -13.037 2.063 1.00 87.38 399 THR A O 1
ATOM 2916 N N . ALA A 1 400 ? -13.841 -11.414 3.242 1.00 88.00 400 ALA A N 1
ATOM 2917 C CA . ALA A 1 400 ? -14.480 -10.261 2.636 1.00 88.00 400 ALA A CA 1
ATOM 2918 C C . ALA A 1 400 ? -13.410 -9.181 2.463 1.00 88.00 400 ALA A C 1
ATOM 2920 O O . ALA A 1 400 ? -12.503 -9.110 3.284 1.00 88.00 400 ALA A O 1
ATOM 2921 N N . ALA A 1 401 ? -13.511 -8.392 1.397 1.00 91.94 401 ALA A N 1
ATOM 2922 C CA . ALA A 1 401 ? -12.655 -7.229 1.204 1.00 91.94 401 ALA A CA 1
ATOM 2923 C C . ALA A 1 401 ? -13.318 -5.982 1.807 1.00 91.94 401 ALA A C 1
ATOM 2925 O O . ALA A 1 401 ? -14.550 -5.873 1.754 1.00 91.94 401 ALA A O 1
ATOM 2926 N N . THR A 1 402 ? -12.524 -5.059 2.346 1.00 91.38 402 THR A N 1
ATOM 2927 C CA . THR A 1 402 ? -12.997 -3.888 3.105 1.00 91.38 402 THR A CA 1
ATOM 2928 C C . THR A 1 402 ? -12.426 -2.563 2.582 1.00 91.38 402 THR A C 1
ATOM 2930 O O . THR A 1 402 ? -11.862 -1.793 3.357 1.00 91.38 402 THR A O 1
ATOM 2933 N N . PRO A 1 403 ? -12.586 -2.243 1.283 1.00 94.06 403 PRO A N 1
ATOM 2934 C CA . PRO A 1 403 ? -11.986 -1.041 0.716 1.00 94.06 403 PRO A CA 1
ATOM 2935 C C . PRO A 1 403 ? -12.492 0.231 1.403 1.00 94.06 403 PRO A C 1
ATOM 2937 O O . PRO A 1 403 ? -13.687 0.403 1.639 1.00 94.06 403 PRO A O 1
ATOM 2940 N N . GLY A 1 404 ? -11.579 1.164 1.644 1.00 89.12 404 GLY A N 1
ATOM 2941 C CA . GLY A 1 404 ? -11.822 2.422 2.337 1.00 89.12 404 GLY A CA 1
ATOM 2942 C C . GLY A 1 404 ? -11.784 2.312 3.863 1.00 89.12 404 GLY A C 1
ATOM 2943 O O . GLY A 1 404 ? -11.948 3.332 4.536 1.00 89.12 404 GLY A O 1
ATOM 2944 N N . ARG A 1 405 ? -11.563 1.123 4.431 1.00 83.38 405 ARG A N 1
ATOM 2945 C CA . ARG A 1 405 ? -11.529 0.943 5.881 1.00 83.38 405 ARG A CA 1
ATOM 2946 C C . ARG A 1 405 ? -10.217 1.470 6.456 1.00 83.38 405 ARG A C 1
ATOM 2948 O O . ARG A 1 405 ? -9.138 0.971 6.163 1.00 83.38 405 ARG A O 1
ATOM 2955 N N . VAL A 1 406 ? -10.318 2.478 7.318 1.00 70.19 406 VAL A N 1
ATOM 2956 C CA . VAL A 1 406 ? -9.156 3.034 8.025 1.00 70.19 406 VAL A CA 1
ATOM 2957 C C . VAL A 1 406 ? -8.672 2.023 9.088 1.00 70.19 406 VAL A C 1
ATOM 2959 O O . VAL A 1 406 ? -9.517 1.370 9.711 1.00 70.19 406 VAL A O 1
ATOM 2962 N N . PRO A 1 407 ? -7.347 1.882 9.295 1.00 60.62 407 PRO A N 1
ATOM 2963 C CA . PRO A 1 407 ? -6.754 1.020 10.323 1.00 60.62 407 PRO A CA 1
ATOM 2964 C C . PRO A 1 407 ? -7.276 1.205 11.753 1.00 60.62 407 PRO A C 1
ATOM 2966 O O . PRO A 1 407 ? -7.495 2.371 12.165 1.00 60.62 407 PRO A O 1
#

pLDDT: mean 81.59, std 13.86, range [39.19, 98.38]

Sequence (407 aa):
SLTFTARGTVDETIFSRVLVCQDDNDDGILDASELAAPEGTAQPGFPSNDGTLTVALGTGVTVAAGSSTQFFVVLDGTGITTTKAMIGQTVDIRVTSAAAIGAVDASNSQAITPTGNFTDIFGPVRLGIHDHLLISEVAYFGTEFIEIFNPTPLTVAINAYHLTDSAFTGGAVQNGGTGTNHKYWLLPTGDGFGPAAATNTSDFSVRFPANAQMAPGEVIVVAIDGTDFNAVYGAGLPAGTQVFALRDVATGQTQMRTWDGAALLNFAQNPVSAQVTLTDTGEGVILFFWQGQAALDLVTDIDYVFWVAAGDNGTNTRTVKTGEMVDGPDGGAVNVAGDTSTFNMETASGSQARIGATNSTSIERTNYNEGNENQANGNGVGGDDETSEDWNNTFRVTTAATPGRVP